Protein AF-A0A0D1CBX4-F1 (afdb_monomer_lite)

Secondary structure (DSSP, 8-state):
-EES------S--SEEEEE-SSEEEEEEETTS--S-TT-S-HHHHHHHHHHHTTSSSS--SSEEEEEEE--HHHHHHHHHHHTTS-TTS--HHHHHHHHHHT----S-S--SEEEEEEEE-SSEEEEEEEETTEEEEEEEEE-TTSS-TTSPPPPEEE-TT--EEEPPP-PPPGGGGGGS-TTSSHHHHHHHHHHHHHHHH---TTSS--TT---HHHHHHHHHTSHHHHHHHHHHHHHHHHHHT-PPPHHHHHHHHHHHHHTTHHHHS-GGGHHHHHHHTS--SS-HHHHHHHHHHHHTTSHHHHTTTHHHHTT-SS-GGG-HHHHHHGGG-GGGG--S-S-SS-TTS---HHHHHHTTS-TTT--HHHHHHHTS-TTSHHHHH--HHHHHHHHHHHHHHT-TT--HHHHHHHHHHHHHHHHHHHHHHHT--TTHHHHHHHHHHHHHTTS--HHHHHHHHHHHS--SSTTTTPPPEEESSSSS-----S-EEEEEEEEEPPPPEEEEE-TTSTT--EEEEEETTEEEEEEE--HHHHHHHHT-BTTBPP--TTHHHHHHHHHHHHHGGGSHHHHTT--EEEEEETEEEEE--------

pLDDT: mean 84.73, std 13.62, range [39.06, 97.94]

Sequence (599 aa):
MRLMSELEEGLAHRIYDYEGTLADLVVVNDATINLEASNRAPLISDIDRVVGVGMGAVPPSRSRHLMACVNRGVLVEEMSESRLRDSQDWTAGDVLVRWLYGSPLTGPIQSSWQVTGVTGQDFVRSARLSHMGEHVANVLAVFVDECSLFEERPAITIGADSHVSAEEYRIVPLAQRPEMEASRTPAADLLVNVLKAVEESVDNPREHALETVVDPLGANLQSLRSPLVRSGLLTMARSAELMSATRMTYRELWGFLTRALVGDAPSRMPREHLGEFVMANQPSGLGAEEDFERMRILSALRFNQSIFGAGERSAAPDGSMRDPVLKLLIPVDPVSDAVPGSNPDAPGEGWATRISDAFGVHASDGTPLQSLLDSAAEDGPLHAVVTDFDRRLDDAFCQLLQSPHLKDEKRLEATGWYGAYLTRLYAVSHGICAFRREVDLLIRTWVQSPHLPDDLKSPLRTLIRPKRNPTESGSSLLPLFDSRTEPITGRTATPKLAVRVREPELSTNRQGQGEQVLLVIGTDGTTMSRVSLDFPLIREALACVDDHIGVTDLIDVTAPRLERVRASRLLSSHLHGAEFCLADGDSEVQITQRYRKES

Structure (mmCIF, N/CA/C/O backbone):
data_AF-A0A0D1CBX4-F1
#
_entry.id   AF-A0A0D1CBX4-F1
#
loop_
_atom_site.group_PDB
_atom_site.id
_atom_site.type_symbol
_atom_site.label_atom_id
_atom_site.label_alt_id
_atom_site.label_comp_id
_atom_site.label_asym_id
_atom_site.label_entity_id
_atom_site.label_seq_id
_atom_site.pdbx_PDB_ins_code
_atom_site.Cartn_x
_atom_site.Cartn_y
_atom_site.Cartn_z
_atom_site.occupancy
_atom_site.B_iso_or_equiv
_atom_site.auth_seq_id
_atom_site.auth_comp_id
_atom_site.auth_asym_id
_atom_site.auth_atom_id
_atom_site.pdbx_PDB_model_num
ATOM 1 N N . MET A 1 1 ? -17.257 -39.525 0.305 1.00 54.78 1 MET A N 1
ATOM 2 C CA . MET A 1 1 ? -18.420 -38.634 0.467 1.00 54.78 1 MET A CA 1
ATOM 3 C C . MET A 1 1 ? -19.231 -38.706 -0.807 1.00 54.78 1 MET A C 1
ATOM 5 O O . MET A 1 1 ? -18.627 -38.677 -1.874 1.00 54.78 1 MET A O 1
ATOM 9 N N . ARG A 1 2 ? -20.549 -38.867 -0.701 1.00 48.69 2 ARG A N 1
ATOM 10 C CA . ARG A 1 2 ? -21.466 -38.859 -1.849 1.00 48.69 2 ARG A CA 1
ATOM 11 C C . ARG A 1 2 ? -22.394 -37.651 -1.704 1.00 48.69 2 ARG A C 1
ATOM 13 O O . ARG A 1 2 ? -22.880 -37.410 -0.601 1.00 48.69 2 ARG A O 1
ATOM 20 N N . LEU A 1 3 ? -22.573 -36.879 -2.775 1.00 60.75 3 LEU A N 1
ATOM 21 C CA . LEU A 1 3 ? -23.500 -35.743 -2.801 1.00 60.75 3 LEU A CA 1
ATOM 22 C C . LEU A 1 3 ? -24.937 -36.284 -2.819 1.00 60.75 3 LEU A C 1
ATOM 24 O O . LEU A 1 3 ? -25.230 -37.189 -3.600 1.00 60.75 3 LEU A O 1
ATOM 28 N N . MET A 1 4 ? -25.818 -35.770 -1.957 1.00 51.88 4 MET A N 1
ATOM 29 C CA . MET A 1 4 ? -27.176 -36.319 -1.812 1.00 51.88 4 MET A CA 1
ATOM 30 C C . MET A 1 4 ? -28.183 -35.844 -2.879 1.00 51.88 4 MET A C 1
ATOM 32 O O . MET A 1 4 ? -29.279 -36.398 -2.949 1.00 51.88 4 MET A O 1
ATOM 36 N N . SER A 1 5 ? -27.828 -34.886 -3.746 1.00 50.38 5 SER A N 1
ATOM 37 C CA . SER A 1 5 ? -28.673 -34.435 -4.864 1.00 50.38 5 SER A CA 1
ATOM 38 C C . SER A 1 5 ? -27.961 -34.584 -6.217 1.00 50.38 5 SER A C 1
ATOM 40 O O . SER A 1 5 ? -27.210 -33.709 -6.638 1.00 50.38 5 SER A O 1
ATOM 42 N N . GLU A 1 6 ? -28.212 -35.695 -6.913 1.00 41.50 6 GLU A N 1
ATOM 43 C CA . GLU A 1 6 ? -27.871 -35.898 -8.333 1.00 41.50 6 GLU A CA 1
ATOM 44 C C . GLU A 1 6 ? -29.044 -35.430 -9.225 1.00 41.50 6 GLU A C 1
ATOM 46 O O . GLU A 1 6 ? -29.680 -36.228 -9.911 1.00 41.50 6 GLU A O 1
ATOM 51 N N . LEU A 1 7 ? -29.372 -34.136 -9.197 1.00 43.31 7 LEU A N 1
ATOM 52 C CA . LEU A 1 7 ? -30.128 -33.493 -10.278 1.00 43.31 7 LEU A CA 1
ATOM 53 C C . LEU A 1 7 ? -29.160 -32.541 -10.981 1.00 43.31 7 LEU A C 1
ATOM 55 O O . LEU A 1 7 ? -28.501 -31.752 -10.312 1.00 43.31 7 LEU A O 1
ATOM 59 N N . GLU A 1 8 ? -29.023 -32.683 -12.302 1.00 41.19 8 GLU A N 1
ATOM 60 C CA . GLU A 1 8 ? -28.125 -31.928 -13.194 1.00 41.19 8 GLU A CA 1
ATOM 61 C C . GLU A 1 8 ? -28.490 -30.428 -13.283 1.00 41.19 8 GLU A C 1
ATOM 63 O O . GLU A 1 8 ? -28.760 -29.893 -14.356 1.00 41.19 8 GLU A O 1
ATOM 68 N N . GLU A 1 9 ? -28.499 -29.725 -12.156 1.00 42.91 9 GLU A N 1
ATOM 69 C CA . GLU A 1 9 ? -28.627 -28.273 -12.081 1.00 42.91 9 GLU A CA 1
ATOM 70 C C . GLU A 1 9 ? -27.327 -27.695 -11.496 1.00 42.91 9 GLU A C 1
ATOM 72 O O . GLU A 1 9 ? -26.642 -28.330 -10.701 1.00 42.91 9 GLU A O 1
ATOM 77 N N . GLY A 1 10 ? -26.890 -26.552 -12.030 1.00 50.97 10 GLY A N 1
ATOM 78 C CA . GLY A 1 10 ? -25.488 -26.121 -12.033 1.00 50.97 10 GLY A CA 1
ATOM 79 C C . GLY A 1 10 ? -24.792 -25.954 -10.672 1.00 50.97 10 GLY A C 1
ATOM 80 O O . GLY A 1 10 ? -25.398 -25.961 -9.609 1.00 50.97 10 GLY A O 1
ATOM 81 N N . LEU A 1 11 ? -23.478 -25.705 -10.731 1.00 52.31 11 LEU A N 1
ATOM 82 C CA . LEU A 1 11 ? -22.530 -25.483 -9.615 1.00 52.31 11 LEU A CA 1
ATOM 83 C C . LEU A 1 11 ? -22.845 -24.272 -8.693 1.00 52.31 11 LEU A C 1
ATOM 85 O O . LEU A 1 11 ? -21.950 -23.738 -8.042 1.00 52.31 11 LEU A O 1
ATOM 89 N N . ALA A 1 12 ? -24.087 -23.791 -8.661 1.00 59.41 12 ALA A N 1
ATOM 90 C CA . ALA A 1 12 ? -24.515 -22.555 -8.015 1.00 59.41 12 ALA A CA 1
ATOM 91 C C . ALA A 1 12 ? -25.538 -22.783 -6.886 1.00 59.41 12 ALA A C 1
ATOM 93 O O . ALA A 1 12 ? -26.351 -21.904 -6.605 1.00 59.41 12 ALA A O 1
ATOM 94 N N . HIS A 1 13 ? -25.519 -23.940 -6.221 1.00 67.88 13 HIS A N 1
ATOM 95 C CA . HIS A 1 13 ? -26.291 -24.117 -4.991 1.00 67.88 13 HIS A CA 1
ATOM 96 C C . HIS A 1 13 ? -25.594 -23.409 -3.820 1.00 67.88 13 HIS A C 1
ATOM 98 O O . HIS A 1 13 ? -24.366 -23.401 -3.716 1.00 67.88 13 HIS A O 1
ATOM 104 N N . ARG A 1 14 ? -26.377 -22.815 -2.914 1.00 77.69 14 ARG A N 1
ATOM 105 C CA . ARG A 1 14 ? -25.850 -22.200 -1.685 1.00 77.69 14 ARG A CA 1
ATOM 106 C C . ARG A 1 14 ? -25.462 -23.245 -0.636 1.00 77.69 14 ARG A C 1
ATOM 108 O O . ARG A 1 14 ? -24.563 -23.005 0.164 1.00 77.69 14 ARG A O 1
ATOM 115 N N . ILE A 1 15 ? -26.137 -24.396 -0.631 1.00 84.19 15 ILE A N 1
ATOM 116 C CA . ILE A 1 15 ? -25.987 -25.448 0.381 1.00 84.19 15 ILE A CA 1
ATOM 117 C C . ILE A 1 15 ? -25.702 -26.777 -0.307 1.00 84.19 15 ILE A C 1
ATOM 119 O O . ILE A 1 15 ? -26.388 -27.139 -1.260 1.00 84.19 15 ILE A O 1
ATOM 123 N N . TYR A 1 16 ? -24.719 -27.507 0.211 1.00 86.50 16 TYR A N 1
ATOM 124 C CA . TYR A 1 16 ? -24.325 -28.829 -0.260 1.00 86.50 16 TYR A CA 1
ATOM 125 C C . TYR A 1 16 ? -24.334 -29.815 0.909 1.00 86.50 16 TYR A C 1
ATOM 127 O O . TYR A 1 16 ? -23.632 -29.607 1.899 1.00 86.50 16 TYR A O 1
ATOM 135 N N . ASP A 1 17 ? -25.101 -30.895 0.781 1.00 86.56 17 ASP A N 1
ATOM 136 C CA . ASP A 1 17 ? -25.180 -31.971 1.770 1.00 86.56 17 ASP A CA 1
ATOM 137 C C . ASP A 1 17 ? -24.380 -33.197 1.303 1.00 86.56 17 ASP A C 1
ATOM 139 O O . ASP A 1 17 ? -24.646 -33.783 0.246 1.00 86.56 17 ASP A O 1
ATOM 143 N N . TYR A 1 18 ? -23.403 -33.597 2.117 1.00 87.31 18 TYR A N 1
ATOM 144 C CA . TYR A 1 18 ? -22.540 -34.747 1.876 1.00 87.31 18 TYR A CA 1
ATOM 145 C C . TYR A 1 18 ? -22.756 -35.821 2.935 1.00 87.31 18 TYR A C 1
ATOM 147 O O . TYR A 1 18 ? -22.602 -35.572 4.132 1.00 87.31 18 TYR A O 1
ATOM 155 N N . GLU A 1 19 ? -23.004 -37.048 2.482 1.00 86.56 19 GLU A N 1
ATOM 156 C CA . GLU A 1 19 ? -23.016 -38.211 3.364 1.00 86.56 19 GLU A CA 1
ATOM 157 C C . GLU A 1 19 ? -21.575 -38.688 3.600 1.00 86.56 19 GLU A C 1
ATOM 159 O O . GLU A 1 19 ? -20.817 -38.980 2.656 1.00 86.56 19 GLU A O 1
ATOM 164 N N . GLY A 1 20 ? -21.176 -38.732 4.870 1.00 81.44 20 GLY A N 1
ATOM 165 C CA . GLY A 1 20 ? -19.861 -39.206 5.289 1.00 81.44 20 GLY A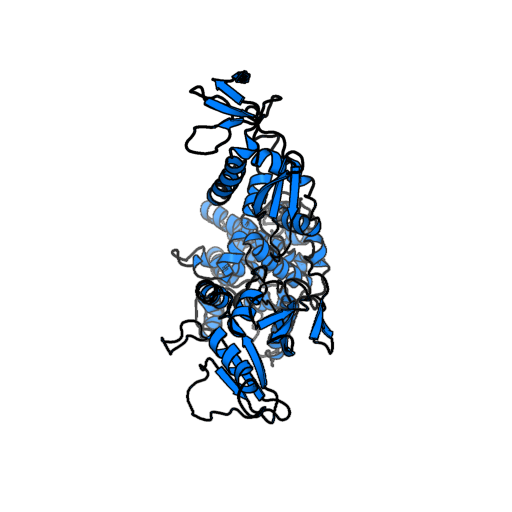 CA 1
ATOM 166 C C . GLY A 1 20 ? -19.917 -40.580 5.951 1.00 81.44 20 GLY A C 1
ATOM 167 O O . GLY A 1 20 ? -20.970 -41.096 6.315 1.00 81.44 20 GLY A O 1
ATOM 168 N N . THR A 1 21 ? -18.749 -41.200 6.111 1.00 78.50 21 THR A N 1
ATOM 169 C CA . THR A 1 21 ? -18.626 -42.522 6.748 1.00 78.50 21 THR A CA 1
ATOM 170 C C . THR A 1 21 ? -18.778 -42.466 8.269 1.00 78.50 21 THR A C 1
ATOM 172 O O . THR A 1 21 ? -19.250 -43.432 8.861 1.00 78.50 21 THR A O 1
ATOM 175 N N . LEU A 1 22 ? -18.381 -41.350 8.894 1.00 81.81 22 LEU A N 1
ATOM 176 C CA . LEU A 1 22 ? -18.435 -41.128 10.347 1.00 81.81 22 LEU A CA 1
ATOM 177 C C . LEU A 1 22 ? -19.417 -40.018 10.747 1.00 81.81 22 LEU A C 1
ATOM 179 O O . LEU A 1 22 ? -20.047 -40.103 11.797 1.00 81.81 22 LEU A O 1
ATOM 183 N N . ALA A 1 23 ? -19.534 -38.987 9.915 1.00 83.88 23 ALA A N 1
ATOM 184 C CA . ALA A 1 23 ? -20.388 -37.833 10.141 1.00 83.88 23 ALA A CA 1
ATOM 185 C C . ALA A 1 23 ? -20.812 -37.238 8.799 1.00 83.88 23 ALA A C 1
ATOM 187 O O . ALA A 1 23 ? -20.031 -37.257 7.844 1.00 83.88 23 ALA A O 1
ATOM 188 N N . ASP A 1 24 ? -22.020 -36.696 8.743 1.00 88.81 24 ASP A N 1
ATOM 189 C CA . ASP A 1 24 ? -22.513 -35.983 7.568 1.00 88.81 24 ASP A CA 1
ATOM 190 C C . ASP A 1 24 ? -21.972 -34.548 7.575 1.00 88.81 24 ASP A C 1
ATOM 192 O O . ASP A 1 24 ? -21.772 -33.959 8.639 1.00 88.81 24 ASP A O 1
ATOM 196 N N . LEU A 1 25 ? -21.714 -33.974 6.400 1.00 89.69 25 LEU A N 1
ATOM 197 C CA . LEU A 1 25 ? -21.163 -32.626 6.257 1.00 89.69 25 LEU A CA 1
ATOM 198 C C . LEU A 1 25 ? -22.118 -31.753 5.449 1.00 89.69 25 LEU A C 1
ATOM 200 O O . LEU A 1 25 ? -22.451 -32.075 4.312 1.00 89.69 25 LEU A O 1
ATOM 204 N N . VAL A 1 26 ? -22.494 -30.617 6.025 1.00 90.44 26 VAL A N 1
ATOM 205 C CA . VAL A 1 26 ? -23.216 -29.547 5.339 1.00 90.44 26 VAL A CA 1
ATOM 206 C C . VAL A 1 26 ? -22.225 -28.443 5.013 1.00 90.44 26 VAL A C 1
ATOM 208 O O . VAL A 1 26 ? -21.564 -27.923 5.913 1.00 90.44 26 VAL A O 1
ATOM 211 N N . VAL A 1 27 ? -22.111 -28.084 3.738 1.00 90.06 27 VAL A N 1
ATOM 212 C CA . VAL A 1 27 ? -21.299 -26.951 3.286 1.00 90.06 27 VAL A CA 1
ATOM 213 C C . VAL A 1 27 ? -22.222 -25.827 2.845 1.00 90.06 27 VAL A C 1
ATOM 215 O O . VAL A 1 27 ? -23.037 -26.016 1.947 1.00 90.06 27 VAL A O 1
ATOM 218 N N . VAL A 1 28 ? -22.083 -24.657 3.461 1.00 88.25 28 VAL A N 1
ATOM 219 C CA . VAL A 1 28 ? -22.801 -23.434 3.088 1.00 88.25 28 VAL A CA 1
ATOM 220 C C . VAL A 1 28 ? -21.813 -22.469 2.444 1.00 88.25 28 VAL A C 1
ATOM 222 O O . VAL A 1 28 ? -20.779 -22.147 3.030 1.00 88.25 28 VAL A O 1
ATOM 225 N N . ASN A 1 29 ? -22.117 -22.004 1.236 1.00 83.88 29 ASN A N 1
ATOM 226 C CA . ASN A 1 29 ? -21.346 -20.982 0.541 1.00 83.88 29 ASN A CA 1
ATOM 227 C C . ASN A 1 29 ? -22.188 -19.714 0.384 1.00 83.88 29 ASN A C 1
ATOM 229 O O . ASN A 1 29 ? -22.943 -19.576 -0.574 1.00 83.88 29 ASN A O 1
ATOM 233 N N . ASP A 1 30 ? -22.030 -18.763 1.299 1.00 74.12 30 ASP A N 1
ATOM 234 C CA . ASP A 1 30 ? -22.794 -17.509 1.299 1.00 74.12 30 ASP A CA 1
ATOM 235 C C . ASP A 1 30 ? -22.211 -16.436 0.357 1.00 74.12 30 ASP A C 1
ATOM 237 O O . ASP A 1 30 ? -22.516 -15.246 0.454 1.00 74.12 30 ASP A O 1
ATOM 241 N N . ALA A 1 31 ? -21.335 -16.847 -0.567 1.00 62.56 31 ALA A N 1
ATOM 242 C CA . ALA A 1 31 ? -20.856 -16.020 -1.674 1.00 62.56 31 ALA A CA 1
ATOM 243 C C . ALA A 1 31 ? -21.688 -16.173 -2.960 1.00 62.56 31 ALA A C 1
ATOM 245 O O . ALA A 1 31 ? -21.465 -15.431 -3.917 1.00 62.56 31 ALA A O 1
ATOM 246 N N . THR A 1 32 ? -22.639 -17.112 -3.006 1.00 55.81 32 THR A N 1
ATOM 247 C CA . THR A 1 32 ? -23.553 -17.294 -4.144 1.00 55.81 32 THR A CA 1
ATOM 248 C C . THR A 1 32 ? -24.857 -16.527 -3.930 1.00 55.81 32 THR A C 1
ATOM 250 O O . THR A 1 32 ? -25.434 -16.581 -2.848 1.00 55.81 32 THR A O 1
ATOM 253 N N . ILE A 1 33 ? -25.333 -15.828 -4.966 1.00 51.16 33 ILE A N 1
ATOM 254 C CA . ILE A 1 33 ? -26.586 -15.055 -4.950 1.00 51.16 33 ILE A CA 1
ATOM 255 C C . ILE A 1 33 ? -27.754 -15.983 -4.581 1.00 51.16 33 ILE A C 1
ATOM 257 O O . ILE A 1 33 ? -27.993 -16.972 -5.273 1.00 51.16 33 ILE A O 1
ATOM 261 N N . ASN A 1 34 ? -28.501 -15.655 -3.523 1.00 51.25 34 ASN A N 1
ATOM 262 C CA . ASN A 1 34 ? -29.751 -16.345 -3.207 1.00 51.25 34 ASN A CA 1
ATOM 263 C C . ASN A 1 34 ? -30.761 -16.108 -4.337 1.00 51.25 34 ASN A C 1
ATOM 265 O O . ASN A 1 34 ? -31.248 -14.995 -4.522 1.00 51.25 34 ASN A O 1
ATOM 269 N N . LEU A 1 35 ? -31.084 -17.163 -5.087 1.00 46.19 35 LEU A N 1
ATOM 270 C CA . LEU A 1 35 ? -32.171 -17.144 -6.072 1.00 46.19 35 LEU A CA 1
ATOM 271 C C . LEU A 1 35 ? -33.558 -17.167 -5.400 1.00 46.19 35 LEU A C 1
ATOM 273 O O . LEU A 1 35 ? -34.553 -16.826 -6.036 1.00 46.19 35 LEU A O 1
ATOM 277 N N . GLU A 1 36 ? -33.633 -17.513 -4.111 1.00 51.19 36 GLU A N 1
ATOM 278 C CA . GLU A 1 36 ? -34.877 -17.547 -3.339 1.00 51.19 36 GLU A CA 1
ATOM 279 C C . GLU A 1 36 ? -35.024 -16.296 -2.458 1.00 51.19 36 GLU A C 1
ATOM 281 O O . GLU A 1 36 ? -34.325 -16.106 -1.465 1.00 51.19 36 GLU A O 1
ATOM 286 N N . ALA A 1 37 ? -35.964 -15.425 -2.828 1.00 46.66 37 ALA A N 1
ATOM 287 C CA . ALA A 1 37 ? -36.156 -14.089 -2.259 1.00 46.66 37 ALA A CA 1
ATOM 288 C C . ALA A 1 37 ? -36.849 -14.040 -0.873 1.00 46.66 37 ALA A C 1
ATOM 290 O O . ALA A 1 37 ? -37.314 -12.973 -0.471 1.00 46.66 37 ALA A O 1
ATOM 291 N N . SER A 1 38 ? -36.988 -15.155 -0.145 1.00 53.00 38 SER A N 1
ATOM 292 C CA . SER A 1 38 ? -37.963 -15.244 0.960 1.00 53.00 38 SER A CA 1
ATOM 293 C C . SER A 1 38 ? -37.416 -15.459 2.373 1.00 53.00 38 SER A C 1
ATOM 295 O O . SER A 1 38 ? -38.221 -15.430 3.302 1.00 53.00 38 SER A O 1
ATOM 297 N N . ASN A 1 39 ? -36.108 -15.641 2.592 1.00 62.62 39 ASN A N 1
ATOM 298 C CA . ASN A 1 39 ? -35.582 -15.900 3.940 1.00 62.62 39 ASN A CA 1
ATOM 299 C C . ASN A 1 39 ? -34.802 -14.691 4.487 1.00 62.62 39 ASN A C 1
ATOM 301 O O . ASN A 1 39 ? -33.733 -14.368 3.983 1.00 62.62 39 ASN A O 1
ATOM 305 N N . ARG A 1 40 ? -35.340 -14.011 5.514 1.00 67.31 40 ARG A N 1
ATOM 306 C CA . ARG A 1 40 ? -34.767 -12.770 6.089 1.00 67.31 40 ARG A CA 1
ATOM 307 C C . ARG A 1 40 ? -33.482 -12.960 6.918 1.00 67.31 40 ARG A C 1
ATOM 309 O O . ARG A 1 40 ? -32.899 -11.970 7.327 1.00 67.31 40 ARG A O 1
ATOM 316 N N . ALA A 1 41 ? -33.028 -14.189 7.152 1.00 79.62 41 ALA A N 1
ATOM 317 C CA . ALA A 1 41 ? -31.741 -14.491 7.790 1.00 79.62 41 ALA A CA 1
ATOM 318 C C . ALA A 1 41 ? -31.322 -15.937 7.450 1.00 79.62 41 ALA A C 1
ATOM 320 O O . ALA A 1 41 ? -31.569 -16.862 8.236 1.00 79.62 41 ALA A O 1
ATOM 321 N N . PRO A 1 42 ? -30.831 -16.181 6.224 1.00 84.88 42 PRO A N 1
ATOM 322 C CA . PRO A 1 42 ? -30.599 -17.531 5.730 1.00 84.88 42 PRO A CA 1
ATOM 323 C C . PRO A 1 42 ? -29.503 -18.278 6.506 1.00 84.88 42 PRO A C 1
ATOM 325 O O . PRO A 1 42 ? -29.682 -19.466 6.766 1.00 84.88 42 PRO A O 1
ATOM 328 N N . LEU A 1 43 ? -28.423 -17.619 6.940 1.00 87.62 43 LEU A N 1
ATOM 329 C CA . LEU A 1 43 ? -27.353 -18.261 7.708 1.00 87.62 43 LEU A CA 1
ATOM 330 C C . LEU A 1 43 ? -27.824 -18.677 9.107 1.00 87.62 43 LEU A C 1
ATOM 332 O O . LEU A 1 43 ? -27.563 -19.813 9.506 1.00 87.62 43 LEU A O 1
ATOM 336 N N . ILE A 1 44 ? -28.555 -17.816 9.830 1.00 88.75 44 ILE A N 1
ATOM 337 C CA . ILE A 1 44 ? -29.192 -18.182 11.111 1.00 88.75 44 ILE A CA 1
ATOM 338 C C . ILE A 1 44 ? -30.052 -19.438 10.924 1.00 88.75 44 ILE A C 1
ATOM 340 O O . ILE A 1 44 ? -29.879 -20.419 11.649 1.00 88.75 44 ILE A O 1
ATOM 344 N N . SER A 1 45 ? -30.912 -19.449 9.900 1.00 87.25 45 SER A N 1
ATOM 345 C CA . SER A 1 45 ? -31.783 -20.592 9.607 1.00 87.25 45 SER A CA 1
ATOM 346 C C . SER A 1 45 ? -31.006 -21.870 9.274 1.00 87.25 45 SER A C 1
ATOM 348 O O . SER A 1 45 ? -31.458 -22.962 9.624 1.00 87.25 45 SER A O 1
ATOM 350 N N . ASP A 1 46 ? -29.871 -21.773 8.581 1.00 87.88 46 ASP A N 1
ATOM 351 C CA . ASP A 1 46 ? -29.054 -22.940 8.243 1.00 87.88 46 ASP A CA 1
ATOM 352 C C . ASP A 1 46 ? -28.383 -23.539 9.470 1.00 87.88 46 ASP A C 1
ATOM 354 O O . ASP A 1 46 ? -28.394 -24.761 9.644 1.00 87.88 46 ASP A O 1
ATOM 358 N N . ILE A 1 47 ? -27.822 -22.681 10.324 1.00 90.00 47 ILE A N 1
ATOM 359 C CA . ILE A 1 47 ? -27.215 -23.086 11.590 1.00 90.00 47 ILE A CA 1
ATOM 360 C C . ILE A 1 47 ? -28.271 -23.785 12.445 1.00 90.00 47 ILE A C 1
ATOM 362 O O . ILE A 1 47 ? -28.050 -24.911 12.894 1.00 90.00 47 ILE A O 1
ATOM 366 N N . ASP A 1 48 ? -29.442 -23.169 12.604 1.00 88.94 48 ASP A N 1
ATOM 367 C CA . ASP A 1 48 ? -30.542 -23.727 13.388 1.00 88.94 48 ASP A CA 1
ATOM 368 C C . ASP A 1 48 ? -31.037 -25.054 12.830 1.00 88.94 48 ASP A C 1
ATOM 370 O O . ASP A 1 48 ? -31.350 -25.965 13.592 1.00 88.94 48 ASP A O 1
ATOM 374 N N . ARG A 1 49 ? -31.073 -25.214 11.505 1.00 84.88 49 ARG A N 1
ATOM 375 C CA . ARG A 1 49 ? -31.459 -26.481 10.883 1.00 84.88 49 ARG A CA 1
ATOM 376 C C . ARG A 1 49 ? -30.435 -27.579 11.154 1.00 84.88 49 ARG A C 1
ATOM 378 O O . ARG A 1 49 ? -30.830 -28.713 11.406 1.00 84.88 49 ARG A O 1
ATOM 385 N N . VAL A 1 50 ? -29.136 -27.283 11.098 1.00 85.75 50 VAL A N 1
ATOM 386 C CA . VAL A 1 50 ? -28.097 -28.294 11.366 1.00 85.75 50 VAL A CA 1
ATOM 387 C C . VAL A 1 50 ? -28.062 -28.665 12.848 1.00 85.75 50 VAL A C 1
ATOM 389 O O . VAL A 1 50 ? -27.942 -29.843 13.179 1.00 85.75 50 VAL A O 1
ATOM 392 N N . VAL A 1 51 ? -28.223 -27.680 13.730 1.00 84.38 51 VAL A N 1
ATOM 393 C CA . VAL A 1 51 ? -28.185 -27.864 15.185 1.00 84.38 51 VAL A CA 1
ATOM 394 C C . VAL A 1 51 ? -29.496 -28.463 15.728 1.00 84.38 51 VAL A C 1
ATOM 396 O O . VAL A 1 51 ? -29.479 -29.343 16.589 1.00 84.38 51 VAL A O 1
ATOM 399 N N . GLY A 1 52 ? -30.645 -28.030 15.209 1.00 70.12 52 GLY A N 1
ATOM 400 C CA . GLY A 1 52 ? -31.988 -28.363 15.697 1.00 70.12 52 GLY A CA 1
ATOM 401 C C . GLY A 1 52 ? -32.454 -29.794 15.416 1.00 70.12 52 GLY A C 1
ATOM 402 O O . GLY A 1 52 ? -33.327 -30.296 16.124 1.00 70.12 52 GLY A O 1
ATOM 403 N N . VAL A 1 53 ? -31.834 -30.502 14.462 1.00 56.03 53 VAL A N 1
ATOM 404 C CA . VAL A 1 53 ? -32.129 -31.922 14.161 1.00 56.03 53 VAL A CA 1
ATOM 405 C C . VAL A 1 53 ? -31.853 -32.849 15.364 1.00 56.03 53 VAL A C 1
ATOM 407 O O . VAL A 1 53 ? -32.375 -33.960 15.404 1.00 56.03 53 VAL A O 1
ATOM 410 N N . GLY A 1 54 ? -31.108 -32.397 16.382 1.00 49.44 54 GLY A N 1
ATOM 411 C CA . GLY A 1 54 ? -30.791 -33.176 17.585 1.00 49.44 54 GLY A CA 1
ATOM 412 C C . GLY A 1 54 ? -31.670 -32.941 18.824 1.00 49.44 54 GLY A C 1
ATOM 413 O O . GLY A 1 54 ? -31.521 -33.686 19.787 1.00 49.44 54 GLY A O 1
ATOM 414 N N . MET A 1 55 ? -32.564 -31.939 18.849 1.00 54.53 55 MET A N 1
ATOM 415 C CA . MET A 1 55 ? -33.211 -31.493 20.106 1.00 54.53 55 MET A CA 1
ATOM 416 C C . MET A 1 55 ? -34.678 -31.916 20.301 1.00 54.53 55 MET A C 1
ATOM 418 O O . MET A 1 55 ? -35.250 -31.656 21.357 1.00 54.53 55 MET A O 1
ATOM 422 N N . GLY A 1 56 ? -35.294 -32.588 19.322 1.00 49.78 56 GLY A N 1
ATOM 423 C CA . GLY A 1 56 ? -36.698 -33.033 19.414 1.00 49.78 56 GLY A CA 1
ATOM 424 C C . GLY A 1 56 ? -37.035 -34.354 18.714 1.00 49.78 56 GLY A C 1
ATOM 425 O O . GLY A 1 56 ? -38.174 -34.810 18.790 1.00 49.78 56 GLY A O 1
ATOM 426 N N . ALA A 1 57 ? -36.068 -34.986 18.052 1.00 51.91 57 ALA A N 1
ATOM 427 C CA . ALA A 1 57 ? -36.223 -36.272 17.380 1.00 51.91 57 ALA A CA 1
ATOM 428 C C . ALA A 1 57 ? -35.159 -37.249 17.893 1.00 51.91 57 ALA A C 1
ATOM 430 O O . ALA A 1 57 ? -34.151 -36.821 18.454 1.00 51.91 57 ALA A O 1
ATOM 431 N N . VAL A 1 58 ? -35.396 -38.555 17.715 1.00 51.56 58 VAL A N 1
ATOM 432 C CA . VAL A 1 58 ? -34.403 -39.612 17.972 1.00 51.56 58 VAL A CA 1
ATOM 433 C C . VAL A 1 58 ? -33.047 -39.129 17.446 1.00 51.56 58 VAL A C 1
ATOM 435 O O . VAL A 1 58 ? -32.995 -38.763 16.268 1.00 51.56 58 VAL A O 1
ATOM 438 N N . PRO A 1 59 ? -31.992 -39.069 18.286 1.00 54.50 59 PRO A N 1
ATOM 439 C CA . PRO A 1 59 ? -30.712 -38.526 17.863 1.00 54.50 59 PRO A CA 1
ATOM 440 C C . PRO A 1 59 ? -30.293 -39.238 16.575 1.00 54.50 59 PRO A C 1
ATOM 442 O O . PRO A 1 59 ? -30.366 -40.474 16.523 1.00 54.50 59 PRO A O 1
ATOM 445 N N . PRO A 1 60 ? -29.936 -38.492 15.516 1.00 56.03 60 PRO A N 1
ATOM 446 C CA . PRO A 1 60 ? -29.545 -39.105 14.260 1.00 56.03 60 PRO A CA 1
ATOM 447 C C . PRO A 1 60 ? -28.420 -40.104 14.536 1.00 56.03 60 PRO A C 1
ATOM 449 O O . PRO A 1 60 ? -27.538 -39.859 15.357 1.00 56.03 60 PRO A O 1
ATOM 452 N N . SER A 1 61 ? -28.434 -41.245 13.847 1.00 59.50 61 SER A N 1
ATOM 453 C CA . SER A 1 61 ? -27.419 -42.293 14.019 1.00 59.50 61 SER A CA 1
ATOM 454 C C . SER A 1 61 ? -25.992 -41.829 13.684 1.00 59.50 61 SER A C 1
ATOM 456 O O . SER A 1 61 ? -25.047 -42.588 13.891 1.00 59.50 61 SER A O 1
ATOM 458 N N . ARG A 1 62 ? -25.832 -40.613 13.140 1.00 69.19 62 ARG A N 1
ATOM 459 C CA . ARG A 1 62 ? -24.564 -39.985 12.763 1.00 69.19 62 ARG A CA 1
ATOM 460 C C . ARG A 1 62 ? -24.534 -38.519 13.192 1.00 69.19 62 ARG A C 1
ATOM 462 O O . ARG A 1 62 ? -25.534 -37.811 13.087 1.00 69.19 62 ARG A O 1
ATOM 469 N N . SER A 1 63 ? -23.364 -38.070 13.635 1.00 77.06 63 SER A N 1
ATOM 470 C CA . SER A 1 63 ? -23.077 -36.660 13.907 1.00 77.06 63 SER A CA 1
ATOM 471 C C . SER A 1 63 ? -23.120 -35.848 12.609 1.00 77.06 63 SER A C 1
ATOM 473 O O . SER A 1 63 ? -22.766 -36.367 11.551 1.00 77.06 63 SER A O 1
ATOM 475 N N . ARG A 1 64 ? -23.506 -34.569 12.677 1.00 86.12 64 ARG A N 1
ATOM 476 C CA . ARG A 1 64 ? -23.523 -33.659 11.520 1.00 86.12 64 ARG A CA 1
ATOM 477 C C . ARG A 1 64 ? -22.575 -32.486 11.758 1.00 86.12 64 ARG A C 1
ATOM 479 O O . ARG A 1 64 ? -22.602 -31.875 12.823 1.00 86.12 64 ARG A O 1
ATOM 486 N N . HIS A 1 65 ? -21.734 -32.181 10.778 1.00 89.38 65 HIS A N 1
ATOM 487 C CA . HIS A 1 65 ? -20.813 -31.049 10.780 1.00 89.38 65 HIS A CA 1
ATOM 488 C C . HIS A 1 65 ? -21.296 -29.965 9.817 1.00 89.38 65 HIS A C 1
ATOM 490 O O . HIS A 1 65 ? -21.888 -30.265 8.781 1.00 89.38 65 HIS A O 1
ATOM 496 N N . LEU A 1 66 ? -21.013 -28.708 10.152 1.00 91.25 66 LEU A N 1
ATOM 497 C CA . LEU A 1 66 ? -21.276 -27.548 9.308 1.00 91.25 66 LEU A CA 1
ATOM 498 C C . LEU A 1 66 ? -19.951 -26.869 8.967 1.00 91.25 66 LEU A C 1
ATOM 500 O O . LEU A 1 66 ? -19.172 -26.542 9.860 1.00 91.25 66 LEU A O 1
ATOM 504 N N . MET A 1 67 ? -19.728 -26.622 7.682 1.00 92.69 67 MET A N 1
ATOM 505 C CA . MET A 1 67 ? -18.687 -25.735 7.183 1.00 92.69 67 MET A CA 1
ATOM 506 C C . MET A 1 67 ? -19.362 -24.599 6.421 1.00 92.69 67 MET A C 1
ATOM 508 O O . MET A 1 67 ? -20.045 -24.843 5.433 1.00 92.69 67 MET A O 1
ATOM 512 N N . ALA A 1 68 ? -19.184 -23.362 6.873 1.00 90.94 68 ALA A N 1
ATOM 513 C CA . ALA A 1 68 ? -19.794 -22.198 6.243 1.00 90.94 68 ALA A CA 1
ATOM 514 C C . ALA A 1 68 ? -18.715 -21.205 5.796 1.00 90.94 68 ALA A C 1
ATOM 516 O O . ALA A 1 68 ? -17.871 -20.801 6.594 1.00 90.94 68 ALA A O 1
ATOM 517 N N . CYS A 1 69 ? -18.753 -20.808 4.525 1.00 89.31 69 CYS A N 1
ATOM 518 C CA . CYS A 1 69 ? -18.006 -19.667 4.007 1.00 89.31 69 CYS A CA 1
ATOM 519 C C . CYS A 1 69 ? -18.944 -18.461 4.006 1.00 89.31 69 CYS A C 1
ATOM 521 O O . CYS A 1 69 ? -19.905 -18.429 3.236 1.00 89.31 69 CYS A O 1
ATOM 523 N N . VAL A 1 70 ? -18.697 -17.506 4.900 1.00 86.75 70 VAL A N 1
ATOM 524 C CA . VAL A 1 70 ? -19.621 -16.402 5.174 1.00 86.75 70 VAL A CA 1
ATOM 525 C C . VAL A 1 70 ? -18.958 -15.077 4.831 1.00 86.75 70 VAL A C 1
ATOM 527 O O . VAL A 1 70 ? -17.880 -14.761 5.332 1.00 86.75 70 VAL A O 1
ATOM 530 N N . ASN A 1 71 ? -19.626 -14.270 4.009 1.00 83.44 71 ASN A N 1
ATOM 531 C CA . ASN A 1 71 ? -19.208 -12.895 3.764 1.00 83.44 71 ASN A CA 1
ATOM 532 C C . ASN A 1 71 ? -19.545 -12.008 4.967 1.00 83.44 71 ASN A C 1
ATOM 534 O O . ASN A 1 71 ? -20.651 -12.063 5.504 1.00 83.44 71 ASN A O 1
ATOM 538 N N . ARG A 1 72 ? -18.634 -11.104 5.345 1.00 79.62 72 ARG A N 1
ATOM 539 C CA . ARG A 1 72 ? -18.821 -10.195 6.493 1.00 79.62 72 ARG A CA 1
ATOM 540 C C . ARG A 1 72 ? -20.084 -9.326 6.383 1.00 79.62 72 ARG A C 1
ATOM 542 O O . ARG A 1 72 ? -20.696 -9.025 7.402 1.00 79.62 72 ARG A O 1
ATOM 549 N N . GLY A 1 73 ? -20.501 -8.972 5.163 1.00 81.81 73 GLY A N 1
ATOM 550 C CA . GLY A 1 73 ? -21.756 -8.251 4.906 1.00 81.81 73 GLY A CA 1
ATOM 551 C C . GLY A 1 73 ? -23.003 -9.012 5.369 1.00 81.81 73 GLY A C 1
ATOM 552 O O . GLY A 1 73 ? -23.866 -8.417 6.003 1.00 81.81 73 GLY A O 1
ATOM 553 N N . VAL A 1 74 ? -23.040 -10.335 5.176 1.00 85.06 74 VAL A N 1
ATOM 554 C CA . VAL A 1 74 ? -24.149 -11.186 5.646 1.00 85.06 74 VAL A CA 1
ATOM 555 C C . VAL A 1 74 ? -24.235 -11.158 7.171 1.00 85.06 74 VAL A C 1
ATOM 557 O O . VAL A 1 74 ? -25.315 -10.984 7.727 1.00 85.06 74 VAL A O 1
ATOM 560 N N . LEU A 1 75 ? -23.093 -11.224 7.868 1.00 86.50 75 LEU A N 1
ATOM 561 C CA . LEU A 1 75 ? -23.070 -11.107 9.332 1.00 86.50 75 LEU A CA 1
ATOM 562 C C . LEU A 1 75 ? -23.623 -9.759 9.815 1.00 86.50 75 LEU A C 1
ATOM 564 O O . LEU A 1 75 ? -24.272 -9.714 10.855 1.00 86.50 75 LEU A O 1
ATOM 568 N N . VAL A 1 76 ? -23.374 -8.660 9.091 1.00 84.50 76 VAL A N 1
ATOM 569 C CA . VAL A 1 76 ? -23.917 -7.329 9.423 1.00 84.50 76 VAL A CA 1
ATOM 570 C C . VAL A 1 76 ? -25.439 -7.308 9.262 1.00 84.50 76 VAL A C 1
ATOM 572 O O . VAL A 1 76 ? -26.141 -6.830 10.156 1.00 84.50 76 VAL A O 1
ATOM 575 N N . GLU A 1 77 ? -25.937 -7.817 8.137 1.00 84.12 77 GLU A N 1
ATOM 576 C CA . GLU A 1 77 ? -27.363 -7.843 7.800 1.00 84.12 77 GLU A CA 1
ATOM 577 C C . GLU A 1 77 ? -28.143 -8.715 8.785 1.00 84.12 77 GLU A C 1
ATOM 579 O O . GLU A 1 77 ? -29.075 -8.241 9.438 1.00 84.12 77 GLU A O 1
ATOM 584 N N . GLU A 1 78 ? -27.702 -9.952 8.995 1.00 87.19 78 GLU A N 1
ATOM 585 C CA . GLU A 1 78 ? -28.368 -10.882 9.907 1.00 87.19 78 GLU A CA 1
ATOM 586 C C . GLU A 1 78 ? -28.241 -10.454 11.370 1.00 87.19 78 GLU A C 1
ATOM 588 O O . GLU A 1 78 ? -29.165 -10.657 12.160 1.00 87.19 78 GLU A O 1
ATOM 593 N N . MET A 1 79 ? -27.153 -9.773 11.744 1.00 85.44 79 MET A N 1
ATOM 594 C CA . MET A 1 79 ? -27.056 -9.178 13.073 1.00 85.44 79 MET A CA 1
ATOM 595 C C . MET A 1 79 ? -28.084 -8.053 13.272 1.00 85.44 79 MET A C 1
ATOM 597 O O . MET A 1 79 ? -28.612 -7.885 14.372 1.00 85.44 79 MET A O 1
ATOM 601 N N . SER A 1 80 ? -28.406 -7.280 12.232 1.00 83.38 80 SER A N 1
ATOM 602 C CA . SER A 1 80 ? -29.435 -6.240 12.331 1.00 83.38 80 SER A CA 1
ATOM 603 C C . SER A 1 80 ? -30.824 -6.833 12.593 1.00 83.38 80 SER A C 1
ATOM 605 O O . SER A 1 80 ? -31.547 -6.326 13.450 1.00 83.38 80 SER A O 1
ATOM 607 N N . GLU A 1 81 ? -31.135 -7.971 11.971 1.00 79.69 81 GLU A N 1
ATOM 608 C CA . GLU A 1 81 ? -32.364 -8.736 12.204 1.00 79.69 81 GLU A CA 1
ATOM 609 C C . GLU A 1 81 ? -32.366 -9.387 13.601 1.00 79.69 81 GLU A C 1
ATOM 611 O O . GLU A 1 81 ? -33.340 -9.269 14.347 1.00 79.69 81 GLU A O 1
ATOM 616 N N . SER A 1 82 ? -31.247 -9.984 14.031 1.00 78.81 82 SER A N 1
ATOM 617 C CA . SER A 1 82 ? -31.104 -10.577 15.374 1.00 78.81 82 SER A CA 1
ATOM 618 C C . SER A 1 82 ? -31.201 -9.542 16.511 1.00 78.81 82 SER A C 1
ATOM 620 O O . SER A 1 82 ? -31.530 -9.879 17.653 1.00 78.81 82 SER A O 1
ATOM 622 N N . ARG A 1 83 ? -30.935 -8.251 16.250 1.00 78.12 83 ARG A N 1
ATOM 623 C CA . ARG A 1 83 ? -31.144 -7.168 17.238 1.00 78.12 83 ARG A CA 1
ATOM 624 C C . ARG A 1 83 ? -32.613 -6.887 17.527 1.00 78.12 83 ARG A C 1
ATOM 626 O O . ARG A 1 83 ? -32.899 -6.354 18.594 1.00 78.12 83 ARG A O 1
ATOM 633 N N . LEU A 1 84 ? -33.511 -7.212 16.599 1.00 77.44 84 LEU A N 1
ATOM 634 C CA . LEU A 1 84 ? -34.947 -6.978 16.753 1.00 77.44 84 LEU A CA 1
ATOM 635 C C . LEU A 1 84 ? -35.626 -8.044 17.627 1.00 77.44 84 LEU A C 1
ATOM 637 O O . LEU A 1 84 ? -36.769 -7.848 18.028 1.00 77.44 84 LEU A O 1
ATOM 641 N N . ARG A 1 85 ? -34.940 -9.160 17.913 1.00 75.25 85 ARG A N 1
ATOM 642 C CA . ARG A 1 85 ? -35.455 -10.271 18.723 1.00 75.25 85 ARG A CA 1
ATOM 643 C C . ARG A 1 85 ? -35.111 -10.109 20.201 1.00 75.25 85 ARG A C 1
ATOM 645 O O . ARG A 1 85 ? -33.967 -9.795 20.552 1.00 75.25 85 ARG A O 1
ATOM 652 N N . ASP A 1 86 ? -36.080 -10.420 21.058 1.00 75.00 86 ASP A N 1
ATOM 653 C CA . ASP A 1 86 ? -35.878 -10.500 22.502 1.00 75.00 86 ASP A CA 1
ATOM 654 C C . ASP A 1 86 ? -34.919 -11.643 22.859 1.00 75.00 86 ASP A C 1
ATOM 656 O O . ASP A 1 86 ? -34.874 -12.683 22.201 1.00 75.00 86 ASP A O 1
ATOM 660 N N . SER A 1 87 ? -34.133 -11.468 23.926 1.00 69.50 87 SER A N 1
ATOM 661 C CA . SER A 1 87 ? -33.073 -12.420 24.293 1.00 69.50 87 SER A CA 1
ATOM 662 C C . SER A 1 87 ? -33.559 -13.807 24.702 1.00 69.50 87 SER A C 1
ATOM 664 O O . SER A 1 87 ? -32.755 -14.732 24.767 1.00 69.50 87 SER A O 1
ATOM 666 N N . GLN A 1 88 ? -34.849 -13.949 25.004 1.00 70.75 88 GLN A N 1
ATOM 667 C CA . GLN A 1 88 ? -35.474 -15.229 25.341 1.00 70.75 88 GLN A CA 1
ATOM 668 C C . GLN A 1 88 ? -35.783 -16.075 24.095 1.00 70.75 88 GLN A C 1
ATOM 670 O O . GLN A 1 88 ? -35.876 -17.292 24.213 1.00 70.75 88 GLN A O 1
ATOM 675 N N . ASP A 1 89 ? -35.853 -15.452 22.914 1.00 79.69 89 ASP A N 1
ATOM 676 C CA . ASP A 1 89 ? -36.180 -16.108 21.641 1.00 79.69 89 ASP A CA 1
ATOM 677 C C . ASP A 1 89 ? -34.938 -16.396 20.784 1.00 79.69 89 ASP A C 1
ATOM 679 O O . ASP A 1 89 ? -35.048 -16.755 19.610 1.00 79.69 89 ASP A O 1
ATOM 683 N N . TRP A 1 90 ? -33.736 -16.202 21.334 1.00 86.00 90 TRP A N 1
ATOM 684 C CA . TRP A 1 90 ? -32.506 -16.442 20.586 1.00 86.00 90 TRP A CA 1
ATOM 685 C C . TRP A 1 90 ? -32.308 -17.926 20.307 1.00 86.00 90 TRP A C 1
ATOM 687 O O . TRP A 1 90 ? -32.368 -18.773 21.196 1.00 86.00 90 TRP A O 1
ATOM 697 N N . THR A 1 91 ? -32.001 -18.208 19.051 1.00 88.38 91 THR A N 1
ATOM 698 C CA . THR A 1 91 ? -31.653 -19.529 18.532 1.00 88.38 91 THR A CA 1
ATOM 699 C C . THR A 1 91 ? -30.138 -19.778 18.571 1.00 88.38 91 THR A C 1
ATOM 701 O O . THR A 1 91 ? -29.355 -18.905 18.961 1.00 88.38 91 THR A O 1
ATOM 704 N N . ALA A 1 92 ? -29.691 -20.964 18.144 1.00 89.62 92 ALA A N 1
ATOM 705 C CA . ALA A 1 92 ? -28.265 -21.257 18.004 1.00 89.62 92 ALA A CA 1
ATOM 706 C C . ALA A 1 92 ? -27.603 -20.324 16.975 1.00 89.62 92 ALA A C 1
ATOM 708 O O . ALA A 1 92 ? -26.519 -19.790 17.229 1.00 89.62 92 ALA A O 1
ATOM 709 N N . GLY A 1 93 ? -28.275 -20.094 15.842 1.00 89.69 93 GLY A N 1
ATOM 710 C CA . GLY A 1 93 ? -27.845 -19.172 14.799 1.00 89.69 93 GLY A CA 1
ATOM 711 C C . GLY A 1 93 ? -27.713 -17.741 15.309 1.00 89.69 93 GLY A C 1
ATOM 712 O O . GLY A 1 93 ? -26.676 -17.117 15.088 1.00 89.69 93 GLY A O 1
ATOM 713 N N . ASP A 1 94 ? -28.701 -17.247 16.065 1.00 88.44 94 ASP A N 1
ATOM 714 C CA . ASP A 1 94 ? -28.676 -15.895 16.643 1.00 88.44 94 ASP A CA 1
ATOM 715 C C . ASP A 1 94 ? -27.427 -15.659 17.511 1.00 88.44 94 ASP A C 1
ATOM 717 O O . ASP A 1 94 ? -26.713 -14.663 17.350 1.00 88.44 94 ASP A O 1
ATOM 721 N N . VAL A 1 95 ? -27.135 -16.582 18.436 1.00 89.44 95 VAL A N 1
ATOM 722 C CA . VAL A 1 95 ? -26.003 -16.428 19.364 1.00 89.44 95 VAL A CA 1
ATOM 723 C C . VAL A 1 95 ? -24.663 -16.551 18.629 1.00 89.44 95 VAL A C 1
ATOM 725 O O . VAL A 1 95 ? -23.729 -15.803 18.937 1.00 89.44 95 VAL A O 1
ATOM 728 N N . LEU A 1 96 ? -24.559 -17.436 17.631 1.00 90.69 96 LEU A N 1
ATOM 729 C CA . LEU A 1 96 ? -23.337 -17.592 16.840 1.00 90.69 96 LEU A CA 1
ATOM 730 C C . LEU A 1 96 ? -23.067 -16.395 15.926 1.00 90.69 96 LEU A C 1
ATOM 732 O O . LEU A 1 96 ? -21.940 -15.906 15.922 1.00 90.69 96 LEU A O 1
ATOM 736 N N . VAL A 1 97 ? -24.068 -15.864 15.218 1.00 90.25 97 VAL A N 1
ATOM 737 C CA . VAL A 1 97 ? -23.899 -14.658 14.385 1.00 90.25 97 VAL A CA 1
ATOM 738 C C . VAL A 1 97 ? -23.472 -13.461 15.239 1.00 90.25 97 VAL A C 1
ATOM 740 O O . VAL A 1 97 ? -22.538 -12.746 14.873 1.00 90.25 97 VAL A O 1
ATOM 743 N N . ARG A 1 98 ? -24.066 -13.283 16.426 1.00 88.31 98 ARG A N 1
ATOM 744 C CA . ARG A 1 98 ? -23.665 -12.240 17.390 1.00 88.31 98 ARG A CA 1
ATOM 745 C C . ARG A 1 98 ? -22.214 -12.376 17.846 1.00 88.31 98 ARG A C 1
ATOM 747 O O . ARG A 1 98 ? -21.501 -11.371 17.914 1.00 88.31 98 ARG A O 1
ATOM 754 N N . TRP A 1 99 ? -21.788 -13.601 18.155 1.00 88.50 99 TRP A N 1
ATOM 755 C CA . TRP A 1 99 ? -20.410 -13.898 18.544 1.00 88.50 99 TRP A CA 1
ATOM 756 C C . TRP A 1 99 ? -19.424 -13.642 17.396 1.00 88.50 99 TRP A C 1
ATOM 758 O O . TRP A 1 99 ? -18.422 -12.955 17.601 1.00 88.50 99 TRP A O 1
ATOM 768 N N . LEU A 1 100 ? -19.731 -14.116 16.184 1.00 88.50 100 LEU A N 1
ATOM 769 C CA . LEU A 1 100 ? -18.905 -13.924 14.985 1.00 88.50 100 LEU A CA 1
ATOM 770 C C . LEU A 1 100 ? -18.788 -12.448 14.584 1.00 88.50 100 LEU A C 1
ATOM 772 O O . LEU A 1 100 ? -17.718 -12.010 14.172 1.00 88.50 100 LEU A O 1
ATOM 776 N N . TYR A 1 101 ? -19.854 -11.664 14.762 1.00 85.38 101 TYR A N 1
ATOM 777 C CA . TYR A 1 101 ? -19.837 -10.215 14.545 1.00 85.38 101 TYR A CA 1
ATOM 778 C C . TYR A 1 101 ? -18.955 -9.465 15.563 1.00 85.38 101 TYR A C 1
ATOM 780 O O . TYR A 1 101 ? -18.563 -8.323 15.328 1.00 85.38 101 TYR A O 1
ATOM 788 N N . GLY A 1 102 ? -18.639 -10.084 16.706 1.00 77.75 102 GLY A N 1
ATOM 789 C CA . GLY A 1 102 ? -17.879 -9.454 17.786 1.00 77.75 102 GLY A CA 1
ATOM 790 C C . GLY A 1 102 ? -18.715 -8.544 18.692 1.00 77.75 102 GLY A C 1
ATOM 791 O O . GLY A 1 102 ? -18.152 -7.715 19.406 1.00 77.75 102 GLY A O 1
ATOM 792 N N . SER A 1 103 ? -20.049 -8.677 18.695 1.00 65.00 103 SER A N 1
ATOM 793 C CA . SER A 1 103 ? -20.876 -7.981 19.688 1.00 65.00 103 SER A CA 1
ATOM 794 C C . SER A 1 103 ? -20.593 -8.602 21.056 1.00 65.00 103 SER A C 1
ATOM 796 O O . SER A 1 103 ? -20.671 -9.829 21.177 1.00 65.00 103 SER A O 1
ATOM 798 N N . PRO A 1 104 ? -20.285 -7.813 22.100 1.00 59.06 104 PRO A N 1
ATOM 799 C CA . PRO A 1 104 ? -20.107 -8.381 23.422 1.00 59.06 104 PRO A CA 1
ATOM 800 C C . PRO A 1 104 ? -21.402 -9.105 23.804 1.00 59.06 104 PRO A C 1
ATOM 802 O O . PRO A 1 104 ? -22.489 -8.527 23.759 1.00 59.06 104 PRO A O 1
ATOM 805 N N . LEU A 1 105 ? -21.286 -10.379 24.188 1.00 58.88 105 LEU A N 1
ATOM 806 C CA . LEU A 1 105 ? -22.395 -11.198 24.701 1.00 58.88 105 LEU A CA 1
ATOM 807 C C . LEU A 1 105 ? -22.874 -10.709 26.087 1.00 58.88 105 LEU A C 1
ATOM 809 O O . LEU A 1 105 ? -23.517 -11.442 26.832 1.00 58.88 105 LEU A O 1
ATOM 813 N N . THR A 1 106 ? -22.556 -9.465 26.457 1.00 44.69 106 THR A N 1
ATOM 814 C CA . THR A 1 106 ? -22.967 -8.810 27.694 1.00 44.69 106 THR A CA 1
ATOM 815 C C . THR A 1 106 ? -24.413 -8.338 27.562 1.00 44.69 106 THR A C 1
ATOM 817 O O . THR A 1 106 ? -24.693 -7.164 27.333 1.00 44.69 106 THR A O 1
ATOM 820 N N . GLY A 1 107 ? -25.331 -9.289 27.687 1.00 46.94 107 GLY A N 1
ATOM 821 C CA . GLY A 1 107 ? -26.740 -9.079 28.006 1.00 46.94 107 GLY A CA 1
ATOM 822 C C . GLY A 1 107 ? -27.125 -9.973 29.190 1.00 46.94 107 GLY A C 1
ATOM 823 O O . GLY A 1 107 ? -26.366 -10.887 29.524 1.00 46.94 107 GLY A O 1
ATOM 824 N N . PRO A 1 108 ? -28.257 -9.719 29.870 1.00 44.94 108 PRO A N 1
ATOM 825 C CA . PRO A 1 108 ? -28.689 -10.554 30.984 1.00 44.94 108 PRO A CA 1
ATOM 826 C C . PRO A 1 108 ? -28.801 -12.017 30.530 1.00 44.94 108 PRO A C 1
ATOM 828 O O . PRO A 1 108 ? -29.391 -12.323 29.497 1.00 44.94 108 PRO A O 1
ATOM 831 N N . ILE A 1 109 ? -28.184 -12.897 31.318 1.00 54.00 109 ILE A N 1
ATOM 832 C CA . ILE A 1 109 ? -28.064 -14.350 31.154 1.00 54.00 109 ILE A CA 1
ATOM 833 C C . ILE A 1 109 ? -29.466 -14.987 31.185 1.00 54.00 109 ILE A C 1
ATOM 835 O O . ILE A 1 109 ? -29.896 -15.496 32.217 1.00 54.00 109 ILE A O 1
ATOM 839 N N . GLN A 1 110 ? -30.229 -14.887 30.095 1.00 61.50 110 GLN A N 1
ATOM 840 C CA . GLN A 1 110 ? -31.584 -15.452 30.006 1.00 61.50 110 GLN A CA 1
ATOM 841 C C . GLN A 1 110 ? -31.849 -16.272 28.736 1.00 61.50 110 GLN A C 1
ATOM 843 O O . GLN A 1 110 ? -32.899 -16.900 28.661 1.00 61.50 110 GLN A O 1
ATOM 848 N N . SER A 1 111 ? -30.922 -16.319 27.771 1.00 73.75 111 SER A N 1
ATOM 849 C CA . SER A 1 111 ? -31.048 -17.249 26.640 1.00 73.75 111 SER A CA 1
ATOM 850 C C . SER A 1 111 ? -30.704 -18.676 27.075 1.00 73.75 111 SER A C 1
ATOM 852 O O . SER A 1 111 ? -29.748 -18.891 27.832 1.00 73.75 111 SER A O 1
ATOM 854 N N . SER A 1 112 ? -31.463 -19.652 26.567 1.00 83.69 112 SER A N 1
ATOM 855 C CA . SER A 1 112 ? -31.131 -21.074 26.684 1.00 83.69 112 SER A CA 1
ATOM 856 C C . SER A 1 112 ? -29.866 -21.429 25.899 1.00 83.69 112 SER A C 1
ATOM 858 O O . SER A 1 112 ? -29.179 -22.379 26.267 1.00 83.69 112 SER A O 1
ATOM 860 N N . TRP A 1 113 ? -29.527 -20.657 24.865 1.00 87.75 113 TRP A N 1
ATOM 861 C CA . TRP A 1 113 ? -28.331 -20.824 24.044 1.00 87.75 113 TRP A CA 1
ATOM 862 C C . TRP A 1 113 ? -27.189 -19.929 24.512 1.00 87.75 113 TRP A C 1
ATOM 864 O O . TRP A 1 113 ? -27.365 -18.728 24.729 1.00 87.75 113 TRP A O 1
ATOM 874 N N . GLN A 1 114 ? -25.993 -20.503 24.641 1.00 87.31 114 GLN A N 1
ATOM 875 C CA . GLN A 1 114 ? -24.813 -19.787 25.118 1.00 87.31 114 GLN A CA 1
ATOM 876 C C . GLN A 1 114 ? -23.558 -20.169 24.336 1.00 87.31 114 GLN A C 1
ATOM 878 O O . GLN A 1 114 ? -23.364 -21.318 23.943 1.00 87.31 114 GLN A O 1
ATOM 883 N N . VAL A 1 115 ? -22.679 -19.183 24.153 1.00 88.31 115 VAL A N 1
ATOM 884 C CA . VAL A 1 115 ? -21.327 -19.370 23.622 1.00 88.31 115 VAL A CA 1
ATOM 885 C C . VAL A 1 115 ? -20.345 -19.131 24.762 1.00 88.31 115 VAL A C 1
ATOM 887 O O . VAL A 1 115 ? -20.301 -18.050 25.347 1.00 88.31 115 VAL A O 1
ATOM 890 N N . THR A 1 116 ? -19.584 -20.164 25.109 1.00 86.88 116 THR A N 1
ATOM 891 C CA . THR A 1 116 ? -18.656 -20.174 26.250 1.00 86.88 116 THR A CA 1
ATOM 892 C C . THR A 1 116 ? -17.277 -20.671 25.828 1.00 86.88 116 THR A C 1
ATOM 894 O O . THR A 1 116 ? -17.105 -21.165 24.716 1.00 86.88 116 THR A O 1
ATOM 897 N N . GLY A 1 117 ? -16.273 -20.523 26.702 1.00 79.81 117 GLY A N 1
ATOM 898 C CA . GLY A 1 117 ? -14.920 -21.025 26.432 1.00 79.81 117 GLY A CA 1
ATOM 899 C C . GLY A 1 117 ? -14.287 -20.403 25.186 1.00 79.81 117 GLY A C 1
ATOM 900 O O . GLY A 1 117 ? -13.660 -21.111 24.405 1.00 79.81 117 GLY A O 1
ATOM 901 N N . VAL A 1 118 ? -14.509 -19.102 24.967 1.00 86.25 118 VAL A N 1
ATOM 902 C CA . VAL A 1 118 ? -13.969 -18.387 23.805 1.00 86.25 118 VAL A CA 1
ATOM 903 C C . VAL A 1 118 ? -12.455 -18.274 23.942 1.00 86.25 118 VAL A C 1
ATOM 905 O O . VAL A 1 118 ? -11.964 -17.713 24.921 1.00 86.25 118 VAL A O 1
ATOM 908 N N . THR A 1 119 ? -11.724 -18.798 22.962 1.00 86.56 119 THR A N 1
ATOM 909 C CA . THR A 1 119 ? -10.254 -18.780 22.924 1.00 86.56 119 THR A CA 1
ATOM 910 C C . THR A 1 119 ? -9.759 -18.502 21.507 1.00 86.56 119 THR A C 1
ATOM 912 O O . THR A 1 119 ? -10.520 -18.626 20.543 1.00 86.56 119 THR A O 1
ATOM 915 N N . GLY A 1 120 ? -8.493 -18.111 21.368 1.00 85.56 120 GLY A N 1
ATOM 916 C CA . GLY A 1 120 ? -7.872 -17.774 20.087 1.00 85.56 120 GLY A CA 1
ATOM 917 C C . GLY A 1 120 ? -7.456 -16.305 19.985 1.00 85.56 120 GLY A C 1
ATOM 918 O O . GLY A 1 120 ? -7.294 -15.623 20.994 1.00 85.56 120 GLY A O 1
ATOM 919 N N . GLN A 1 121 ? -7.260 -15.850 18.751 1.00 85.62 121 GLN A N 1
ATOM 920 C CA . GLN A 1 121 ? -6.807 -14.510 18.367 1.00 85.62 121 GLN A CA 1
ATOM 921 C C . GLN A 1 121 ? -7.848 -13.841 17.452 1.00 85.62 121 GLN A C 1
ATOM 923 O O . GLN A 1 121 ? -8.885 -14.422 17.137 1.00 85.62 121 GLN A O 1
ATOM 928 N N . ASP A 1 122 ? -7.596 -12.618 16.989 1.00 83.38 122 ASP A N 1
ATOM 929 C CA . ASP A 1 122 ? -8.545 -11.900 16.124 1.00 83.38 122 ASP A CA 1
ATOM 930 C C . ASP A 1 122 ? -8.799 -12.593 14.774 1.00 83.38 122 ASP A C 1
ATOM 932 O O . ASP A 1 122 ? -9.921 -12.565 14.282 1.00 83.38 122 ASP A O 1
ATOM 936 N N . PHE A 1 123 ? -7.806 -13.297 14.226 1.00 86.88 123 PHE A N 1
ATOM 937 C CA . PHE A 1 123 ? -7.903 -13.995 12.937 1.00 86.88 123 PHE A CA 1
ATOM 938 C C . PHE A 1 123 ? -8.379 -15.455 13.040 1.00 86.88 123 PHE A C 1
ATOM 940 O O . PHE A 1 123 ? -8.751 -16.067 12.037 1.00 86.88 123 PHE A O 1
ATOM 947 N N . VAL A 1 124 ? -8.383 -16.040 14.241 1.00 90.81 124 VAL A N 1
ATOM 948 C CA . VAL A 1 124 ? -8.878 -17.402 14.477 1.00 90.81 124 VAL A CA 1
ATOM 949 C C . VAL A 1 124 ? -9.451 -17.522 15.879 1.00 90.81 124 VAL A C 1
ATOM 951 O O . VAL A 1 124 ? -8.759 -17.289 16.867 1.00 90.81 124 VAL A O 1
ATOM 954 N N . ARG A 1 125 ? -10.716 -17.919 15.982 1.00 90.25 125 ARG A N 1
ATOM 955 C CA . ARG A 1 125 ? -11.416 -18.045 17.263 1.00 90.25 125 ARG A CA 1
ATOM 956 C C . ARG A 1 125 ? -12.072 -19.401 17.375 1.00 90.25 125 ARG A C 1
ATOM 958 O O . ARG A 1 125 ? -12.585 -19.938 16.399 1.00 90.25 125 ARG A O 1
ATOM 965 N N . SER A 1 126 ? -12.101 -19.926 18.586 1.00 92.31 126 SER A N 1
ATOM 966 C CA . SER A 1 126 ? -12.898 -21.096 18.922 1.00 92.31 126 SER A CA 1
ATOM 967 C C . SER A 1 126 ? -13.813 -20.797 20.086 1.00 92.31 126 SER A C 1
ATOM 969 O O . SER A 1 126 ? -13.501 -19.955 20.930 1.00 92.31 126 SER A O 1
ATOM 971 N N . ALA A 1 127 ? -14.952 -21.472 20.112 1.00 91.44 127 ALA A N 1
ATOM 972 C CA . ALA A 1 127 ? -15.874 -21.409 21.224 1.00 91.44 127 ALA A CA 1
ATOM 973 C C . ALA A 1 127 ? -16.725 -22.675 21.314 1.00 91.44 127 ALA A C 1
ATOM 975 O O . ALA A 1 127 ? -16.788 -23.493 20.391 1.00 91.44 127 ALA A O 1
ATOM 976 N N . ARG A 1 128 ? -17.414 -22.811 22.443 1.00 90.94 128 ARG A N 1
ATOM 977 C CA . ARG A 1 128 ? -18.331 -23.904 22.730 1.00 90.94 128 ARG A CA 1
ATOM 978 C C . ARG A 1 128 ? -19.765 -23.401 22.720 1.00 90.94 128 ARG A C 1
ATOM 980 O O . ARG A 1 128 ? -20.109 -22.523 23.509 1.00 90.94 128 ARG A O 1
ATOM 987 N N . LEU A 1 129 ? -20.590 -23.993 21.864 1.00 91.12 129 LEU A N 1
ATOM 988 C CA . LEU A 1 129 ? -22.031 -23.775 21.856 1.00 91.12 129 LEU A CA 1
ATOM 989 C C . LEU A 1 129 ? -22.691 -24.732 22.852 1.00 91.12 129 LEU A C 1
ATOM 991 O O . LEU A 1 129 ? -22.468 -25.948 22.794 1.00 91.12 129 LEU A O 1
ATOM 995 N N . SER A 1 130 ? -23.512 -24.189 23.743 1.00 90.00 130 SER A N 1
ATOM 996 C CA . SER A 1 130 ? -24.316 -24.953 24.691 1.00 90.00 130 SER A CA 1
ATOM 997 C C . SER A 1 130 ? -25.786 -24.549 24.658 1.00 90.00 130 SER A C 1
ATOM 999 O O . SER A 1 130 ? -26.120 -23.399 24.370 1.00 90.00 130 SER A O 1
ATOM 1001 N N . HIS A 1 131 ? -26.657 -25.505 24.976 1.00 89.31 131 HIS A N 1
ATOM 1002 C CA . HIS A 1 131 ? -28.088 -25.298 25.171 1.00 89.31 131 HIS A CA 1
ATOM 1003 C C . HIS A 1 131 ? -28.482 -25.796 26.562 1.00 89.31 131 HIS A C 1
ATOM 1005 O O . HIS A 1 131 ? -28.202 -26.938 26.913 1.00 89.31 131 HIS A O 1
ATOM 1011 N N . MET A 1 132 ? -29.091 -24.936 27.381 1.00 86.31 132 MET A N 1
ATOM 1012 C CA . MET A 1 132 ? -29.488 -25.237 28.766 1.00 86.31 132 MET A CA 1
ATOM 1013 C C . MET A 1 132 ? -28.339 -25.812 29.621 1.00 86.31 132 MET A C 1
ATOM 1015 O O . MET A 1 132 ? -28.556 -26.611 30.527 1.00 86.31 132 MET A O 1
ATOM 1019 N N . GLY A 1 133 ? -27.100 -25.395 29.333 1.00 82.81 133 GLY A N 1
ATOM 1020 C CA . GLY A 1 133 ? -25.883 -25.859 30.008 1.00 82.81 133 GLY A CA 1
ATOM 1021 C C . GLY A 1 133 ? -25.245 -27.121 29.415 1.00 82.81 133 GLY A C 1
ATOM 1022 O O . GLY A 1 133 ? -24.102 -27.424 29.754 1.00 82.81 133 GLY A O 1
ATOM 1023 N N . GLU A 1 134 ? -25.915 -27.820 28.498 1.00 86.88 134 GLU A N 1
ATOM 1024 C CA . GLU A 1 134 ? -25.367 -28.998 27.821 1.00 86.88 134 GLU A CA 1
ATOM 1025 C C . GLU A 1 134 ? -24.578 -28.609 26.570 1.00 86.88 134 GLU A C 1
ATOM 1027 O O . GLU A 1 134 ? -24.947 -27.693 25.836 1.00 86.88 134 GLU A O 1
ATOM 1032 N N . HIS A 1 135 ? -23.462 -29.295 26.324 1.00 88.00 135 HIS A N 1
ATOM 1033 C CA . HIS A 1 135 ? -22.628 -29.056 25.146 1.00 88.00 135 HIS A CA 1
ATOM 1034 C C . HIS A 1 135 ? -23.316 -29.560 23.877 1.00 88.00 135 HIS A C 1
ATOM 1036 O O . HIS A 1 135 ? -23.716 -30.717 23.812 1.00 88.00 135 HIS A O 1
ATOM 1042 N N . VAL A 1 136 ? -23.384 -28.699 22.861 1.00 88.75 136 VAL A N 1
ATOM 1043 C CA . VAL A 1 136 ? -24.007 -29.012 21.569 1.00 88.75 136 VAL A CA 1
ATOM 1044 C C . VAL A 1 136 ? -22.967 -29.098 20.456 1.00 88.75 136 VAL A C 1
ATOM 1046 O O . VAL A 1 136 ? -22.950 -30.066 19.701 1.00 88.75 136 VAL A O 1
ATOM 1049 N N . ALA A 1 137 ? -22.086 -28.100 20.347 1.00 89.44 137 ALA A N 1
ATOM 1050 C CA . ALA A 1 137 ? -21.094 -28.052 19.278 1.00 89.44 137 ALA A CA 1
ATOM 1051 C C . ALA A 1 137 ? -19.815 -27.322 19.695 1.00 89.44 137 ALA A C 1
ATOM 1053 O O . ALA A 1 137 ? -19.822 -26.442 20.559 1.00 89.44 137 ALA A O 1
ATOM 1054 N N . ASN A 1 138 ? -18.710 -27.690 19.051 1.00 90.69 138 ASN A N 1
ATOM 1055 C CA . ASN A 1 138 ? -17.493 -26.886 19.029 1.00 90.69 138 ASN A CA 1
ATOM 1056 C C . ASN A 1 138 ? -17.501 -26.055 17.750 1.00 90.69 138 ASN A C 1
ATOM 1058 O O . ASN A 1 138 ? -17.784 -26.584 16.675 1.00 90.69 138 ASN A O 1
ATOM 1062 N N . VAL A 1 139 ? -17.200 -24.768 17.872 1.00 91.56 139 VAL A N 1
ATOM 1063 C CA . VAL A 1 139 ? -17.234 -23.826 16.757 1.00 91.56 139 VAL A CA 1
ATOM 1064 C C . VAL A 1 139 ? -15.843 -23.257 16.554 1.00 91.56 139 VAL A C 1
ATOM 1066 O O . VAL A 1 139 ? -15.228 -22.777 17.503 1.00 91.56 139 VAL A O 1
ATOM 1069 N N . LEU A 1 140 ? -15.364 -23.311 15.313 1.00 92.50 140 LEU A N 1
ATOM 1070 C CA . LEU A 1 140 ? -14.108 -22.719 14.873 1.00 92.50 140 LEU A CA 1
ATOM 1071 C C . LEU A 1 140 ? -14.416 -21.676 13.799 1.00 92.50 140 LEU A C 1
ATOM 1073 O O . LEU A 1 140 ? -15.054 -21.987 12.796 1.00 92.50 140 LEU A O 1
ATOM 1077 N N . ALA A 1 141 ? -13.945 -20.454 14.009 1.00 91.19 141 ALA A N 1
ATOM 1078 C CA . ALA A 1 141 ? -14.078 -19.339 13.088 1.00 91.19 141 ALA A CA 1
ATOM 1079 C C . ALA A 1 141 ? -12.692 -18.902 12.609 1.00 91.19 141 ALA A C 1
ATOM 1081 O O . ALA A 1 141 ? -11.794 -18.686 13.424 1.00 91.19 141 ALA A O 1
ATOM 1082 N N . VAL A 1 142 ? -12.527 -18.760 11.294 1.00 90.00 142 VAL A N 1
ATOM 1083 C CA . VAL A 1 142 ? -11.304 -18.254 10.659 1.00 90.00 142 VAL A CA 1
ATOM 1084 C C . VAL A 1 142 ? -11.663 -16.985 9.898 1.00 90.00 142 VAL A C 1
ATOM 1086 O O . VAL A 1 142 ? -12.499 -17.023 8.996 1.00 90.00 142 VAL A O 1
ATOM 1089 N N . PHE A 1 143 ? -11.036 -15.870 10.261 1.00 86.75 143 PHE A N 1
ATOM 1090 C CA . PHE A 1 143 ? -11.266 -14.571 9.636 1.00 86.75 143 PHE A CA 1
ATOM 1091 C C . PHE A 1 143 ? -10.180 -14.328 8.590 1.00 86.75 143 PHE A C 1
ATOM 1093 O O . PHE A 1 143 ? -9.046 -13.964 8.900 1.00 86.75 143 PHE A O 1
ATOM 1100 N N . VAL A 1 144 ? -10.523 -14.607 7.332 1.00 81.19 144 VAL A N 1
ATOM 1101 C CA . VAL A 1 144 ? -9.581 -14.597 6.199 1.00 81.19 144 VAL A CA 1
ATOM 1102 C C . VAL A 1 144 ? -9.125 -13.176 5.840 1.00 81.19 144 VAL A C 1
ATOM 1104 O O . VAL A 1 144 ? -8.112 -13.001 5.174 1.00 81.19 144 VAL A O 1
ATOM 1107 N N . ASP A 1 145 ? -9.860 -12.162 6.292 1.00 78.19 145 ASP A N 1
ATOM 1108 C CA . ASP A 1 145 ? -9.602 -10.743 6.067 1.00 78.19 145 ASP A CA 1
ATOM 1109 C C . ASP A 1 145 ? -8.758 -10.089 7.169 1.00 78.19 145 ASP A C 1
ATOM 1111 O O . ASP A 1 145 ? -8.529 -8.889 7.080 1.00 78.19 145 ASP A O 1
ATOM 1115 N N . GLU A 1 146 ? -8.287 -10.817 8.190 1.00 84.50 146 GLU A N 1
ATOM 1116 C CA . GLU A 1 146 ? -7.545 -10.227 9.320 1.00 84.50 146 GLU A CA 1
ATOM 1117 C C . GLU A 1 146 ? -6.011 -10.308 9.186 1.00 84.50 146 GLU A C 1
ATOM 1119 O O . GLU A 1 146 ? -5.298 -9.466 9.742 1.00 84.50 146 GLU A O 1
ATOM 1124 N N . CYS A 1 147 ? -5.485 -11.249 8.398 1.00 88.19 147 CYS A N 1
ATOM 1125 C CA . CYS A 1 147 ? -4.049 -11.378 8.117 1.00 88.19 147 CYS A CA 1
ATOM 1126 C C . CYS A 1 147 ? -3.743 -11.019 6.659 1.00 88.19 147 CYS A C 1
ATOM 1128 O O . CYS A 1 147 ? -4.475 -11.413 5.754 1.00 88.19 147 CYS A O 1
ATOM 1130 N N . SER A 1 148 ? -2.645 -10.301 6.420 1.00 91.75 148 SER A N 1
ATOM 1131 C CA . SER A 1 148 ? -2.158 -10.034 5.064 1.00 91.75 148 SER A CA 1
ATOM 1132 C C . SER A 1 148 ? -1.551 -11.291 4.437 1.00 91.75 148 SER A C 1
ATOM 1134 O O . SER A 1 148 ? -0.874 -12.074 5.105 1.00 91.75 148 SER A O 1
ATOM 1136 N N . LEU A 1 149 ? -1.730 -11.450 3.122 1.00 92.38 149 LEU A N 1
ATOM 1137 C CA . LEU A 1 149 ? -1.069 -12.499 2.337 1.00 92.38 149 LEU A CA 1
ATOM 1138 C C . LEU A 1 149 ? 0.432 -12.228 2.132 1.00 92.38 149 LEU A C 1
ATOM 1140 O O . LEU A 1 149 ? 1.157 -13.119 1.689 1.00 92.38 149 LEU A O 1
ATOM 1144 N N . PHE A 1 150 ? 0.900 -11.016 2.446 1.00 93.81 150 PHE A N 1
ATOM 1145 C CA . PHE A 1 150 ? 2.298 -10.603 2.311 1.00 93.81 150 PHE A CA 1
ATOM 1146 C C . PHE A 1 150 ? 3.074 -10.635 3.635 1.00 93.81 150 PHE A C 1
ATOM 1148 O O . PHE A 1 150 ? 4.248 -10.261 3.646 1.00 93.81 150 PHE A O 1
ATOM 1155 N N . GLU A 1 151 ? 2.454 -11.068 4.733 1.00 92.75 151 GLU A N 1
ATOM 1156 C CA . GLU A 1 151 ? 3.134 -11.331 6.006 1.00 92.75 151 GLU A CA 1
ATOM 1157 C C . GLU A 1 151 ? 3.249 -12.838 6.262 1.00 92.75 151 GLU A C 1
ATOM 1159 O O . GLU A 1 151 ? 2.624 -13.663 5.588 1.00 92.75 151 GLU A O 1
ATOM 1164 N N . GLU A 1 152 ? 4.091 -13.210 7.224 1.00 90.69 152 GLU A N 1
ATOM 1165 C CA . GLU A 1 152 ? 4.218 -14.605 7.632 1.00 90.69 152 GLU A CA 1
ATOM 1166 C C . GLU A 1 152 ? 2.928 -15.088 8.302 1.00 90.69 152 GLU A C 1
ATOM 1168 O O . GLU A 1 152 ? 2.340 -14.411 9.151 1.00 90.69 152 GLU A O 1
ATOM 1173 N N . ARG A 1 153 ? 2.478 -16.284 7.912 1.00 87.94 153 ARG A N 1
ATOM 1174 C CA . ARG A 1 153 ? 1.286 -16.895 8.497 1.00 87.94 153 ARG A CA 1
ATOM 1175 C C . ARG A 1 153 ? 1.565 -17.258 9.964 1.00 87.94 153 ARG A C 1
ATOM 1177 O O . ARG A 1 153 ? 2.473 -18.054 10.200 1.00 87.94 153 ARG A O 1
ATOM 1184 N N . PRO A 1 154 ? 0.745 -16.801 10.931 1.00 89.12 154 PRO A N 1
ATOM 1185 C CA . PRO A 1 154 ? 0.891 -17.219 12.324 1.00 89.12 154 PRO A CA 1
ATOM 1186 C C . PRO A 1 154 ? 0.719 -18.734 12.470 1.00 89.12 154 PRO A C 1
ATOM 1188 O O . PRO A 1 154 ? -0.186 -19.318 11.856 1.00 89.12 154 PRO A O 1
ATOM 1191 N N . ALA A 1 155 ? 1.538 -19.381 13.304 1.00 90.06 155 ALA A N 1
ATOM 1192 C CA . ALA A 1 155 ? 1.330 -20.790 13.615 1.00 90.06 155 ALA A CA 1
ATOM 1193 C C . ALA A 1 155 ? 0.050 -20.972 14.449 1.00 90.06 155 ALA A C 1
ATOM 1195 O O . ALA A 1 155 ? -0.202 -20.234 15.404 1.00 90.06 155 ALA A O 1
ATOM 1196 N N . ILE A 1 156 ? -0.769 -21.965 14.087 1.00 90.62 156 ILE A N 1
ATOM 1197 C CA . ILE A 1 156 ? -2.048 -22.262 14.746 1.00 90.62 156 ILE A CA 1
ATOM 1198 C C . ILE A 1 156 ? -2.058 -23.732 15.157 1.00 90.62 156 ILE A C 1
ATOM 1200 O O . ILE A 1 156 ? -1.833 -24.615 14.332 1.00 90.62 156 ILE A O 1
ATOM 1204 N N . THR A 1 157 ? -2.374 -23.987 16.424 1.00 91.38 157 THR A N 1
ATOM 1205 C CA . THR A 1 157 ? -2.613 -25.324 16.971 1.00 91.38 157 THR A CA 1
ATOM 1206 C C . THR A 1 157 ? -4.051 -25.421 17.462 1.00 91.38 157 THR A C 1
ATOM 1208 O O . THR A 1 157 ? -4.525 -24.563 18.208 1.00 91.38 157 THR A O 1
ATOM 1211 N N . ILE A 1 158 ? -4.743 -26.483 17.053 1.00 89.06 158 ILE A N 1
ATOM 1212 C CA . ILE A 1 158 ? -6.116 -26.778 17.469 1.00 89.06 158 ILE A CA 1
ATOM 1213 C C . ILE A 1 158 ? -6.070 -28.023 18.354 1.00 89.06 158 ILE A C 1
ATOM 1215 O O . ILE A 1 158 ? -5.676 -29.098 17.899 1.00 89.06 158 ILE A O 1
ATOM 1219 N N . GLY A 1 159 ? -6.425 -27.863 19.628 1.00 84.38 159 GLY A N 1
ATOM 1220 C CA . GLY A 1 159 ? -6.484 -28.946 20.605 1.00 84.38 159 GLY A CA 1
ATOM 1221 C C . GLY A 1 159 ? -7.627 -29.927 20.334 1.00 84.38 159 GLY A C 1
ATOM 1222 O O . GLY A 1 159 ? -8.576 -29.629 19.610 1.00 84.38 159 GLY A O 1
ATOM 1223 N N . ALA A 1 160 ? -7.565 -31.110 20.951 1.00 76.88 160 ALA A N 1
ATOM 1224 C CA . ALA A 1 160 ? -8.618 -32.129 20.842 1.00 76.88 160 ALA A CA 1
ATOM 1225 C C . ALA A 1 160 ? -9.963 -31.675 21.448 1.00 76.88 160 ALA A C 1
ATOM 1227 O O . ALA A 1 160 ? -11.025 -32.143 21.048 1.00 76.88 160 ALA A O 1
ATOM 1228 N N . ASP A 1 161 ? -9.920 -30.730 22.385 1.00 75.75 161 ASP A N 1
ATOM 1229 C CA . ASP A 1 161 ? -11.068 -30.024 22.958 1.00 75.75 161 ASP A CA 1
ATOM 1230 C C . ASP A 1 161 ? -11.549 -28.849 22.087 1.00 75.75 161 ASP A C 1
ATOM 1232 O O . ASP A 1 161 ? -12.458 -28.120 22.479 1.00 75.75 161 ASP A O 1
ATOM 1236 N N . SER A 1 162 ? -10.966 -28.683 20.893 1.00 76.88 162 SER A N 1
ATOM 1237 C CA . SER A 1 162 ? -11.180 -27.556 19.980 1.00 76.88 162 SER A CA 1
ATOM 1238 C C . SER A 1 162 ? -10.708 -26.204 20.519 1.00 76.88 162 SER A C 1
ATOM 1240 O O . SER A 1 162 ? -11.040 -25.182 19.924 1.00 76.88 162 SER A O 1
ATOM 1242 N N . HIS A 1 163 ? -9.902 -26.183 21.588 1.00 86.44 163 HIS A N 1
ATOM 1243 C CA . HIS A 1 163 ? -9.225 -24.972 22.037 1.00 86.44 163 HIS A CA 1
ATOM 1244 C C . HIS A 1 163 ? -8.188 -24.545 20.998 1.00 86.44 163 HIS A C 1
ATOM 1246 O O . HIS A 1 163 ? -7.347 -25.342 20.572 1.00 86.44 163 HIS A O 1
ATOM 1252 N N . VAL A 1 164 ? -8.200 -23.269 20.621 1.00 88.88 164 VAL A N 1
ATOM 1253 C CA . VAL A 1 164 ? -7.241 -22.724 19.656 1.00 88.88 164 VAL A CA 1
ATOM 1254 C C . VAL A 1 164 ? -6.146 -21.957 20.377 1.00 88.88 164 VAL A C 1
ATOM 1256 O O . VAL A 1 164 ? -6.407 -21.028 21.138 1.00 88.88 164 VAL A O 1
ATOM 1259 N N . SER A 1 165 ? -4.903 -22.336 20.098 1.00 89.25 165 SER A N 1
ATOM 1260 C CA . SER A 1 165 ? -3.722 -21.540 20.413 1.00 89.25 165 SER A CA 1
ATOM 1261 C C . SER A 1 165 ? -3.109 -21.061 19.104 1.00 89.25 165 SER A C 1
ATOM 1263 O O . SER A 1 165 ? -2.877 -21.861 18.198 1.00 89.25 165 SER A O 1
ATOM 1265 N N . ALA A 1 166 ? -2.883 -19.757 18.986 1.00 88.75 166 ALA A N 1
ATOM 1266 C CA . ALA A 1 166 ? -2.266 -19.161 17.814 1.00 88.75 166 ALA A CA 1
ATOM 1267 C C . ALA A 1 166 ? -1.191 -18.165 18.244 1.00 88.75 166 ALA A C 1
ATOM 1269 O O . ALA A 1 166 ? -1.373 -17.434 19.224 1.00 88.75 166 ALA A O 1
ATOM 1270 N N . GLU A 1 167 ? -0.084 -18.153 17.505 1.00 90.31 167 GLU A N 1
ATOM 1271 C CA . GLU A 1 167 ? 0.942 -17.123 17.635 1.00 90.31 167 GLU A CA 1
ATOM 1272 C C . GLU A 1 167 ? 0.358 -15.739 17.345 1.00 90.31 167 GLU A C 1
ATOM 1274 O O . GLU A 1 167 ? -0.634 -15.594 16.630 1.00 90.31 167 GLU A O 1
ATOM 1279 N N . GLU A 1 168 ? 0.974 -14.700 17.900 1.00 86.81 168 GLU A N 1
ATOM 1280 C CA . GLU A 1 168 ? 0.588 -13.336 17.557 1.00 86.81 168 GLU A CA 1
ATOM 1281 C C . GLU A 1 168 ? 0.924 -13.047 16.093 1.00 86.81 168 GLU A C 1
ATOM 1283 O O . GLU A 1 168 ? 2.025 -13.334 15.622 1.00 86.81 168 GLU A O 1
ATOM 1288 N N . TYR A 1 169 ? -0.023 -12.430 15.391 1.00 88.94 169 TYR A N 1
ATOM 1289 C CA . TYR A 1 169 ? 0.223 -11.873 14.070 1.00 88.94 169 TYR A CA 1
ATOM 1290 C C . TYR A 1 169 ? 1.278 -10.766 14.148 1.00 88.94 169 TYR A C 1
ATOM 1292 O O . TYR A 1 169 ? 1.306 -10.020 15.126 1.00 88.94 169 TYR A O 1
ATOM 1300 N N . ARG A 1 170 ? 2.154 -10.654 13.144 1.00 89.00 170 ARG A N 1
ATOM 1301 C CA . ARG A 1 170 ? 3.248 -9.673 13.116 1.00 89.00 170 ARG A CA 1
ATOM 1302 C C . ARG A 1 170 ? 3.361 -9.037 11.740 1.00 89.00 170 ARG A C 1
ATOM 1304 O O . ARG A 1 170 ? 3.275 -9.726 10.732 1.00 89.00 170 ARG A O 1
ATOM 1311 N N . ILE A 1 171 ? 3.615 -7.732 11.730 1.00 91.44 171 ILE A N 1
ATOM 1312 C CA . ILE A 1 171 ? 3.949 -6.972 10.525 1.00 91.44 171 ILE A CA 1
ATOM 1313 C C . ILE A 1 171 ? 5.467 -6.797 10.494 1.00 91.44 171 ILE A C 1
ATOM 1315 O O . ILE A 1 171 ? 6.039 -6.264 11.450 1.00 91.44 171 ILE A O 1
ATOM 1319 N N . VAL A 1 172 ? 6.124 -7.252 9.425 1.00 92.00 172 VAL A N 1
ATOM 1320 C CA . VAL A 1 172 ? 7.583 -7.131 9.303 1.00 92.00 172 VAL A CA 1
ATOM 1321 C C . VAL A 1 172 ? 7.968 -5.692 8.919 1.00 92.00 172 VAL A C 1
ATOM 1323 O O . VAL A 1 172 ? 7.428 -5.169 7.938 1.00 92.00 172 VAL A O 1
ATOM 1326 N N . PRO A 1 173 ? 8.904 -5.036 9.641 1.00 91.88 173 PRO A N 1
ATOM 1327 C CA . PRO A 1 173 ? 9.409 -3.707 9.282 1.00 91.88 173 PRO A CA 1
ATOM 1328 C C . PRO A 1 173 ? 9.957 -3.653 7.854 1.00 91.88 173 PRO A C 1
ATOM 1330 O O . PRO A 1 173 ? 10.656 -4.577 7.442 1.00 91.88 173 PRO A O 1
ATOM 1333 N N . LEU A 1 174 ? 9.725 -2.552 7.123 1.00 90.81 174 LEU A N 1
ATOM 1334 C CA . LEU A 1 174 ? 10.137 -2.426 5.712 1.00 90.81 174 LEU A CA 1
ATOM 1335 C C . LEU A 1 174 ? 11.627 -2.716 5.495 1.00 90.81 174 LEU A C 1
ATOM 1337 O O . LEU A 1 174 ? 11.975 -3.418 4.552 1.00 90.81 174 LEU A O 1
ATOM 1341 N N . ALA A 1 175 ? 12.493 -2.224 6.384 1.00 88.00 175 ALA A N 1
ATOM 1342 C CA . ALA A 1 175 ? 13.941 -2.425 6.297 1.00 88.00 175 ALA A CA 1
ATOM 1343 C C . ALA A 1 175 ? 14.378 -3.899 6.435 1.00 88.00 175 ALA A C 1
ATOM 1345 O O . ALA A 1 175 ? 15.462 -4.253 5.993 1.00 88.00 175 ALA A O 1
ATOM 1346 N N . GLN A 1 176 ? 13.546 -4.759 7.031 1.00 90.81 176 GLN A N 1
ATOM 1347 C CA . GLN A 1 176 ? 13.845 -6.181 7.252 1.00 90.81 176 GLN A CA 1
ATOM 1348 C C . GLN A 1 176 ? 13.221 -7.086 6.179 1.00 90.81 176 GLN A C 1
ATOM 1350 O O . GLN A 1 176 ? 13.531 -8.272 6.106 1.00 90.81 176 GLN A O 1
ATOM 1355 N N . ARG A 1 177 ? 12.341 -6.547 5.324 1.00 89.75 177 ARG A N 1
ATOM 1356 C CA . ARG A 1 177 ? 11.661 -7.325 4.277 1.00 89.75 177 ARG A CA 1
ATOM 1357 C C . ARG A 1 177 ? 12.595 -7.926 3.219 1.00 89.75 177 ARG A C 1
ATOM 1359 O O . ARG A 1 177 ? 12.316 -9.048 2.798 1.00 89.75 177 ARG A O 1
ATOM 1366 N N . PRO A 1 178 ? 13.703 -7.276 2.806 1.00 85.06 178 PRO A N 1
ATOM 1367 C CA . PRO A 1 178 ? 14.662 -7.896 1.889 1.00 85.06 178 PRO A CA 1
ATOM 1368 C C . PRO A 1 178 ? 15.245 -9.219 2.408 1.00 85.06 178 PRO A C 1
ATOM 1370 O O . PRO A 1 178 ? 15.566 -10.095 1.610 1.00 85.06 178 PRO A O 1
ATOM 1373 N N . GLU A 1 179 ? 15.332 -9.384 3.731 1.00 83.25 179 GLU A N 1
ATOM 1374 C CA . GLU A 1 179 ? 15.856 -10.585 4.397 1.00 83.25 179 GLU A CA 1
ATOM 1375 C C . GLU A 1 179 ? 14.790 -11.676 4.598 1.00 83.25 179 GLU A C 1
ATOM 1377 O O . GLU A 1 179 ? 15.103 -12.784 5.037 1.00 83.25 179 GLU A O 1
ATOM 1382 N N . MET A 1 180 ? 13.519 -11.392 4.288 1.00 83.00 180 MET A N 1
ATOM 1383 C CA . MET A 1 180 ? 12.450 -12.376 4.422 1.00 83.00 180 MET A CA 1
ATOM 1384 C C . MET A 1 180 ? 12.614 -13.496 3.398 1.00 83.00 180 MET A C 1
ATOM 1386 O O . MET A 1 180 ? 12.643 -13.274 2.186 1.00 83.00 180 MET A O 1
ATOM 1390 N N . GLU A 1 181 ? 12.642 -14.733 3.887 1.00 74.12 181 GLU A N 1
ATOM 1391 C CA . GLU A 1 181 ? 12.642 -15.903 3.018 1.00 74.12 181 GLU A CA 1
ATOM 1392 C C . GLU A 1 181 ? 11.352 -15.970 2.187 1.00 74.12 181 GLU A C 1
ATOM 1394 O O . GLU A 1 181 ? 10.235 -15.904 2.706 1.00 74.12 181 GLU A O 1
ATOM 1399 N N . ALA A 1 182 ? 11.512 -16.163 0.876 1.00 63.75 182 ALA A N 1
ATOM 1400 C CA . ALA A 1 182 ? 10.420 -16.140 -0.097 1.00 63.75 182 ALA A CA 1
ATOM 1401 C C . ALA A 1 182 ? 9.357 -17.244 0.090 1.00 63.75 182 ALA A C 1
ATOM 1403 O O . ALA A 1 182 ? 8.320 -17.194 -0.555 1.00 63.75 182 ALA A O 1
ATOM 1404 N N . SER A 1 183 ? 9.581 -18.249 0.936 1.00 65.75 183 SER A N 1
ATOM 1405 C CA . SER A 1 183 ? 8.597 -19.301 1.240 1.00 65.75 183 SER A CA 1
ATOM 1406 C C . SER A 1 183 ? 7.747 -19.006 2.478 1.00 65.75 183 SER A C 1
ATOM 1408 O O . SER A 1 183 ? 6.826 -19.764 2.776 1.00 65.75 183 SER A O 1
ATOM 1410 N N . ARG A 1 184 ? 8.046 -17.937 3.230 1.00 81.25 184 ARG A N 1
ATOM 1411 C CA . ARG A 1 184 ? 7.395 -17.680 4.526 1.00 81.25 184 ARG A CA 1
ATOM 1412 C C . ARG A 1 184 ? 6.076 -16.921 4.412 1.00 81.25 184 ARG A C 1
ATOM 1414 O O . ARG A 1 184 ? 5.284 -16.961 5.350 1.00 81.25 184 ARG A O 1
ATOM 1421 N N . THR A 1 185 ? 5.802 -16.271 3.278 1.00 90.75 185 THR A N 1
ATOM 1422 C CA . THR A 1 185 ? 4.531 -15.565 3.048 1.00 90.75 185 THR A CA 1
ATOM 1423 C C . THR A 1 185 ? 3.684 -16.273 1.985 1.00 90.75 185 THR A C 1
ATOM 1425 O O . THR A 1 185 ? 4.233 -16.748 0.985 1.00 90.75 185 THR A O 1
ATOM 1428 N N . PRO A 1 186 ? 2.347 -16.337 2.149 1.00 91.19 186 PRO A N 1
ATOM 1429 C CA . PRO A 1 186 ? 1.461 -16.959 1.162 1.00 91.19 186 PRO A CA 1
ATOM 1430 C C . PRO A 1 186 ? 1.590 -16.377 -0.253 1.00 91.19 186 PRO A C 1
ATOM 1432 O O . PRO A 1 186 ? 1.557 -17.120 -1.233 1.00 91.19 186 PRO A O 1
ATOM 1435 N N . ALA A 1 187 ? 1.747 -15.056 -0.381 1.00 93.06 187 ALA A N 1
ATOM 1436 C CA . ALA A 1 187 ? 1.888 -14.400 -1.678 1.00 93.06 187 ALA A CA 1
ATOM 1437 C C . ALA A 1 187 ? 3.219 -14.735 -2.367 1.00 93.06 187 ALA A C 1
ATOM 1439 O O . ALA A 1 187 ? 3.251 -14.912 -3.586 1.00 93.06 187 ALA A O 1
ATOM 1440 N N . ALA A 1 188 ? 4.309 -14.841 -1.601 1.00 92.50 188 ALA A N 1
ATOM 1441 C CA . ALA A 1 188 ? 5.611 -15.196 -2.148 1.00 92.50 188 ALA A CA 1
ATOM 1442 C C . ALA A 1 188 ? 5.662 -16.665 -2.589 1.00 92.50 188 ALA A C 1
ATOM 1444 O O . ALA A 1 188 ? 6.140 -16.942 -3.691 1.00 92.50 188 ALA A O 1
ATOM 1445 N N . ASP A 1 189 ? 5.084 -17.579 -1.802 1.00 91.81 189 ASP A N 1
ATOM 1446 C CA . ASP A 1 189 ? 4.941 -18.988 -2.187 1.00 91.81 189 ASP A CA 1
ATOM 1447 C C . ASP A 1 189 ? 4.088 -19.138 -3.457 1.00 91.81 189 ASP A C 1
ATOM 1449 O O . ASP A 1 189 ? 4.496 -19.806 -4.410 1.00 91.81 189 ASP A O 1
ATOM 1453 N N . LEU A 1 190 ? 2.953 -18.430 -3.540 1.00 92.19 190 LEU A N 1
ATOM 1454 C CA . LEU A 1 190 ? 2.122 -18.420 -4.745 1.00 92.19 190 LEU A CA 1
ATOM 1455 C C . LEU A 1 190 ? 2.903 -17.936 -5.974 1.00 92.19 190 LEU A C 1
ATOM 1457 O O . LEU A 1 190 ? 2.886 -18.609 -7.002 1.00 92.19 190 LEU A O 1
ATOM 1461 N N . LEU A 1 191 ? 3.604 -16.802 -5.878 1.00 92.94 191 LEU A N 1
ATOM 1462 C CA . LEU A 1 191 ? 4.399 -16.267 -6.986 1.00 92.94 191 LEU A CA 1
ATOM 1463 C C . LEU A 1 191 ? 5.485 -17.259 -7.429 1.00 92.94 191 LEU A C 1
ATOM 1465 O O . LEU A 1 191 ? 5.642 -17.494 -8.624 1.00 92.94 191 LEU A O 1
ATOM 1469 N N . VAL A 1 192 ? 6.208 -17.875 -6.490 1.00 92.50 192 VAL A N 1
ATOM 1470 C CA . VAL A 1 192 ? 7.231 -18.883 -6.810 1.00 92.50 192 VAL A CA 1
ATOM 1471 C C . VAL A 1 192 ? 6.617 -20.090 -7.521 1.00 92.50 192 VAL A C 1
ATOM 1473 O O . VAL A 1 192 ? 7.175 -20.556 -8.513 1.00 92.50 192 VAL A O 1
ATOM 1476 N N . ASN A 1 193 ? 5.468 -20.582 -7.058 1.00 91.88 193 ASN A N 1
ATOM 1477 C CA . ASN A 1 193 ? 4.800 -21.731 -7.669 1.00 91.88 193 ASN A CA 1
ATOM 1478 C C . ASN A 1 193 ? 4.226 -21.401 -9.054 1.00 91.88 193 ASN A C 1
ATOM 1480 O O . ASN A 1 193 ? 4.317 -22.227 -9.959 1.00 91.88 193 ASN A O 1
ATOM 1484 N N . VAL A 1 194 ? 3.711 -20.185 -9.257 1.00 91.88 194 VAL A N 1
ATOM 1485 C CA . VAL A 1 194 ? 3.288 -19.704 -10.581 1.00 91.88 194 VAL A CA 1
ATOM 1486 C C . VAL A 1 194 ? 4.478 -19.627 -11.534 1.00 91.88 194 VAL A C 1
ATOM 1488 O O . VAL A 1 194 ? 4.382 -20.119 -12.654 1.00 91.88 194 VAL A O 1
ATOM 1491 N N . LEU A 1 195 ? 5.610 -19.064 -11.101 1.00 91.56 195 LEU A N 1
ATOM 1492 C CA . LEU A 1 195 ? 6.814 -18.981 -11.933 1.00 91.56 195 LEU A CA 1
ATOM 1493 C C . LEU A 1 195 ? 7.331 -20.370 -12.321 1.00 91.56 195 LEU A C 1
ATOM 1495 O O . LEU A 1 195 ? 7.621 -20.590 -13.492 1.00 91.56 195 LEU A O 1
ATOM 1499 N N . LYS A 1 196 ? 7.368 -21.321 -11.378 1.00 90.44 196 LYS A N 1
ATOM 1500 C CA . LYS A 1 196 ? 7.726 -22.720 -11.668 1.00 90.44 196 LYS A CA 1
ATOM 1501 C C . LYS A 1 196 ? 6.781 -23.352 -12.686 1.00 90.44 196 LYS A C 1
ATOM 1503 O O . LYS A 1 196 ? 7.247 -23.937 -13.653 1.00 90.44 196 LYS A O 1
ATOM 1508 N N . ALA A 1 197 ? 5.469 -23.190 -12.510 1.00 89.75 197 ALA A N 1
ATOM 1509 C CA . ALA A 1 197 ? 4.484 -23.730 -13.444 1.00 89.75 197 ALA A CA 1
ATOM 1510 C C . ALA A 1 197 ? 4.636 -23.129 -14.852 1.00 89.75 197 ALA A C 1
ATOM 1512 O O . ALA A 1 197 ? 4.499 -23.839 -15.846 1.00 89.75 197 ALA A O 1
ATOM 1513 N N . VAL A 1 1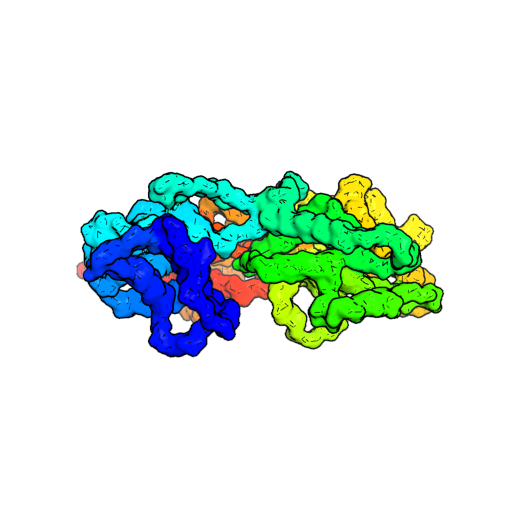98 ? 4.952 -21.831 -14.948 1.00 86.06 198 VAL A N 1
ATOM 1514 C CA . VAL A 1 198 ? 5.261 -21.187 -16.230 1.00 86.06 198 VAL A CA 1
ATOM 1515 C C . VAL A 1 198 ? 6.526 -21.794 -16.833 1.00 86.06 198 VAL A C 1
ATOM 1517 O O . VAL A 1 198 ? 6.490 -22.189 -17.992 1.00 86.06 198 VAL A O 1
ATOM 1520 N N . GLU A 1 199 ? 7.607 -21.937 -16.068 1.00 82.81 199 GLU A N 1
ATOM 1521 C CA . GLU A 1 199 ? 8.869 -22.521 -16.543 1.00 82.81 199 GLU A CA 1
ATOM 1522 C C . GLU A 1 199 ? 8.724 -23.975 -17.010 1.00 82.81 199 GLU A C 1
ATOM 1524 O O . GLU A 1 199 ? 9.260 -24.326 -18.058 1.00 82.81 199 GLU A O 1
ATOM 1529 N N . GLU A 1 200 ? 7.965 -24.794 -16.282 1.00 82.69 200 GLU A N 1
ATOM 1530 C CA . GLU A 1 200 ? 7.663 -26.185 -16.643 1.00 82.69 200 GLU A CA 1
ATOM 1531 C C . GLU A 1 200 ? 6.771 -26.279 -17.887 1.00 82.69 200 GLU A C 1
ATOM 1533 O O . GLU A 1 200 ? 6.921 -27.193 -18.688 1.00 82.69 200 GLU A O 1
ATOM 1538 N N . SER A 1 201 ? 5.865 -25.317 -18.093 1.00 72.69 201 SER A N 1
ATOM 1539 C CA . SER A 1 201 ? 5.004 -25.279 -19.283 1.00 72.69 201 SER A CA 1
ATOM 1540 C C . SER A 1 201 ? 5.732 -24.860 -20.565 1.00 72.69 201 SER A C 1
ATOM 1542 O O . SER A 1 201 ? 5.207 -25.058 -21.664 1.00 72.69 201 SER A O 1
ATOM 1544 N N . VAL A 1 202 ? 6.947 -24.308 -20.452 1.00 66.50 202 VAL A N 1
ATOM 1545 C CA . VAL A 1 202 ? 7.830 -24.015 -21.590 1.00 66.50 202 VAL A CA 1
ATOM 1546 C C . VAL A 1 202 ? 8.564 -25.308 -21.993 1.00 66.50 202 VAL A C 1
ATOM 1548 O O . VAL A 1 202 ? 9.790 -25.400 -22.002 1.00 66.50 202 VAL A O 1
ATOM 1551 N N . ASP A 1 203 ? 7.790 -26.334 -22.356 1.00 47.34 203 ASP A N 1
ATOM 1552 C CA . ASP A 1 203 ? 8.251 -27.612 -22.914 1.00 47.34 203 ASP A CA 1
ATOM 1553 C C . ASP A 1 203 ? 8.705 -27.431 -24.383 1.00 47.34 203 ASP A C 1
ATOM 1555 O O . ASP A 1 203 ? 8.058 -27.889 -25.322 1.00 47.34 203 ASP A O 1
ATOM 1559 N N . ASN A 1 204 ? 9.791 -26.674 -24.597 1.00 43.28 204 ASN A N 1
ATOM 1560 C CA . ASN A 1 204 ? 10.773 -26.791 -25.694 1.00 43.28 204 ASN A CA 1
ATOM 1561 C C . ASN A 1 204 ? 11.650 -25.525 -25.757 1.00 43.28 204 ASN A C 1
ATOM 1563 O O . ASN A 1 204 ? 11.260 -24.530 -26.371 1.00 43.28 204 ASN A O 1
ATOM 1567 N N . PRO A 1 205 ? 12.884 -25.544 -25.227 1.00 43.88 205 PRO A N 1
ATOM 1568 C CA . PRO A 1 205 ? 13.752 -24.364 -25.219 1.00 43.88 205 PRO A CA 1
ATOM 1569 C C . PRO A 1 205 ? 14.306 -23.907 -26.586 1.00 43.88 205 PRO A C 1
ATOM 1571 O O . PRO A 1 205 ? 15.264 -23.138 -26.590 1.00 43.88 205 PRO A O 1
ATOM 1574 N N . ARG A 1 206 ? 13.840 -24.406 -27.748 1.00 41.97 206 ARG A N 1
ATOM 1575 C CA . ARG A 1 206 ? 14.657 -24.321 -28.982 1.00 41.97 206 ARG A CA 1
ATOM 1576 C C . ARG A 1 206 ? 14.013 -24.095 -30.348 1.00 41.97 206 ARG A C 1
ATOM 1578 O O . ARG A 1 206 ? 14.780 -24.070 -31.303 1.00 41.97 206 ARG A O 1
ATOM 1585 N N . GLU A 1 207 ? 12.710 -23.865 -30.503 1.00 42.78 207 GLU A N 1
ATOM 1586 C CA . GLU A 1 207 ? 12.192 -23.667 -31.875 1.00 42.78 207 GLU A CA 1
ATOM 1587 C C . GLU A 1 207 ? 11.894 -22.224 -32.304 1.00 42.78 207 GLU A C 1
ATOM 1589 O O . GLU A 1 207 ? 11.926 -21.988 -33.505 1.00 42.78 207 GLU A O 1
ATOM 1594 N N . HIS A 1 208 ? 11.671 -21.238 -31.420 1.00 43.44 208 HIS A N 1
ATOM 1595 C CA . HIS A 1 208 ? 11.211 -19.910 -31.894 1.00 43.44 208 HIS A CA 1
ATOM 1596 C C . HIS A 1 208 ? 11.741 -18.669 -31.146 1.00 43.44 208 HIS A C 1
ATOM 1598 O O . HIS A 1 208 ? 11.229 -17.573 -31.368 1.00 43.44 208 HIS A O 1
ATOM 1604 N N . ALA A 1 209 ? 12.786 -18.772 -30.317 1.00 48.03 209 ALA A N 1
ATOM 1605 C CA . ALA A 1 209 ? 13.474 -17.567 -29.846 1.00 48.03 209 ALA A CA 1
ATOM 1606 C C . ALA A 1 209 ? 14.337 -17.008 -30.989 1.00 48.03 209 ALA A C 1
ATOM 1608 O O . ALA A 1 209 ? 15.516 -17.327 -31.115 1.00 48.03 209 ALA A O 1
ATOM 1609 N N . LEU A 1 210 ? 13.730 -16.211 -31.869 1.00 54.66 210 LEU A N 1
ATOM 1610 C CA . LEU A 1 210 ? 14.481 -15.310 -32.735 1.00 54.66 210 LEU A CA 1
ATOM 1611 C C . LEU A 1 210 ? 15.286 -14.398 -31.798 1.00 54.66 210 LEU A C 1
ATOM 1613 O O . LEU A 1 210 ? 14.695 -13.546 -31.142 1.00 54.66 210 LEU A O 1
ATOM 1617 N N . GLU A 1 211 ? 16.611 -14.573 -31.727 1.00 58.47 211 GLU A N 1
ATOM 1618 C CA . GLU A 1 211 ? 17.549 -13.782 -30.895 1.00 58.47 211 GLU A CA 1
ATOM 1619 C C . GLU A 1 211 ? 17.396 -12.250 -31.079 1.00 58.47 211 GLU A C 1
ATOM 1621 O O . GLU A 1 211 ? 17.913 -11.438 -30.310 1.00 58.47 211 GLU A O 1
ATOM 1626 N N . THR A 1 212 ? 16.651 -11.833 -32.102 1.00 71.56 212 THR A N 1
ATOM 1627 C CA . THR A 1 212 ? 16.361 -10.449 -32.458 1.00 71.56 212 THR A CA 1
ATOM 1628 C C . THR A 1 212 ? 15.115 -9.858 -31.796 1.00 71.56 212 THR A C 1
ATOM 1630 O O . THR A 1 212 ? 15.016 -8.634 -31.765 1.00 71.56 212 THR A O 1
ATOM 1633 N N . VAL A 1 213 ? 14.172 -10.660 -31.286 1.00 86.50 213 VAL A N 1
ATOM 1634 C CA . VAL A 1 213 ? 12.886 -10.155 -30.768 1.00 86.50 213 VAL A CA 1
ATOM 1635 C C . VAL A 1 213 ? 13.053 -9.544 -29.378 1.00 86.50 213 VAL A C 1
ATOM 1637 O O . VAL A 1 213 ? 13.570 -10.165 -28.455 1.00 86.50 213 VAL A O 1
ATOM 1640 N N . VAL A 1 214 ? 12.563 -8.318 -29.229 1.00 91.50 214 VAL A N 1
ATOM 1641 C CA . VAL A 1 214 ? 12.407 -7.624 -27.956 1.00 91.50 214 VAL A CA 1
ATOM 1642 C C . VAL A 1 214 ? 11.139 -8.134 -27.273 1.00 91.50 214 VAL A C 1
ATOM 1644 O O . VAL A 1 214 ? 10.030 -7.720 -27.618 1.00 91.50 214 VAL A O 1
ATOM 1647 N N . ASP A 1 215 ? 11.307 -9.043 -26.313 1.00 91.38 215 ASP A N 1
ATOM 1648 C CA . ASP A 1 215 ? 10.206 -9.673 -25.580 1.00 91.38 215 ASP A CA 1
ATOM 1649 C C . ASP A 1 215 ? 10.069 -9.116 -24.144 1.00 91.38 215 ASP A C 1
ATOM 1651 O O . ASP A 1 215 ? 10.831 -9.506 -23.251 1.00 91.38 215 ASP A O 1
ATOM 1655 N N . PRO A 1 216 ? 9.092 -8.225 -23.873 1.00 93.88 216 PRO A N 1
ATOM 1656 C CA . PRO A 1 216 ? 8.861 -7.705 -22.525 1.00 93.88 216 PRO A CA 1
ATOM 1657 C C . PRO A 1 216 ? 8.348 -8.771 -21.539 1.00 93.88 216 PRO A C 1
ATOM 1659 O O . PRO A 1 216 ? 8.564 -8.631 -20.334 1.00 93.88 216 PRO A O 1
ATOM 1662 N N . LEU A 1 217 ? 7.696 -9.838 -22.019 1.00 92.62 217 LEU A N 1
ATOM 1663 C CA . LEU A 1 217 ? 7.150 -10.915 -21.183 1.00 92.62 217 LEU A CA 1
ATOM 1664 C C . LEU A 1 217 ? 8.281 -11.823 -20.694 1.00 92.62 217 LEU A C 1
ATOM 1666 O O . LEU A 1 217 ? 8.408 -12.080 -19.495 1.00 92.62 217 LEU A O 1
ATOM 1670 N N . GLY A 1 218 ? 9.155 -12.238 -21.613 1.00 92.00 218 GLY A N 1
ATOM 1671 C CA . GLY A 1 218 ? 10.397 -12.936 -21.295 1.00 92.00 218 GLY A CA 1
ATOM 1672 C C . GLY A 1 218 ? 11.280 -12.128 -20.343 1.00 92.00 218 GLY A C 1
ATOM 1673 O O . GLY A 1 218 ? 11.796 -12.678 -19.369 1.00 92.00 218 GLY A O 1
ATOM 1674 N N . ALA A 1 219 ? 11.372 -10.809 -20.544 1.00 95.06 219 ALA A N 1
ATOM 1675 C CA . ALA A 1 219 ? 12.066 -9.915 -19.622 1.00 95.06 219 ALA A CA 1
ATOM 1676 C C . ALA A 1 219 ? 11.432 -9.899 -18.218 1.00 95.06 219 ALA A C 1
ATOM 1678 O O . ALA A 1 219 ? 12.153 -9.896 -17.221 1.00 95.06 219 ALA A O 1
ATOM 1679 N N . ASN A 1 220 ? 10.097 -9.913 -18.094 1.00 96.44 220 ASN A N 1
ATOM 1680 C CA . ASN A 1 220 ? 9.431 -10.004 -16.786 1.00 96.44 220 ASN A CA 1
ATOM 1681 C C . ASN A 1 220 ? 9.784 -11.317 -16.082 1.00 96.44 220 ASN A C 1
ATOM 1683 O O . ASN A 1 220 ? 10.194 -11.297 -14.922 1.00 96.44 220 ASN A O 1
ATOM 1687 N N . LEU A 1 221 ? 9.688 -12.447 -16.790 1.00 94.19 221 LEU A N 1
ATOM 1688 C CA . LEU A 1 221 ? 10.049 -13.759 -16.251 1.00 94.19 221 LEU A CA 1
ATOM 1689 C C . LEU A 1 221 ? 11.516 -13.800 -15.810 1.00 94.19 221 LEU A C 1
ATOM 1691 O O . LEU A 1 221 ? 11.808 -14.264 -14.710 1.00 94.19 221 LEU A O 1
ATOM 1695 N N . GLN A 1 222 ? 12.431 -13.262 -16.622 1.00 94.19 222 GLN A N 1
ATOM 1696 C CA . GLN A 1 222 ? 13.850 -13.183 -16.284 1.00 94.19 222 GLN A CA 1
ATOM 1697 C C . GLN A 1 222 ? 14.088 -12.364 -15.009 1.00 94.19 222 GLN A C 1
ATOM 1699 O O . GLN A 1 222 ? 14.762 -12.857 -14.105 1.00 94.19 222 GLN A O 1
ATOM 1704 N N . SER A 1 223 ? 13.517 -11.160 -14.899 1.00 96.00 223 SER A N 1
ATOM 1705 C CA . SER A 1 223 ? 13.649 -10.326 -13.697 1.00 96.00 223 SER A CA 1
ATOM 1706 C C . SER A 1 223 ? 13.073 -11.028 -12.456 1.00 96.00 223 SER A C 1
ATOM 1708 O O . SER A 1 223 ? 13.692 -11.045 -11.392 1.00 96.00 223 SER A O 1
ATOM 1710 N N . LEU A 1 224 ? 11.896 -11.654 -12.584 1.00 95.06 224 LEU A N 1
ATOM 1711 C CA . LEU A 1 224 ? 11.176 -12.289 -11.473 1.00 95.06 224 LEU A CA 1
ATOM 1712 C C . LEU A 1 224 ? 11.791 -13.616 -11.005 1.00 95.06 224 LEU A C 1
ATOM 1714 O O . LEU A 1 224 ? 11.418 -14.113 -9.940 1.00 95.06 224 LEU A O 1
ATOM 1718 N N . ARG A 1 225 ? 12.771 -14.177 -11.724 1.00 92.25 225 ARG A N 1
ATOM 1719 C CA . ARG A 1 225 ? 13.592 -15.299 -11.229 1.00 92.25 225 ARG A CA 1
ATOM 1720 C C . ARG A 1 225 ? 14.453 -14.911 -10.033 1.00 92.25 225 ARG A C 1
ATOM 1722 O O . ARG A 1 225 ? 14.726 -15.768 -9.188 1.00 92.25 225 ARG A O 1
ATOM 1729 N N . SER A 1 226 ? 14.823 -13.638 -9.910 1.00 92.75 226 SER A N 1
ATOM 1730 C CA . SER A 1 226 ? 15.588 -13.149 -8.767 1.00 92.75 226 SER A CA 1
ATOM 1731 C C . SER A 1 226 ? 14.724 -13.066 -7.499 1.00 92.75 226 SER A C 1
ATOM 1733 O O . SER A 1 226 ? 13.695 -12.383 -7.502 1.00 92.75 226 SER A O 1
ATOM 1735 N N . PRO A 1 227 ? 15.132 -13.699 -6.379 1.00 92.81 227 PRO A N 1
ATOM 1736 C CA . PRO A 1 227 ? 14.462 -13.529 -5.090 1.00 92.81 227 PRO A CA 1
ATOM 1737 C C . PRO A 1 227 ? 14.420 -12.072 -4.616 1.00 92.81 227 PRO A C 1
ATOM 1739 O O . PRO A 1 227 ? 13.415 -11.661 -4.041 1.00 92.81 227 PRO A O 1
ATOM 1742 N N . LEU A 1 228 ? 15.466 -11.287 -4.904 1.00 92.62 228 LEU A N 1
ATOM 1743 C CA . LEU A 1 228 ? 15.550 -9.876 -4.514 1.00 92.62 228 LEU A CA 1
ATOM 1744 C C . LEU A 1 228 ? 14.456 -9.049 -5.199 1.00 92.62 228 LEU A C 1
ATOM 1746 O O . LEU A 1 228 ? 13.724 -8.316 -4.540 1.00 92.62 228 LEU A O 1
ATOM 1750 N N . VAL A 1 229 ? 14.277 -9.246 -6.510 1.00 94.94 229 VAL A N 1
ATOM 1751 C CA . VAL A 1 229 ? 13.248 -8.546 -7.297 1.00 94.94 229 VAL A CA 1
ATOM 1752 C C . VAL A 1 229 ? 11.846 -8.939 -6.836 1.00 94.94 229 VAL A C 1
ATOM 1754 O O . VAL A 1 229 ? 10.982 -8.076 -6.694 1.00 94.94 229 VAL A O 1
ATOM 1757 N N . ARG A 1 230 ? 11.611 -10.228 -6.546 1.00 94.50 230 ARG A N 1
ATOM 1758 C CA . ARG A 1 230 ? 10.328 -10.682 -5.983 1.00 94.50 230 ARG A CA 1
ATOM 1759 C C . ARG A 1 230 ? 10.048 -10.051 -4.622 1.00 94.50 230 ARG A C 1
ATOM 1761 O O . ARG A 1 230 ? 8.920 -9.630 -4.383 1.00 94.50 230 ARG A O 1
ATOM 1768 N N . SER A 1 231 ? 11.053 -9.972 -3.750 1.00 93.94 231 SER A N 1
ATOM 1769 C CA . SER A 1 231 ? 10.913 -9.337 -2.435 1.00 93.94 231 SER A CA 1
ATOM 1770 C C . SER A 1 231 ? 10.552 -7.855 -2.565 1.00 93.94 231 SER A C 1
ATOM 1772 O O . SER A 1 231 ? 9.599 -7.395 -1.929 1.00 93.94 231 SER A O 1
ATOM 1774 N N . GLY A 1 232 ? 11.225 -7.128 -3.464 1.00 94.75 232 GLY A N 1
ATOM 1775 C CA . GLY A 1 232 ? 10.896 -5.738 -3.773 1.00 94.75 232 GLY A CA 1
ATOM 1776 C C . GLY A 1 232 ? 9.463 -5.576 -4.292 1.00 94.75 232 GLY A C 1
ATOM 1777 O O . GLY A 1 232 ? 8.676 -4.812 -3.731 1.00 94.75 232 GLY A O 1
ATOM 1778 N N . LEU A 1 233 ? 9.069 -6.377 -5.285 1.00 95.75 233 LEU A N 1
ATOM 1779 C CA . LEU A 1 233 ? 7.719 -6.365 -5.857 1.00 95.75 233 LEU A CA 1
ATOM 1780 C C . LEU A 1 233 ? 6.622 -6.648 -4.813 1.00 95.75 233 LEU A C 1
ATOM 1782 O O . LEU A 1 233 ? 5.609 -5.952 -4.769 1.00 95.75 233 LEU A O 1
ATOM 1786 N N . LEU A 1 234 ? 6.804 -7.655 -3.956 1.00 95.50 234 LEU A N 1
ATOM 1787 C CA . LEU A 1 234 ? 5.822 -8.001 -2.921 1.00 95.50 234 LEU A CA 1
ATOM 1788 C C . LEU A 1 234 ? 5.793 -6.976 -1.784 1.00 95.50 234 LEU A C 1
ATOM 1790 O O . LEU A 1 234 ? 4.741 -6.746 -1.190 1.00 95.50 234 LEU A O 1
ATOM 1794 N N . THR A 1 235 ? 6.920 -6.322 -1.507 1.00 95.31 235 THR A N 1
ATOM 1795 C CA . THR A 1 235 ? 6.972 -5.192 -0.574 1.00 95.31 235 THR A CA 1
ATOM 1796 C C . THR A 1 235 ? 6.156 -4.012 -1.097 1.00 95.31 235 THR A C 1
ATOM 1798 O O . THR A 1 235 ? 5.414 -3.415 -0.324 1.00 95.31 235 THR A O 1
ATOM 1801 N N . MET A 1 236 ? 6.176 -3.743 -2.407 1.00 95.00 236 MET A N 1
ATOM 1802 C CA . MET A 1 236 ? 5.307 -2.728 -3.019 1.00 95.00 236 MET A CA 1
ATOM 1803 C C . MET A 1 236 ? 3.820 -3.032 -2.823 1.00 95.00 236 MET A C 1
ATOM 1805 O O . MET A 1 236 ? 3.056 -2.156 -2.418 1.00 95.00 236 MET A O 1
ATOM 1809 N N . ALA A 1 237 ? 3.408 -4.278 -3.070 1.00 95.81 237 ALA A N 1
ATOM 1810 C CA . ALA A 1 237 ? 2.021 -4.695 -2.870 1.00 95.81 237 ALA A CA 1
ATOM 1811 C C . ALA A 1 237 ? 1.599 -4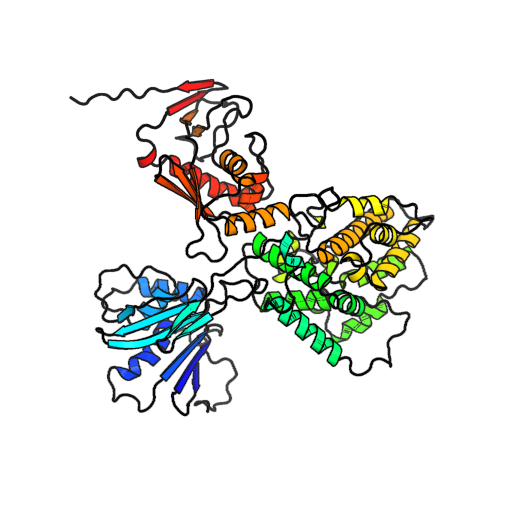.593 -1.397 1.00 95.81 237 ALA A C 1
ATOM 1813 O O . ALA A 1 237 ? 0.495 -4.140 -1.096 1.00 95.81 237 ALA A O 1
ATOM 1814 N N . ARG A 1 238 ? 2.500 -4.929 -0.469 1.00 95.12 238 ARG A N 1
ATOM 1815 C CA . ARG A 1 238 ? 2.245 -4.770 0.962 1.00 95.12 238 ARG A CA 1
ATOM 1816 C C . ARG A 1 238 ? 2.111 -3.302 1.375 1.00 95.12 238 ARG A C 1
ATOM 1818 O O . ARG A 1 238 ? 1.187 -2.954 2.107 1.00 95.12 238 ARG A O 1
ATOM 1825 N N . SER A 1 239 ? 2.978 -2.425 0.878 1.00 95.44 239 SER A N 1
ATOM 1826 C CA . SER A 1 239 ? 2.855 -0.983 1.115 1.00 95.44 239 SER A CA 1
ATOM 1827 C C . SER A 1 239 ? 1.528 -0.429 0.593 1.00 95.44 239 SER A C 1
ATOM 1829 O O . SER A 1 239 ? 0.917 0.405 1.256 1.00 95.44 239 SER A O 1
ATOM 1831 N N . ALA A 1 240 ? 1.025 -0.943 -0.535 1.00 95.38 240 ALA A N 1
ATOM 1832 C CA . ALA A 1 240 ? -0.299 -0.588 -1.043 1.00 95.38 240 ALA A CA 1
ATOM 1833 C C . ALA A 1 240 ? -1.440 -0.979 -0.093 1.00 95.38 240 ALA A C 1
ATOM 1835 O O . ALA A 1 240 ? -2.359 -0.180 0.104 1.00 95.38 240 ALA A O 1
ATOM 1836 N N . GLU A 1 241 ? -1.381 -2.150 0.551 1.00 93.44 2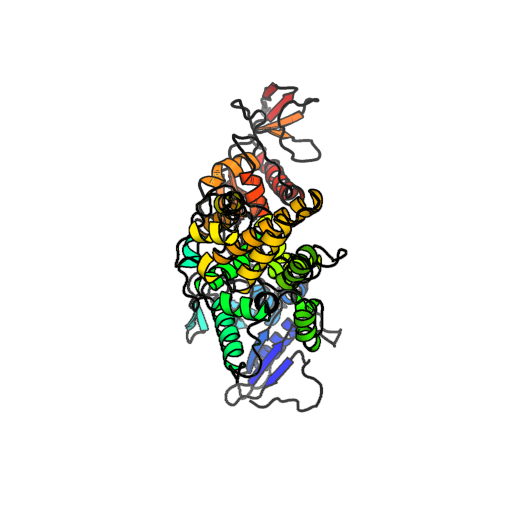41 GLU A N 1
ATOM 1837 C CA . GLU A 1 241 ? -2.383 -2.521 1.562 1.00 93.44 241 GLU A CA 1
ATOM 1838 C C . GLU A 1 241 ? -2.382 -1.556 2.751 1.00 93.44 241 GLU A C 1
ATOM 1840 O O . GLU A 1 241 ? -3.432 -1.100 3.206 1.00 93.44 241 GLU A O 1
ATOM 1845 N N . LEU A 1 242 ? -1.184 -1.211 3.225 1.00 93.00 242 LEU A N 1
ATOM 1846 C CA . LEU A 1 242 ? -0.986 -0.326 4.368 1.00 93.00 242 LEU A CA 1
ATOM 1847 C C . LEU A 1 242 ? -1.456 1.106 4.073 1.00 93.00 242 LEU A C 1
ATOM 1849 O O . LEU A 1 242 ? -2.166 1.703 4.882 1.00 93.00 242 LEU A O 1
ATOM 1853 N N . MET A 1 243 ? -1.111 1.647 2.902 1.00 92.38 243 MET A N 1
ATOM 1854 C CA . MET A 1 243 ? -1.507 3.000 2.490 1.00 92.38 243 MET A CA 1
ATOM 1855 C C . MET A 1 243 ? -3.012 3.123 2.250 1.00 92.38 243 MET A C 1
ATOM 1857 O O . MET A 1 243 ? -3.617 4.134 2.607 1.00 92.38 243 MET A O 1
ATOM 1861 N N . SER A 1 244 ? -3.630 2.094 1.666 1.00 89.50 244 SER A N 1
ATOM 1862 C CA . SER A 1 244 ? -5.069 2.074 1.379 1.00 89.50 244 SER A CA 1
ATOM 1863 C C . SER A 1 244 ? -5.933 1.642 2.569 1.00 89.50 244 SER A C 1
ATOM 1865 O O . SER A 1 244 ? -7.162 1.689 2.471 1.00 89.50 244 SER A O 1
ATOM 1867 N N . ALA A 1 245 ? -5.315 1.189 3.668 1.00 87.50 245 ALA A N 1
ATOM 1868 C CA . ALA A 1 245 ? -5.982 0.518 4.785 1.00 87.50 245 ALA A CA 1
ATOM 1869 C C . ALA A 1 245 ? -6.926 -0.617 4.326 1.00 87.50 245 ALA A C 1
ATOM 1871 O O . ALA A 1 245 ? -7.952 -0.885 4.953 1.00 87.50 245 ALA A O 1
ATOM 1872 N N . THR A 1 246 ? -6.595 -1.257 3.201 1.00 87.38 246 THR A N 1
ATOM 1873 C CA . THR A 1 246 ? -7.398 -2.292 2.546 1.00 87.38 246 THR A CA 1
ATOM 1874 C C . THR A 1 246 ? -6.488 -3.459 2.198 1.00 87.38 246 THR A C 1
ATOM 1876 O O . THR A 1 246 ? -5.480 -3.282 1.525 1.00 87.38 246 THR A O 1
ATOM 1879 N N . ARG A 1 247 ? -6.837 -4.668 2.639 1.00 88.56 247 ARG A N 1
ATOM 1880 C CA . ARG A 1 247 ? -6.065 -5.871 2.304 1.00 88.56 247 ARG A CA 1
ATOM 1881 C C . ARG A 1 247 ? -6.421 -6.362 0.904 1.00 88.56 247 ARG A C 1
ATOM 1883 O O . ARG A 1 247 ? -7.592 -6.337 0.526 1.00 88.56 247 ARG A O 1
ATOM 1890 N N . MET A 1 248 ? -5.427 -6.847 0.167 1.00 90.00 248 MET A N 1
ATOM 1891 C CA . MET A 1 248 ? -5.634 -7.504 -1.114 1.00 90.00 248 MET A CA 1
ATOM 1892 C C . MET A 1 248 ? -6.284 -8.865 -0.885 1.00 90.00 248 MET A C 1
ATOM 1894 O O . MET A 1 248 ? -5.740 -9.763 -0.243 1.00 90.00 248 MET A O 1
ATOM 1898 N N . THR A 1 249 ? -7.457 -9.038 -1.471 1.00 87.25 249 THR A N 1
ATOM 1899 C CA . THR A 1 249 ? -8.107 -10.333 -1.624 1.00 87.25 249 THR A CA 1
ATOM 1900 C C . THR A 1 249 ? -7.291 -11.239 -2.548 1.00 87.25 249 THR A C 1
ATOM 1902 O O . THR A 1 249 ? -6.497 -10.782 -3.371 1.00 87.25 249 THR A O 1
ATOM 1905 N N . TYR A 1 250 ? -7.560 -12.547 -2.514 1.00 84.69 250 TYR A N 1
ATOM 1906 C CA . TYR A 1 250 ? -6.972 -13.490 -3.475 1.00 84.69 250 TYR A CA 1
ATOM 1907 C C . TYR A 1 250 ? -7.203 -13.088 -4.939 1.00 84.69 250 TYR A C 1
ATOM 1909 O O . TYR A 1 250 ? -6.352 -13.343 -5.786 1.00 84.69 250 TYR A O 1
ATOM 1917 N N . ARG A 1 251 ? -8.339 -12.445 -5.248 1.00 86.38 251 ARG A N 1
ATOM 1918 C CA . ARG A 1 251 ? -8.637 -11.952 -6.600 1.00 86.38 251 ARG A CA 1
ATOM 1919 C C . ARG A 1 251 ? -7.690 -10.824 -7.001 1.00 86.38 251 ARG A C 1
ATOM 1921 O O . ARG A 1 251 ? -7.184 -10.831 -8.119 1.00 86.38 251 ARG A O 1
ATOM 1928 N N . GLU A 1 252 ? -7.453 -9.875 -6.101 1.00 91.62 252 GLU A N 1
ATOM 1929 C CA . GLU A 1 252 ? -6.524 -8.766 -6.340 1.00 91.62 252 GLU A CA 1
ATOM 1930 C C . GLU A 1 252 ? -5.082 -9.263 -6.420 1.00 91.62 252 GLU A C 1
ATOM 1932 O O . GLU A 1 252 ? -4.363 -8.845 -7.321 1.00 91.62 252 GLU A O 1
ATOM 1937 N N . LEU A 1 253 ? -4.688 -10.225 -5.576 1.00 92.56 253 LEU A N 1
ATOM 1938 C CA . LEU A 1 253 ? -3.376 -10.865 -5.671 1.00 92.56 253 LEU A CA 1
ATOM 1939 C C . LEU A 1 253 ? -3.184 -11.551 -7.032 1.00 92.56 253 LEU A C 1
ATOM 1941 O O . LEU A 1 253 ? -2.175 -11.321 -7.691 1.00 92.56 253 LEU A O 1
ATOM 1945 N N . TRP A 1 254 ? -4.158 -12.334 -7.508 1.00 91.00 254 TRP A N 1
ATOM 1946 C CA . TRP A 1 254 ? -4.086 -12.938 -8.844 1.00 91.00 254 TRP A CA 1
ATOM 1947 C C . TRP A 1 254 ? -3.995 -11.896 -9.961 1.00 91.00 254 TRP A C 1
ATOM 1949 O O . TRP A 1 254 ? -3.200 -12.063 -10.887 1.00 91.00 254 TRP A O 1
ATOM 1959 N N . GLY A 1 255 ? -4.769 -10.812 -9.874 1.00 91.00 255 GLY A N 1
ATOM 1960 C CA . GLY A 1 255 ? -4.693 -9.708 -10.832 1.00 91.00 255 GLY A CA 1
ATOM 1961 C C . GLY A 1 255 ? -3.333 -9.002 -10.811 1.00 91.00 255 GLY A C 1
ATOM 1962 O O . GLY A 1 255 ? -2.776 -8.708 -11.867 1.00 91.00 255 GLY A O 1
ATOM 1963 N N . PHE A 1 256 ? -2.760 -8.793 -9.625 1.00 94.44 256 PHE A N 1
ATOM 1964 C CA . PHE A 1 256 ? -1.424 -8.231 -9.439 1.00 94.44 256 PHE A CA 1
ATOM 1965 C C . PHE A 1 256 ? -0.331 -9.121 -10.037 1.00 94.44 256 PHE A C 1
ATOM 1967 O O . PHE A 1 256 ? 0.481 -8.638 -10.823 1.00 94.44 256 PHE A O 1
ATOM 1974 N N . LEU A 1 257 ? -0.336 -10.423 -9.730 1.00 94.12 257 LEU A N 1
ATOM 1975 C CA . LEU A 1 257 ? 0.636 -11.372 -10.283 1.00 94.12 257 LEU A CA 1
ATOM 1976 C C . LEU A 1 257 ? 0.494 -11.501 -11.804 1.00 94.12 257 LEU A C 1
ATOM 1978 O O . LEU A 1 257 ? 1.494 -11.550 -12.513 1.00 94.12 257 LEU A O 1
ATOM 1982 N N . THR A 1 258 ? -0.738 -11.487 -12.320 1.00 91.88 258 THR A N 1
ATOM 1983 C CA . THR A 1 258 ? -0.990 -11.486 -13.768 1.00 91.88 258 THR A CA 1
ATOM 1984 C C . THR A 1 258 ? -0.374 -10.252 -14.421 1.00 91.88 258 THR A C 1
ATOM 1986 O O . THR A 1 258 ? 0.367 -10.392 -15.391 1.00 91.88 258 THR A O 1
ATOM 1989 N N . ARG A 1 259 ? -0.589 -9.056 -13.856 1.00 91.56 259 ARG A N 1
ATOM 1990 C CA . ARG A 1 259 ? 0.060 -7.827 -14.337 1.00 91.56 259 ARG A CA 1
ATOM 1991 C C . ARG A 1 259 ? 1.578 -7.895 -14.267 1.00 91.56 259 ARG A C 1
ATOM 1993 O O . ARG A 1 259 ? 2.249 -7.467 -15.198 1.00 91.56 259 ARG A O 1
ATOM 2000 N N . ALA A 1 260 ? 2.126 -8.464 -13.198 1.00 94.56 260 ALA A N 1
ATOM 2001 C CA . ALA A 1 260 ? 3.567 -8.609 -13.064 1.00 94.56 260 ALA A CA 1
ATOM 2002 C C . ALA A 1 260 ? 4.179 -9.544 -14.125 1.00 94.56 260 ALA A C 1
ATOM 2004 O O . ALA A 1 260 ? 5.337 -9.383 -14.491 1.00 94.56 260 ALA A O 1
ATOM 2005 N N . LEU A 1 261 ? 3.418 -10.512 -14.638 1.00 92.88 261 LEU A N 1
ATOM 2006 C CA . LEU A 1 261 ? 3.900 -11.444 -15.658 1.00 92.88 261 LEU A CA 1
ATOM 2007 C C . LEU A 1 261 ? 3.665 -10.917 -17.074 1.00 92.88 261 LEU A C 1
ATOM 2009 O O . LEU A 1 261 ? 4.595 -10.891 -17.879 1.00 92.88 261 LEU A O 1
ATOM 2013 N N . VAL A 1 262 ? 2.435 -10.491 -17.374 1.00 90.12 262 VAL A N 1
ATOM 2014 C CA . VAL A 1 262 ? 1.992 -10.191 -18.745 1.00 90.12 262 VAL A CA 1
ATOM 2015 C C . VAL A 1 262 ? 1.551 -8.748 -18.982 1.00 90.12 262 VAL A C 1
ATOM 2017 O O . VAL A 1 262 ? 1.031 -8.424 -20.048 1.00 90.12 262 VAL A O 1
ATOM 2020 N N . GLY A 1 263 ? 1.760 -7.868 -18.007 1.00 88.56 263 GLY A N 1
ATOM 2021 C CA . GLY A 1 263 ? 1.389 -6.466 -18.108 1.00 88.56 263 GLY A CA 1
ATOM 2022 C C . GLY A 1 263 ? -0.120 -6.220 -18.093 1.00 88.56 263 GLY A C 1
ATOM 2023 O O . GLY A 1 263 ? -0.900 -6.986 -17.529 1.00 88.56 263 GLY A O 1
ATOM 2024 N N . ASP A 1 264 ? -0.543 -5.128 -18.727 1.00 82.19 264 ASP A N 1
ATOM 2025 C CA . ASP A 1 264 ? -1.954 -4.750 -18.887 1.00 82.19 264 ASP A CA 1
ATOM 2026 C C . ASP A 1 264 ? -2.653 -5.470 -20.060 1.00 82.19 264 ASP A C 1
ATOM 2028 O O . ASP A 1 264 ? -3.841 -5.242 -20.307 1.00 82.19 264 ASP A O 1
ATOM 2032 N N . ALA A 1 265 ? -1.954 -6.369 -20.767 1.00 84.69 265 ALA A N 1
ATOM 2033 C CA . ALA A 1 265 ? -2.470 -7.044 -21.957 1.00 84.69 265 ALA A CA 1
ATOM 2034 C C . ALA A 1 265 ? -3.841 -7.718 -21.756 1.00 84.69 265 ALA A C 1
ATOM 2036 O O . ALA A 1 265 ? -4.718 -7.467 -22.585 1.00 84.69 265 ALA A O 1
ATOM 2037 N N . PRO A 1 266 ? -4.104 -8.489 -20.677 1.00 80.12 266 PRO A N 1
ATOM 2038 C CA . PRO A 1 266 ? -5.400 -9.151 -20.490 1.00 80.12 266 PRO A CA 1
ATOM 2039 C C . PRO A 1 266 ? -6.589 -8.187 -20.398 1.00 80.12 266 PRO A C 1
ATOM 2041 O O . PRO A 1 266 ? -7.719 -8.574 -20.686 1.00 80.12 266 PRO A O 1
ATOM 2044 N N . SER A 1 267 ? -6.341 -6.935 -20.006 1.00 75.88 267 SER A N 1
ATOM 2045 C CA . SER A 1 267 ? -7.366 -5.892 -19.920 1.00 75.88 267 SER A CA 1
ATOM 2046 C C . SER A 1 267 ? -7.610 -5.189 -21.259 1.00 75.88 267 SER A C 1
ATOM 2048 O O . SER A 1 267 ? -8.626 -4.514 -21.417 1.00 75.88 267 SER A O 1
ATOM 2050 N N . ARG A 1 268 ? -6.688 -5.319 -22.224 1.00 76.19 268 ARG A N 1
ATOM 2051 C CA . ARG A 1 268 ? -6.688 -4.566 -23.493 1.00 76.19 268 ARG A CA 1
ATOM 2052 C C . ARG A 1 268 ? -6.936 -5.438 -24.713 1.00 76.19 268 ARG A C 1
ATOM 2054 O O . ARG A 1 268 ? -7.465 -4.943 -25.706 1.00 76.19 268 ARG A O 1
ATOM 2061 N N . MET A 1 269 ? -6.552 -6.710 -24.659 1.00 84.12 269 MET A N 1
ATOM 2062 C CA . MET A 1 269 ? -6.662 -7.619 -25.793 1.00 84.12 269 MET A CA 1
ATOM 2063 C C . MET A 1 269 ? -6.883 -9.077 -25.363 1.00 84.12 269 MET A C 1
ATOM 2065 O O . MET A 1 269 ? -6.424 -9.486 -24.295 1.00 84.12 269 MET A O 1
ATOM 2069 N N . PRO A 1 270 ? -7.553 -9.884 -26.206 1.00 85.69 270 PRO A N 1
ATOM 2070 C CA . PRO A 1 270 ? -7.580 -11.335 -26.055 1.00 85.69 270 PRO A CA 1
ATOM 2071 C C . PRO A 1 270 ? -6.170 -11.942 -26.091 1.00 85.69 270 PRO A C 1
ATOM 2073 O O . PRO A 1 270 ? -5.274 -11.419 -26.758 1.00 85.69 270 PRO A O 1
ATOM 2076 N N . ARG A 1 271 ? -5.982 -13.076 -25.404 1.00 84.44 271 ARG A N 1
ATOM 2077 C CA . ARG A 1 271 ? -4.683 -13.761 -25.266 1.00 84.44 271 ARG A CA 1
ATOM 2078 C C . ARG A 1 271 ? -4.042 -14.072 -26.621 1.00 84.44 271 ARG A C 1
ATOM 2080 O O . ARG A 1 271 ? -2.832 -13.936 -26.771 1.00 84.44 271 ARG A O 1
ATOM 2087 N N . GLU A 1 272 ? -4.843 -14.504 -27.584 1.00 87.19 272 GLU A N 1
ATOM 2088 C CA . GLU A 1 272 ? -4.423 -14.896 -28.929 1.00 87.19 272 GLU A CA 1
ATOM 2089 C C . GLU A 1 272 ? -3.753 -13.762 -29.721 1.00 87.19 272 GLU A C 1
ATOM 2091 O O . GLU A 1 272 ? -2.905 -14.040 -30.562 1.00 87.19 272 GLU A O 1
ATOM 2096 N N . HIS A 1 273 ? -4.053 -12.495 -29.414 1.00 88.06 273 HIS A N 1
ATOM 2097 C CA . HIS A 1 273 ? -3.480 -11.339 -30.115 1.00 88.06 273 HIS A CA 1
ATOM 2098 C C . HIS A 1 273 ? -2.184 -10.811 -29.483 1.00 88.06 273 HIS A C 1
ATOM 2100 O O . HIS A 1 273 ? -1.523 -9.954 -30.067 1.00 88.06 273 HIS A O 1
ATOM 2106 N N . LEU A 1 274 ? -1.787 -11.309 -28.306 1.00 88.25 274 LEU A N 1
ATOM 2107 C CA . LEU A 1 274 ? -0.613 -10.798 -27.592 1.00 88.25 274 LEU A CA 1
ATOM 2108 C C . LEU A 1 274 ? 0.687 -11.002 -28.386 1.00 88.25 274 LEU A C 1
ATOM 2110 O O . LEU A 1 274 ? 1.514 -10.096 -28.460 1.00 88.25 274 LEU A O 1
ATOM 2114 N N . GLY A 1 275 ? 0.853 -12.165 -29.020 1.00 88.25 275 GLY A N 1
ATOM 2115 C CA . GLY A 1 275 ? 2.025 -12.440 -29.856 1.00 88.25 275 GLY A CA 1
ATOM 2116 C C . GLY A 1 275 ? 2.105 -11.507 -31.067 1.00 88.25 275 GLY A C 1
ATOM 2117 O O . GLY A 1 275 ? 3.157 -10.931 -31.339 1.00 88.25 275 GLY A O 1
ATOM 2118 N N . GLU A 1 276 ? 0.980 -11.294 -31.755 1.00 90.12 276 GLU A N 1
ATOM 2119 C CA . GLU A 1 276 ? 0.895 -10.366 -32.890 1.00 90.12 276 GLU A CA 1
ATOM 2120 C C . GLU A 1 276 ? 1.200 -8.928 -32.466 1.00 90.12 276 GLU A C 1
ATOM 2122 O O . GLU A 1 276 ? 1.940 -8.228 -33.155 1.00 90.12 276 GLU A O 1
ATOM 2127 N N . PHE A 1 277 ? 0.697 -8.502 -31.304 1.00 91.38 277 PHE A N 1
ATOM 2128 C CA . PHE A 1 277 ? 0.976 -7.185 -30.743 1.00 91.38 277 PHE A CA 1
ATOM 2129 C C . PHE A 1 277 ? 2.470 -6.979 -30.466 1.00 91.38 277 PHE A C 1
ATOM 2131 O O . PHE A 1 277 ? 3.026 -5.950 -30.857 1.00 91.38 277 PHE A O 1
ATOM 2138 N N . VAL A 1 278 ? 3.137 -7.951 -29.832 1.00 92.25 278 VAL A N 1
ATOM 2139 C CA . VAL A 1 278 ? 4.582 -7.869 -29.567 1.00 92.25 278 VAL A CA 1
ATOM 2140 C C . VAL A 1 278 ? 5.362 -7.795 -30.879 1.00 92.25 278 VAL A C 1
ATOM 2142 O O . VAL A 1 278 ? 6.250 -6.955 -31.009 1.00 92.25 278 VAL A O 1
ATOM 2145 N N . MET A 1 279 ? 5.005 -8.607 -31.877 1.00 92.62 279 MET A N 1
ATOM 2146 C CA . MET A 1 279 ? 5.681 -8.615 -33.179 1.00 92.62 279 MET A CA 1
ATOM 2147 C C . MET A 1 279 ? 5.450 -7.330 -33.987 1.00 92.62 279 MET A C 1
ATOM 2149 O O . MET A 1 279 ? 6.377 -6.831 -34.623 1.00 92.62 279 MET A O 1
ATOM 2153 N N . ALA A 1 280 ? 4.245 -6.760 -33.942 1.00 91.62 280 ALA A N 1
ATOM 2154 C CA . ALA A 1 280 ? 3.913 -5.522 -34.647 1.00 91.62 280 ALA A CA 1
ATOM 2155 C C . ALA A 1 280 ? 4.669 -4.298 -34.100 1.00 91.62 280 ALA A C 1
ATOM 2157 O O . ALA A 1 280 ? 4.940 -3.361 -34.850 1.00 91.62 280 ALA A O 1
ATOM 2158 N N . ASN A 1 281 ? 5.037 -4.320 -32.815 1.00 93.19 281 ASN A N 1
ATOM 2159 C CA . ASN A 1 281 ? 5.725 -3.224 -32.129 1.00 93.19 281 ASN A CA 1
ATOM 2160 C C . ASN A 1 281 ? 7.236 -3.462 -31.962 1.00 93.19 281 ASN A C 1
ATOM 2162 O O . ASN A 1 281 ? 7.869 -2.811 -31.139 1.00 93.19 281 ASN A O 1
ATOM 2166 N N . GLN A 1 282 ? 7.845 -4.371 -32.727 1.00 95.00 282 GLN A N 1
ATOM 2167 C CA . GLN A 1 282 ? 9.303 -4.540 -32.711 1.00 95.00 282 GLN A CA 1
ATOM 2168 C C . GLN A 1 282 ? 10.007 -3.317 -33.317 1.00 95.00 282 GLN A C 1
ATOM 2170 O O . GLN A 1 282 ? 9.540 -2.830 -34.353 1.00 95.00 282 GLN A O 1
ATOM 2175 N N . PRO A 1 283 ? 11.121 -2.827 -32.738 1.00 92.12 283 PRO A N 1
ATOM 2176 C CA . PRO A 1 283 ? 11.905 -1.753 -33.343 1.00 92.12 283 PRO A CA 1
ATOM 2177 C C . PRO A 1 283 ? 12.362 -2.163 -34.750 1.00 92.12 283 PRO A C 1
ATOM 2179 O O . PRO A 1 283 ? 12.772 -3.298 -34.993 1.00 92.12 283 PRO A O 1
ATOM 2182 N N . SER A 1 284 ? 12.222 -1.239 -35.692 1.00 88.19 284 SER A N 1
ATOM 2183 C CA . SER A 1 284 ? 12.373 -1.468 -37.131 1.00 88.19 284 SER A CA 1
ATOM 2184 C C . SER A 1 284 ? 13.753 -1.087 -37.669 1.00 88.19 284 SER A C 1
ATOM 2186 O O . SER A 1 284 ? 14.126 -1.534 -38.755 1.00 88.19 284 SER A O 1
ATOM 2188 N N . GLY A 1 285 ? 14.498 -0.245 -36.945 1.00 86.44 285 GLY A N 1
ATOM 2189 C CA . GLY A 1 285 ? 15.762 0.334 -37.401 1.00 86.44 285 GLY A CA 1
ATOM 2190 C C . GLY A 1 285 ? 15.592 1.442 -38.447 1.00 86.44 285 GLY A C 1
ATOM 2191 O O . GLY A 1 285 ? 16.587 1.934 -38.977 1.00 86.44 285 GLY A O 1
ATOM 2192 N N . LEU A 1 286 ? 14.353 1.820 -38.791 1.00 86.88 286 LEU A N 1
ATOM 2193 C CA . LEU A 1 286 ? 14.059 2.806 -39.838 1.00 86.88 286 LEU A CA 1
ATOM 2194 C C . LEU A 1 286 ? 14.183 4.255 -39.344 1.00 86.88 286 LEU A C 1
ATOM 2196 O O . LEU A 1 286 ? 14.374 5.161 -40.159 1.00 86.88 286 LEU A O 1
ATOM 2200 N N . GLY A 1 287 ? 14.112 4.487 -38.030 1.00 91.31 287 GLY A N 1
ATOM 2201 C CA . GLY A 1 287 ? 14.281 5.809 -37.436 1.00 91.31 287 GLY A CA 1
ATOM 2202 C C . GLY A 1 287 ? 14.213 5.798 -35.909 1.00 91.31 287 GLY A C 1
ATOM 2203 O O . GLY A 1 287 ? 13.351 5.149 -35.326 1.00 91.31 287 GLY A O 1
ATOM 2204 N N . ALA A 1 288 ? 15.082 6.583 -35.265 1.00 93.75 288 ALA A N 1
ATOM 2205 C CA . ALA A 1 288 ? 15.229 6.596 -33.807 1.00 93.75 288 ALA A CA 1
ATOM 2206 C C . ALA A 1 288 ? 13.951 7.009 -33.051 1.00 93.75 288 ALA A C 1
ATOM 2208 O O . ALA A 1 288 ? 13.673 6.484 -31.979 1.00 93.75 288 ALA A O 1
ATOM 2209 N N . GLU A 1 289 ? 13.154 7.929 -33.608 1.00 93.69 289 GLU A N 1
ATOM 2210 C CA . GLU A 1 289 ? 11.880 8.337 -32.996 1.00 93.69 289 GLU A CA 1
ATOM 2211 C C . GLU A 1 289 ? 10.840 7.210 -33.030 1.00 93.69 289 GLU A C 1
ATOM 2213 O O . GLU A 1 289 ? 10.183 6.946 -32.026 1.00 93.69 289 GLU A O 1
ATOM 2218 N N . GLU A 1 290 ? 10.719 6.518 -34.164 1.00 93.38 290 GLU A N 1
ATOM 2219 C CA . GLU A 1 290 ? 9.784 5.402 -34.312 1.00 93.38 290 GLU A CA 1
ATOM 2220 C C . GLU A 1 290 ? 10.208 4.203 -33.458 1.00 93.38 290 GLU A C 1
ATOM 2222 O O . GLU A 1 290 ? 9.373 3.593 -32.794 1.00 93.38 290 GLU A O 1
ATOM 2227 N N . ASP A 1 291 ? 11.502 3.886 -33.432 1.00 94.50 291 ASP A N 1
ATOM 2228 C CA . ASP A 1 291 ? 12.022 2.773 -32.643 1.00 94.50 291 ASP A CA 1
ATOM 2229 C C . ASP A 1 291 ? 11.862 3.025 -31.139 1.00 94.50 291 ASP A C 1
ATOM 2231 O O . ASP A 1 291 ? 11.433 2.124 -30.416 1.00 94.50 291 ASP A O 1
ATOM 2235 N N . PHE A 1 292 ? 12.111 4.252 -30.664 1.00 95.69 292 PHE A N 1
ATOM 2236 C CA . PHE A 1 292 ? 11.838 4.612 -29.273 1.00 95.69 292 PHE A CA 1
ATOM 2237 C C . PHE A 1 292 ? 10.344 4.527 -28.940 1.00 95.69 292 PHE A C 1
ATOM 2239 O O . PHE A 1 292 ? 9.992 3.985 -27.896 1.00 95.69 292 PHE A O 1
ATOM 2246 N N . GLU A 1 293 ? 9.453 4.989 -29.823 1.00 94.44 293 GLU A N 1
ATOM 2247 C CA . GLU A 1 293 ? 8.007 4.892 -29.595 1.00 94.44 293 GLU A CA 1
ATOM 2248 C C . GLU A 1 293 ? 7.529 3.435 -29.525 1.00 94.44 293 GLU A C 1
ATOM 2250 O O . GLU A 1 293 ? 6.761 3.061 -28.639 1.00 94.44 293 GLU A O 1
ATOM 2255 N N . ARG A 1 294 ? 8.028 2.578 -30.416 1.00 94.50 294 ARG A N 1
ATOM 2256 C CA . ARG A 1 294 ? 7.749 1.137 -30.403 1.00 94.50 294 ARG A CA 1
ATOM 2257 C C . ARG A 1 294 ? 8.231 0.476 -29.109 1.00 94.50 294 ARG A C 1
ATOM 2259 O O . ARG A 1 294 ? 7.481 -0.268 -28.475 1.00 94.50 294 ARG A O 1
ATOM 2266 N N . MET A 1 295 ? 9.438 0.819 -28.657 1.00 96.00 295 MET A N 1
ATOM 2267 C CA . MET A 1 295 ? 9.963 0.371 -27.364 1.00 96.00 295 MET A CA 1
ATOM 2268 C C . MET A 1 295 ? 9.135 0.902 -26.186 1.00 96.00 295 MET A C 1
ATOM 2270 O O . MET A 1 295 ? 8.864 0.155 -25.244 1.00 96.00 295 MET A O 1
ATOM 2274 N N . ARG A 1 296 ? 8.660 2.152 -26.255 1.00 94.62 296 ARG A N 1
ATOM 2275 C CA . ARG A 1 296 ? 7.750 2.756 -25.272 1.00 94.62 296 ARG A CA 1
ATOM 2276 C C . ARG A 1 296 ? 6.450 1.960 -25.167 1.00 94.62 296 ARG A C 1
ATOM 2278 O O . ARG A 1 296 ? 6.032 1.629 -24.059 1.00 94.62 296 ARG A O 1
ATOM 2285 N N . ILE A 1 297 ? 5.855 1.579 -26.297 1.00 92.50 297 ILE A N 1
ATOM 2286 C CA . ILE A 1 297 ? 4.644 0.748 -26.344 1.00 92.50 297 ILE A CA 1
ATOM 2287 C C . ILE A 1 297 ? 4.898 -0.629 -25.720 1.00 92.50 297 ILE A C 1
ATOM 2289 O O . ILE A 1 297 ? 4.140 -1.050 -24.847 1.00 92.50 297 ILE A O 1
ATOM 2293 N N . LEU A 1 298 ? 5.979 -1.317 -26.105 1.00 94.31 298 LEU A N 1
ATOM 2294 C CA . LEU A 1 298 ? 6.323 -2.624 -25.530 1.00 94.31 298 LEU A CA 1
ATOM 2295 C C . LEU A 1 298 ? 6.613 -2.543 -24.025 1.00 94.31 298 LEU A C 1
ATOM 2297 O O . LEU A 1 298 ? 6.261 -3.454 -23.274 1.00 94.31 298 LEU A O 1
ATOM 2301 N N . SER A 1 299 ? 7.208 -1.443 -23.559 1.00 95.25 299 SER A N 1
ATOM 2302 C CA . SER A 1 299 ? 7.544 -1.249 -22.145 1.00 95.25 299 SER A CA 1
ATOM 2303 C C . SER A 1 299 ? 6.316 -1.145 -21.238 1.00 95.25 299 SER A C 1
ATOM 2305 O O . SER A 1 299 ? 6.423 -1.417 -20.044 1.00 95.25 299 SER A O 1
ATOM 2307 N N . ALA A 1 300 ? 5.134 -0.836 -21.786 1.00 91.12 300 ALA A N 1
ATOM 2308 C CA . ALA A 1 300 ? 3.882 -0.880 -21.034 1.00 91.12 300 ALA A CA 1
ATOM 2309 C C . ALA A 1 300 ? 3.577 -2.288 -20.491 1.00 91.12 300 ALA A C 1
ATOM 2311 O O . ALA A 1 300 ? 2.924 -2.408 -19.457 1.00 91.12 300 ALA A O 1
ATOM 2312 N N . LEU A 1 301 ? 4.095 -3.339 -21.143 1.00 93.81 301 LEU A N 1
ATOM 2313 C CA . LEU A 1 301 ? 3.976 -4.726 -20.692 1.00 93.81 301 LEU A CA 1
ATOM 2314 C C . LEU A 1 301 ? 5.017 -5.109 -19.630 1.00 93.81 301 LEU A C 1
ATOM 2316 O O . LEU A 1 301 ? 4.885 -6.160 -18.999 1.00 93.81 301 LEU A O 1
ATOM 2320 N N . ARG A 1 302 ? 6.042 -4.279 -19.390 1.00 96.12 302 ARG A N 1
ATOM 2321 C CA . ARG A 1 302 ? 7.009 -4.526 -18.315 1.00 96.12 302 ARG A CA 1
ATOM 2322 C C . ARG A 1 302 ? 6.340 -4.357 -16.957 1.00 96.12 302 ARG A C 1
ATOM 2324 O O . ARG A 1 302 ? 5.536 -3.445 -16.742 1.00 96.12 302 ARG A O 1
ATOM 2331 N N . PHE A 1 303 ? 6.670 -5.234 -16.015 1.00 95.19 303 PHE A N 1
ATOM 2332 C CA . PHE A 1 303 ? 6.007 -5.266 -14.711 1.00 95.19 303 PHE A CA 1
ATOM 2333 C C . PHE A 1 303 ? 6.186 -3.963 -13.921 1.00 95.19 303 PHE A C 1
ATOM 2335 O O . PHE A 1 303 ? 5.238 -3.489 -13.306 1.00 95.19 303 PHE A O 1
ATOM 2342 N N . ASN A 1 304 ? 7.364 -3.331 -13.987 1.00 95.94 304 ASN A N 1
ATOM 2343 C CA . ASN A 1 304 ? 7.645 -2.070 -13.296 1.00 95.94 304 ASN A CA 1
ATOM 2344 C C . ASN A 1 304 ? 6.805 -0.896 -13.829 1.00 95.94 304 ASN A C 1
ATOM 2346 O O . ASN A 1 304 ? 6.723 0.124 -13.159 1.00 95.94 304 ASN A O 1
ATOM 2350 N N . GLN A 1 305 ? 6.186 -1.019 -15.007 1.00 95.00 305 GLN A N 1
ATOM 2351 C CA . GLN A 1 305 ? 5.275 -0.018 -15.572 1.00 95.00 305 GLN A CA 1
ATOM 2352 C C . GLN A 1 305 ? 3.805 -0.411 -15.387 1.00 95.00 305 GLN A C 1
ATOM 2354 O O . GLN A 1 305 ? 2.990 0.388 -14.915 1.00 95.00 305 GLN A O 1
ATOM 2359 N N . SER A 1 306 ? 3.463 -1.646 -15.751 1.00 92.56 306 SER A N 1
ATOM 2360 C CA . SER A 1 306 ? 2.081 -2.136 -15.804 1.00 92.56 306 SER A CA 1
ATOM 2361 C C . SER A 1 306 ? 1.390 -2.188 -14.444 1.00 92.56 306 SER A C 1
ATOM 2363 O O . SER A 1 306 ? 0.206 -1.861 -14.363 1.00 92.56 306 SER A O 1
ATOM 2365 N N . ILE A 1 307 ? 2.104 -2.526 -13.363 1.00 93.62 307 ILE A N 1
ATOM 2366 C CA . ILE A 1 307 ? 1.508 -2.590 -12.018 1.00 93.62 307 ILE A CA 1
ATOM 2367 C C . ILE A 1 307 ? 1.012 -1.220 -11.530 1.00 93.62 307 ILE A C 1
ATOM 2369 O O . ILE A 1 307 ? 0.113 -1.162 -10.699 1.00 93.62 307 ILE A O 1
ATOM 2373 N N . PHE A 1 308 ? 1.540 -0.122 -12.082 1.00 92.69 308 PHE A N 1
ATOM 2374 C CA . PHE A 1 308 ? 1.111 1.251 -11.783 1.00 92.69 308 PHE A CA 1
ATOM 2375 C C . PHE A 1 308 ? 0.192 1.850 -12.858 1.00 92.69 308 PHE A C 1
ATOM 2377 O O . PHE A 1 308 ? -0.197 3.020 -12.759 1.00 92.69 308 PHE A O 1
ATOM 2384 N N . GLY A 1 309 ? -0.130 1.079 -13.902 1.00 87.62 309 GLY A N 1
ATOM 2385 C CA . GLY A 1 309 ? -0.932 1.532 -15.036 1.00 87.62 309 GLY A CA 1
ATOM 2386 C C . GLY A 1 309 ? -0.243 2.610 -15.878 1.00 87.62 309 GLY A C 1
ATOM 2387 O O . GLY A 1 309 ? -0.928 3.428 -16.488 1.00 87.62 309 GLY A O 1
ATOM 2388 N N . ALA A 1 310 ? 1.095 2.660 -15.914 1.00 84.44 310 ALA A N 1
ATOM 2389 C CA . ALA A 1 310 ? 1.824 3.728 -16.608 1.00 84.44 310 ALA A CA 1
ATOM 2390 C C . ALA A 1 310 ? 1.490 3.804 -18.113 1.00 84.44 310 ALA A C 1
ATOM 2392 O O . ALA A 1 310 ? 1.362 4.901 -18.651 1.00 84.44 310 ALA A O 1
ATOM 2393 N N . GLY A 1 311 ? 1.271 2.658 -18.770 1.00 69.19 311 GLY A N 1
ATOM 2394 C CA . GLY A 1 311 ? 0.825 2.594 -20.169 1.00 69.19 311 GLY A CA 1
ATOM 2395 C C . GLY A 1 311 ? -0.657 2.938 -20.389 1.00 69.19 311 GLY A C 1
ATOM 2396 O O . GLY A 1 311 ? -1.028 3.366 -21.481 1.00 69.19 311 GLY A O 1
ATOM 2397 N N . GLU A 1 312 ? -1.506 2.789 -19.366 1.00 59.25 312 GLU A N 1
ATOM 2398 C CA . GLU A 1 312 ? -2.937 3.128 -19.420 1.00 59.25 312 GLU A CA 1
ATOM 2399 C C . GLU A 1 312 ? -3.173 4.635 -19.205 1.00 59.25 312 GLU A C 1
ATOM 2401 O O . GLU A 1 312 ? -4.044 5.223 -19.849 1.00 59.25 312 GLU A O 1
ATOM 2406 N N . ARG A 1 313 ? -2.366 5.293 -18.354 1.00 55.44 313 ARG A N 1
ATOM 2407 C CA . ARG A 1 313 ? -2.486 6.735 -18.043 1.00 55.44 313 ARG A CA 1
ATOM 2408 C C . ARG A 1 313 ? -2.284 7.649 -19.258 1.00 55.44 313 ARG A C 1
ATOM 2410 O O . ARG A 1 313 ? -2.830 8.746 -19.272 1.00 55.44 313 ARG A O 1
ATOM 2417 N N . SER A 1 314 ? -1.550 7.204 -20.278 1.00 46.16 314 SER A N 1
ATOM 2418 C CA . SER A 1 314 ? -1.336 7.969 -21.515 1.00 46.16 314 SER A CA 1
ATOM 2419 C C . SER A 1 314 ? -2.469 7.829 -22.545 1.00 46.16 314 SER A C 1
ATOM 2421 O O . SER A 1 314 ? -2.470 8.575 -23.520 1.00 46.16 314 SER A O 1
ATOM 2423 N N . ALA A 1 315 ? -3.424 6.903 -22.363 1.00 42.81 315 ALA A N 1
ATOM 2424 C CA . ALA A 1 315 ? -4.423 6.577 -23.393 1.00 42.81 315 ALA A CA 1
ATOM 2425 C C . ALA A 1 315 ? -5.874 6.378 -22.898 1.00 42.81 315 ALA A C 1
ATOM 2427 O O . ALA A 1 315 ? -6.775 6.268 -23.731 1.00 42.81 315 ALA A O 1
ATOM 2428 N N . ALA A 1 316 ? -6.142 6.309 -21.589 1.00 40.72 316 ALA A N 1
ATOM 2429 C CA . ALA A 1 316 ? -7.469 5.958 -21.076 1.00 40.72 316 ALA A CA 1
ATOM 2430 C C . ALA A 1 316 ? -8.337 7.185 -20.700 1.00 40.72 316 ALA A C 1
ATOM 2432 O O . ALA A 1 316 ? -7.919 7.992 -19.869 1.00 40.72 316 ALA A O 1
ATOM 2433 N N . PRO A 1 317 ? -9.577 7.307 -21.221 1.00 41.00 317 PRO A N 1
ATOM 2434 C CA . PRO A 1 317 ? -10.579 8.240 -20.702 1.00 41.00 317 PRO A CA 1
ATOM 2435 C C . PRO A 1 317 ? -11.190 7.685 -19.406 1.00 41.00 317 PRO A C 1
ATOM 2437 O O . PRO A 1 317 ? -11.794 6.622 -19.475 1.00 41.00 317 PRO A O 1
ATOM 2440 N N . ASP A 1 318 ? -11.022 8.368 -18.260 1.00 44.97 318 ASP A N 1
ATOM 2441 C CA . ASP A 1 318 ? -11.683 8.237 -16.927 1.00 44.97 318 ASP A CA 1
ATOM 2442 C C . ASP A 1 318 ? -12.029 6.831 -16.351 1.00 44.97 318 ASP A C 1
ATOM 2444 O O . ASP A 1 318 ? -12.597 6.709 -15.264 1.00 44.97 318 ASP A O 1
ATOM 2448 N N . GLY A 1 319 ? -11.673 5.738 -17.027 1.00 44.34 319 GLY A N 1
ATOM 2449 C CA . GLY A 1 319 ? -12.102 4.369 -16.742 1.00 44.34 319 GLY A CA 1
ATOM 2450 C C . GLY A 1 319 ? -11.042 3.491 -16.080 1.00 44.34 319 GLY A C 1
ATOM 2451 O O . GLY A 1 319 ? -11.395 2.428 -15.570 1.00 44.34 319 GLY A O 1
ATOM 2452 N N . SER A 1 320 ? -9.776 3.927 -16.023 1.00 48.16 320 SER A N 1
ATOM 2453 C CA . SER A 1 320 ? -8.672 3.186 -15.376 1.00 48.16 320 SER A CA 1
ATOM 2454 C C . SER A 1 320 ? -8.858 3.033 -13.857 1.00 48.16 320 SER A C 1
ATOM 2456 O O . SER A 1 320 ? -8.328 2.109 -13.249 1.00 48.16 320 SER A O 1
ATOM 2458 N N . MET A 1 321 ? -9.715 3.860 -13.247 1.00 52.16 321 MET A N 1
ATOM 2459 C CA . MET A 1 321 ? -10.147 3.757 -11.843 1.00 52.16 321 MET A CA 1
ATOM 2460 C C . MET A 1 321 ? -11.063 2.551 -11.546 1.00 52.16 321 MET A C 1
ATOM 2462 O O . MET A 1 321 ? -11.409 2.325 -10.385 1.00 52.16 321 MET A O 1
ATOM 2466 N N . ARG A 1 322 ? -11.502 1.787 -12.561 1.00 60.34 322 ARG A N 1
ATOM 2467 C CA . ARG A 1 322 ? -12.337 0.585 -12.360 1.00 60.34 322 ARG A CA 1
ATOM 2468 C C . ARG A 1 322 ? -11.538 -0.674 -12.055 1.00 60.34 322 ARG A C 1
ATOM 2470 O O . ARG A 1 322 ? -12.132 -1.644 -11.588 1.00 60.34 322 ARG A O 1
ATOM 2477 N N . ASP A 1 323 ? -10.235 -0.677 -12.317 1.00 78.94 323 ASP A N 1
ATOM 2478 C CA . ASP A 1 323 ? -9.419 -1.838 -12.006 1.00 78.94 323 ASP A CA 1
ATOM 2479 C C . ASP A 1 323 ? -9.093 -1.888 -10.500 1.00 78.94 323 ASP A C 1
ATOM 2481 O O . ASP A 1 323 ? -8.443 -0.970 -9.984 1.00 78.94 323 ASP A O 1
ATOM 2485 N N . PRO A 1 324 ? -9.520 -2.942 -9.778 1.00 83.25 324 PRO A N 1
ATOM 2486 C CA . PRO A 1 324 ? -9.332 -3.024 -8.332 1.00 83.25 324 PRO A CA 1
ATOM 2487 C C . PRO A 1 324 ? -7.853 -3.080 -7.927 1.00 83.25 324 PRO A C 1
ATOM 2489 O O . PRO A 1 324 ? -7.493 -2.556 -6.878 1.00 83.25 324 PRO A O 1
ATOM 2492 N N . VAL A 1 325 ? -6.978 -3.642 -8.767 1.00 88.75 325 VAL A N 1
ATOM 2493 C CA . VAL A 1 325 ? -5.540 -3.735 -8.492 1.00 88.75 325 VAL A CA 1
ATOM 2494 C C . VAL A 1 325 ? -4.870 -2.375 -8.679 1.00 88.75 325 VAL A C 1
ATOM 2496 O O . VAL A 1 325 ? -4.111 -1.938 -7.814 1.00 88.75 325 VAL A O 1
ATOM 2499 N N . LEU A 1 326 ? -5.179 -1.661 -9.768 1.00 89.50 326 LEU A N 1
ATOM 2500 C CA . LEU A 1 326 ? -4.600 -0.331 -10.003 1.00 89.50 326 LEU A CA 1
ATOM 2501 C C . LEU A 1 326 ? -5.071 0.696 -8.976 1.00 89.50 326 LEU A C 1
ATOM 2503 O O . LEU A 1 326 ? -4.284 1.550 -8.574 1.00 89.50 326 LEU A O 1
ATOM 2507 N N . LYS A 1 327 ? -6.312 0.585 -8.489 1.00 89.44 327 LYS A N 1
ATOM 2508 C CA . LYS A 1 327 ? -6.812 1.428 -7.396 1.00 89.44 327 LYS A CA 1
ATOM 2509 C C . LYS A 1 327 ? -5.921 1.355 -6.146 1.00 89.44 327 LYS A C 1
ATOM 2511 O O . LYS A 1 327 ? -5.782 2.357 -5.450 1.00 89.44 327 LYS A O 1
ATOM 2516 N N . LEU A 1 328 ? -5.321 0.194 -5.877 1.00 91.50 328 LEU A N 1
ATOM 2517 C CA . LEU A 1 328 ? -4.410 -0.011 -4.749 1.00 91.50 328 LEU A CA 1
ATOM 2518 C C . LEU A 1 328 ? -2.973 0.418 -5.075 1.00 91.50 328 LEU A C 1
ATOM 2520 O O . LEU A 1 328 ? -2.301 0.982 -4.217 1.00 91.50 328 LEU A O 1
ATOM 2524 N N . LEU A 1 329 ? -2.497 0.173 -6.300 1.00 93.00 329 LEU A N 1
ATOM 2525 C CA . LEU A 1 329 ? -1.083 0.355 -6.652 1.00 93.00 329 LEU A CA 1
ATOM 2526 C C . LEU A 1 329 ? -0.730 1.749 -7.187 1.00 93.00 329 LEU A C 1
ATOM 2528 O O . LEU A 1 329 ? 0.397 2.197 -7.005 1.00 93.00 329 LEU A O 1
ATOM 2532 N N . ILE A 1 330 ? -1.664 2.469 -7.816 1.00 92.38 330 ILE A N 1
ATOM 2533 C CA . ILE A 1 330 ? -1.425 3.836 -8.312 1.00 92.38 330 ILE A CA 1
ATOM 2534 C C . ILE A 1 330 ? -0.944 4.782 -7.197 1.00 92.38 330 ILE A C 1
ATOM 2536 O O . ILE A 1 330 ? 0.047 5.476 -7.431 1.00 92.38 330 ILE A O 1
ATOM 2540 N N . PRO A 1 331 ? -1.569 4.812 -6.000 1.00 91.75 331 PRO A N 1
ATOM 2541 C CA . PRO A 1 331 ? -1.130 5.688 -4.913 1.00 91.75 331 PRO A CA 1
ATOM 2542 C C . PRO A 1 331 ? 0.286 5.405 -4.407 1.00 91.75 331 PRO A C 1
ATOM 2544 O O . PRO A 1 331 ? 0.870 6.272 -3.764 1.00 91.75 331 PRO A O 1
ATOM 2547 N N . VAL A 1 332 ? 0.826 4.209 -4.672 1.00 94.69 332 VAL A N 1
ATOM 2548 C CA . VAL A 1 332 ? 2.166 3.808 -4.219 1.00 94.69 332 VAL A CA 1
ATOM 2549 C C . VAL A 1 332 ? 3.229 3.907 -5.317 1.00 94.69 332 VAL A C 1
ATOM 2551 O O . VAL A 1 332 ? 4.367 3.499 -5.089 1.00 94.69 332 VAL A O 1
ATOM 2554 N N . ASP A 1 333 ? 2.880 4.450 -6.493 1.00 96.12 333 ASP A N 1
ATOM 2555 C CA . ASP A 1 333 ? 3.802 4.669 -7.616 1.00 96.12 333 ASP A CA 1
ATOM 2556 C C . ASP A 1 333 ? 4.963 5.585 -7.189 1.00 96.12 333 ASP A C 1
ATOM 2558 O O . ASP A 1 333 ? 4.738 6.768 -6.925 1.00 96.12 333 ASP A O 1
ATOM 2562 N N . PRO A 1 334 ? 6.211 5.087 -7.144 1.00 96.31 334 PRO A N 1
ATOM 2563 C CA . PRO A 1 334 ? 7.347 5.815 -6.578 1.00 96.31 334 PRO A CA 1
ATOM 2564 C C . PRO A 1 334 ? 7.688 7.107 -7.332 1.00 96.31 334 PRO A C 1
ATOM 2566 O O . PRO A 1 334 ? 8.351 7.978 -6.779 1.00 96.31 334 PRO A O 1
ATOM 2569 N N . VAL A 1 335 ? 7.213 7.270 -8.572 1.00 95.38 335 VAL A N 1
ATOM 2570 C CA . VAL A 1 335 ? 7.370 8.520 -9.337 1.00 95.38 335 VAL A CA 1
ATOM 2571 C C . VAL A 1 335 ? 6.635 9.690 -8.673 1.00 95.38 335 VAL A C 1
ATOM 2573 O O . VAL A 1 335 ? 7.050 10.836 -8.825 1.00 95.38 335 VAL A O 1
ATOM 2576 N N . SER A 1 336 ? 5.564 9.420 -7.922 1.00 91.81 336 SER A N 1
ATOM 2577 C CA . SER A 1 336 ? 4.798 10.448 -7.212 1.00 91.81 336 SER A CA 1
ATOM 2578 C C . SER A 1 336 ? 5.531 11.038 -6.002 1.00 91.81 336 SER A C 1
ATOM 2580 O O . SER A 1 336 ? 5.165 12.127 -5.570 1.00 91.81 336 SER A O 1
ATOM 2582 N N . ASP A 1 337 ? 6.547 10.347 -5.472 1.00 92.50 337 ASP A N 1
ATOM 2583 C CA . ASP A 1 337 ? 7.302 10.757 -4.279 1.00 92.50 337 ASP A CA 1
ATOM 2584 C C . ASP A 1 337 ? 8.779 10.318 -4.369 1.00 92.50 337 ASP A C 1
ATOM 2586 O O . ASP A 1 337 ? 9.308 9.552 -3.560 1.00 92.50 337 ASP A O 1
ATOM 2590 N N . ALA A 1 338 ? 9.461 10.780 -5.417 1.00 93.56 338 ALA A N 1
ATOM 2591 C CA . ALA A 1 338 ? 10.888 10.538 -5.604 1.00 93.56 338 ALA A CA 1
ATOM 2592 C C . ALA A 1 338 ? 11.716 11.495 -4.723 1.00 93.56 338 ALA A C 1
ATOM 2594 O O . ALA A 1 338 ? 12.015 12.627 -5.110 1.00 93.56 338 ALA A O 1
ATOM 2595 N N . VAL A 1 339 ? 12.088 11.043 -3.522 1.00 93.25 339 VAL A N 1
ATOM 2596 C CA . VAL A 1 339 ? 12.813 11.861 -2.534 1.00 93.25 339 VAL A CA 1
ATOM 2597 C C . VAL A 1 339 ? 14.328 11.877 -2.815 1.00 93.25 339 VAL A C 1
ATOM 2599 O O . VAL A 1 339 ? 14.944 10.804 -2.876 1.00 93.25 339 VAL A O 1
ATOM 2602 N N . PRO A 1 340 ? 14.969 13.062 -2.932 1.00 93.19 340 PRO A N 1
ATOM 2603 C CA . PRO A 1 340 ? 16.419 13.177 -3.104 1.00 93.19 340 PRO A CA 1
ATOM 2604 C C . PRO A 1 340 ? 17.209 12.564 -1.942 1.00 93.19 340 PRO A C 1
ATOM 2606 O O . PRO A 1 340 ? 16.965 12.868 -0.777 1.00 93.19 340 PRO A O 1
ATOM 2609 N N . GLY A 1 341 ? 18.188 11.729 -2.274 1.00 92.75 341 GLY A N 1
ATOM 2610 C CA . GLY A 1 341 ? 19.104 11.033 -1.372 1.00 92.75 341 GLY A CA 1
ATOM 2611 C C . GLY A 1 341 ? 19.666 9.771 -2.038 1.00 92.75 341 GLY A C 1
ATOM 2612 O O . GLY A 1 341 ? 19.343 9.480 -3.189 1.00 92.75 341 GLY A O 1
ATOM 2613 N N . SER A 1 342 ? 20.512 9.022 -1.329 1.00 89.69 342 SER A N 1
ATOM 2614 C CA . SER A 1 342 ? 21.284 7.912 -1.919 1.00 89.69 342 SER A CA 1
ATOM 2615 C C . SER A 1 342 ? 21.197 6.596 -1.144 1.00 89.69 342 SER A C 1
ATOM 2617 O O . SER A 1 342 ? 21.966 5.678 -1.452 1.00 89.69 342 SER A O 1
ATOM 2619 N N . ASN A 1 343 ? 20.302 6.503 -0.154 1.00 90.06 343 ASN A N 1
ATOM 2620 C CA . ASN A 1 343 ? 20.188 5.354 0.739 1.00 90.06 343 ASN A CA 1
ATOM 2621 C C . ASN A 1 343 ? 18.878 4.581 0.488 1.00 90.06 343 ASN A C 1
ATOM 2623 O O . ASN A 1 343 ? 17.834 4.937 1.034 1.00 90.06 343 ASN A O 1
ATOM 2627 N N . PRO A 1 344 ? 18.903 3.521 -0.340 1.00 88.31 344 PRO A N 1
ATOM 2628 C CA . PRO A 1 344 ? 17.714 2.717 -0.607 1.00 88.31 344 PRO A CA 1
ATOM 2629 C C . PRO A 1 344 ? 17.293 1.845 0.585 1.00 88.31 344 PRO A C 1
ATOM 2631 O O . PRO A 1 344 ? 16.143 1.410 0.632 1.00 88.31 344 PRO A O 1
ATOM 2634 N N . ASP A 1 345 ? 18.152 1.622 1.578 1.00 88.25 345 ASP A N 1
ATOM 2635 C CA . ASP A 1 345 ? 17.885 0.673 2.666 1.00 88.25 345 ASP A CA 1
ATOM 2636 C C . ASP A 1 345 ? 17.247 1.336 3.896 1.00 88.25 345 ASP A C 1
ATOM 2638 O O . ASP A 1 345 ? 16.638 0.653 4.719 1.00 88.25 345 ASP A O 1
ATOM 2642 N N . ALA A 1 346 ? 17.306 2.668 4.001 1.00 90.69 346 ALA A N 1
ATOM 2643 C CA . ALA A 1 346 ? 16.717 3.434 5.099 1.00 90.69 346 ALA A CA 1
ATOM 2644 C C . ALA A 1 346 ? 15.372 4.080 4.694 1.00 90.69 346 ALA A C 1
ATOM 2646 O O . ALA A 1 346 ? 15.366 5.059 3.949 1.00 90.69 346 ALA A O 1
ATOM 2647 N N . PRO A 1 347 ? 14.215 3.614 5.215 1.00 88.69 347 PRO A N 1
ATOM 2648 C CA . PRO A 1 347 ? 12.896 4.151 4.852 1.00 88.69 347 PRO A CA 1
ATOM 2649 C C . PRO A 1 347 ? 12.679 5.645 5.125 1.00 88.69 347 PRO A C 1
ATOM 2651 O O . PRO A 1 347 ? 11.813 6.253 4.503 1.00 88.69 347 PRO A O 1
ATOM 2654 N N . GLY A 1 348 ? 13.432 6.226 6.064 1.00 85.88 348 GLY A N 1
ATOM 2655 C CA . GLY A 1 348 ? 13.357 7.647 6.415 1.00 85.88 348 GLY A CA 1
ATOM 2656 C C . GLY A 1 348 ? 14.276 8.561 5.599 1.00 85.88 348 GLY A C 1
ATOM 2657 O O . GLY A 1 348 ? 14.228 9.773 5.797 1.00 85.88 348 GLY A O 1
ATOM 2658 N N . GLU A 1 349 ? 15.111 8.007 4.719 1.00 91.69 349 GLU A N 1
ATOM 2659 C CA . GLU A 1 349 ? 16.067 8.758 3.903 1.00 91.69 349 GLU A CA 1
ATOM 2660 C C . GLU A 1 349 ? 15.650 8.772 2.428 1.00 91.69 349 GLU A C 1
ATOM 2662 O O . GLU A 1 349 ? 14.889 7.925 1.955 1.00 91.69 349 GLU A O 1
ATOM 2667 N N . GLY A 1 350 ? 16.147 9.759 1.683 1.00 93.50 350 GLY A N 1
ATOM 2668 C CA . GLY A 1 350 ? 15.947 9.804 0.241 1.00 93.50 350 GLY A CA 1
ATOM 2669 C C . GLY A 1 350 ? 16.820 8.796 -0.507 1.00 93.50 350 GLY A C 1
ATOM 2670 O O . GLY A 1 350 ? 17.868 8.355 -0.025 1.00 93.50 350 GLY A O 1
ATOM 2671 N N . TRP A 1 351 ? 16.406 8.472 -1.728 1.00 94.31 351 TRP A N 1
ATOM 2672 C CA . TRP A 1 351 ? 16.963 7.368 -2.518 1.00 94.31 351 TRP A CA 1
ATOM 2673 C C . TRP A 1 351 ? 17.120 7.689 -4.011 1.00 94.31 351 TRP A C 1
ATOM 2675 O O . TRP A 1 351 ? 17.820 6.964 -4.718 1.00 94.31 351 TRP A O 1
ATOM 2685 N N . ALA A 1 352 ? 16.479 8.754 -4.505 1.00 95.06 352 ALA A N 1
ATOM 2686 C CA . ALA A 1 352 ? 16.327 8.997 -5.936 1.00 95.06 352 ALA A CA 1
ATOM 2687 C C . ALA A 1 352 ? 17.513 9.723 -6.601 1.00 95.06 352 ALA A C 1
ATOM 2689 O O . ALA A 1 352 ? 17.563 9.798 -7.827 1.00 95.06 352 ALA A O 1
ATOM 2690 N N . THR A 1 353 ? 18.485 10.245 -5.840 1.00 94.31 353 THR A N 1
ATOM 2691 C CA . THR A 1 353 ? 19.574 11.079 -6.394 1.00 94.31 353 THR A CA 1
ATOM 2692 C C . THR A 1 353 ? 20.400 10.331 -7.433 1.00 94.31 353 THR A C 1
ATOM 2694 O O . THR A 1 353 ? 20.714 10.902 -8.469 1.00 94.31 353 THR A O 1
ATOM 2697 N N . ARG A 1 354 ? 20.665 9.034 -7.226 1.00 92.44 354 ARG A N 1
ATOM 2698 C CA . ARG A 1 354 ? 21.427 8.217 -8.188 1.00 92.44 354 ARG A CA 1
ATOM 2699 C C . ARG A 1 354 ? 20.759 8.136 -9.562 1.00 92.44 354 ARG A C 1
ATOM 2701 O O . ARG A 1 354 ? 21.450 8.058 -10.569 1.00 92.44 354 ARG A O 1
ATOM 2708 N N . ILE A 1 355 ? 19.425 8.169 -9.607 1.00 94.00 355 ILE A N 1
ATOM 2709 C CA . ILE A 1 355 ? 18.677 8.165 -10.868 1.00 94.00 355 ILE A CA 1
ATOM 2710 C C . ILE A 1 355 ? 18.878 9.499 -11.574 1.00 94.00 355 ILE A C 1
ATOM 2712 O O . ILE A 1 355 ? 19.224 9.509 -12.747 1.00 94.00 355 ILE A O 1
ATOM 2716 N N . SER A 1 356 ? 18.720 10.617 -10.863 1.00 92.06 356 SER A N 1
ATOM 2717 C CA . SER A 1 356 ? 18.959 11.951 -11.424 1.00 92.06 356 SER A CA 1
ATOM 2718 C C . SER A 1 356 ? 20.401 12.122 -11.915 1.00 92.06 356 SER A C 1
ATOM 2720 O O . SER A 1 356 ? 20.611 12.643 -13.009 1.00 92.06 356 SER A O 1
ATOM 2722 N N . ASP A 1 357 ? 21.382 11.639 -11.149 1.00 91.56 357 ASP A N 1
ATOM 2723 C CA . ASP A 1 357 ? 22.806 11.703 -11.499 1.00 91.56 357 ASP A CA 1
ATOM 2724 C C . ASP A 1 357 ? 23.130 10.877 -12.752 1.00 91.56 357 ASP A C 1
ATOM 2726 O O . ASP A 1 357 ? 23.954 11.295 -13.566 1.00 91.56 357 ASP A O 1
ATOM 2730 N N . ALA A 1 358 ? 22.435 9.754 -12.966 1.00 92.31 358 ALA A N 1
ATOM 2731 C CA . ALA A 1 358 ? 22.616 8.909 -14.145 1.00 92.31 358 ALA A CA 1
ATOM 2732 C C . ALA A 1 358 ? 22.257 9.622 -15.465 1.00 92.31 358 ALA A C 1
ATOM 2734 O O . ALA A 1 358 ? 22.827 9.319 -16.512 1.00 92.31 358 ALA A O 1
ATOM 2735 N N . PHE A 1 359 ? 21.369 10.623 -15.427 1.00 91.00 359 PHE A N 1
ATOM 2736 C CA . PHE A 1 359 ? 21.069 11.480 -16.584 1.00 91.00 359 PHE A CA 1
ATOM 2737 C C . PHE A 1 359 ? 22.109 12.591 -16.810 1.00 91.00 359 PHE A C 1
ATOM 2739 O O . PHE A 1 359 ? 22.033 13.302 -17.812 1.00 91.00 359 PHE A O 1
ATOM 2746 N N . GLY A 1 360 ? 23.079 12.755 -15.905 1.00 83.69 360 GLY A N 1
ATOM 2747 C CA . GLY A 1 360 ? 24.177 13.713 -16.039 1.00 83.69 360 GLY A CA 1
ATOM 2748 C C . GLY A 1 360 ? 25.286 13.269 -16.999 1.00 83.69 360 GLY A C 1
ATOM 2749 O O . GLY A 1 360 ? 26.140 14.084 -17.351 1.00 83.69 360 GLY A O 1
ATOM 2750 N N . VAL A 1 361 ? 25.286 12.004 -17.432 1.00 76.81 361 VAL A N 1
ATOM 2751 C CA . VAL A 1 361 ? 26.294 11.454 -18.349 1.00 76.81 361 VAL A CA 1
ATOM 2752 C C . VAL A 1 361 ? 26.071 11.972 -19.769 1.00 76.81 361 VAL A C 1
ATOM 2754 O O . VAL A 1 361 ? 24.954 11.979 -20.289 1.00 76.81 361 VAL A O 1
ATOM 2757 N N . HIS A 1 362 ? 27.147 12.410 -20.426 1.00 66.50 362 HIS A N 1
ATOM 2758 C CA . HIS A 1 362 ? 27.089 12.757 -21.841 1.00 66.50 362 HIS A CA 1
ATOM 2759 C C . HIS A 1 362 ? 26.805 11.501 -22.670 1.00 66.50 362 HIS A C 1
ATOM 2761 O O . HIS A 1 362 ? 27.465 10.484 -22.494 1.00 66.50 362 HIS A O 1
ATOM 2767 N N . ALA A 1 363 ? 25.883 11.588 -23.633 1.00 60.19 363 ALA A N 1
ATOM 2768 C CA . ALA A 1 363 ? 25.472 10.451 -24.466 1.00 60.19 363 ALA A CA 1
ATOM 2769 C C . ALA A 1 363 ? 26.611 9.806 -25.295 1.00 60.19 363 ALA A C 1
ATOM 2771 O O . ALA A 1 363 ? 26.384 8.790 -25.944 1.00 60.19 363 ALA A O 1
ATOM 2772 N N . SER A 1 364 ? 27.806 10.408 -25.334 1.00 61.00 364 SER A N 1
ATOM 2773 C CA . SER A 1 364 ? 29.024 9.843 -25.932 1.00 61.00 364 SER A CA 1
ATOM 2774 C C . SER A 1 364 ? 29.820 8.934 -24.991 1.00 61.00 364 SER A C 1
ATOM 2776 O O . SER A 1 364 ? 30.611 8.126 -25.471 1.00 61.00 364 SER A O 1
ATOM 2778 N N . ASP A 1 365 ? 29.634 9.081 -23.678 1.00 68.81 365 ASP A N 1
ATOM 2779 C CA . ASP A 1 365 ? 30.496 8.504 -22.638 1.00 68.81 365 ASP A CA 1
ATOM 2780 C C . ASP A 1 365 ? 29.833 7.306 -21.939 1.00 68.81 365 ASP A C 1
ATOM 2782 O O . ASP A 1 365 ? 30.483 6.569 -21.200 1.00 68.81 365 ASP A O 1
ATOM 2786 N N . GLY A 1 366 ? 28.540 7.101 -22.189 1.00 82.19 366 GLY A N 1
ATOM 2787 C CA . GLY A 1 366 ? 27.739 6.018 -21.645 1.00 82.19 366 GLY A CA 1
ATOM 2788 C C . GLY A 1 366 ? 26.252 6.312 -21.792 1.00 82.19 366 GLY A C 1
ATOM 2789 O O . GLY A 1 366 ? 25.847 7.319 -22.379 1.00 82.19 366 GLY A O 1
ATOM 2790 N N . THR A 1 367 ? 25.440 5.423 -21.240 1.00 92.69 367 THR A N 1
ATOM 2791 C CA . THR A 1 367 ? 23.988 5.556 -21.221 1.00 92.69 367 THR A CA 1
ATOM 2792 C C . THR A 1 367 ? 23.481 5.747 -19.785 1.00 92.69 367 THR A C 1
ATOM 2794 O O . THR A 1 367 ? 24.177 5.357 -18.837 1.00 92.69 367 THR A O 1
ATOM 2797 N N . PRO A 1 368 ? 22.284 6.330 -19.574 1.00 95.12 368 PRO A N 1
ATOM 2798 C CA . PRO A 1 368 ? 21.743 6.497 -18.227 1.00 95.12 368 PRO A CA 1
ATOM 2799 C C . PRO A 1 368 ? 21.591 5.173 -17.471 1.00 95.12 368 PRO A C 1
ATOM 2801 O O . PRO A 1 368 ? 21.938 5.107 -16.292 1.00 95.12 368 PRO A O 1
ATOM 2804 N N . LEU A 1 369 ? 21.133 4.095 -18.122 1.00 96.69 369 LEU A N 1
ATOM 2805 C CA . LEU A 1 369 ? 21.039 2.797 -17.447 1.00 96.69 369 LEU A CA 1
ATOM 2806 C C . LEU A 1 369 ? 22.418 2.283 -17.025 1.00 96.69 369 LEU A C 1
ATOM 2808 O O . LEU A 1 369 ? 22.560 1.812 -15.898 1.00 96.69 369 LEU A O 1
ATOM 2812 N N . GLN A 1 370 ? 23.430 2.394 -17.892 1.00 94.94 370 GLN A N 1
ATOM 2813 C CA . GLN A 1 370 ? 24.782 1.945 -17.565 1.00 94.94 370 GLN A CA 1
ATOM 2814 C C . GLN A 1 370 ? 25.364 2.747 -16.397 1.00 94.94 370 GLN A C 1
ATOM 2816 O O . GLN A 1 370 ? 25.870 2.157 -15.450 1.00 94.94 370 GLN A O 1
ATOM 2821 N N . SER A 1 371 ? 25.200 4.072 -16.397 1.00 94.44 371 SER A N 1
ATOM 2822 C CA . SER A 1 371 ? 25.635 4.923 -15.283 1.00 94.44 371 SER A CA 1
ATOM 2823 C C . SER A 1 371 ? 24.957 4.552 -13.962 1.00 94.44 371 SER A C 1
ATOM 2825 O O . SER A 1 371 ? 25.606 4.494 -12.914 1.00 94.44 371 SER A O 1
ATOM 2827 N N . LEU A 1 372 ? 23.657 4.246 -14.008 1.00 94.81 372 LEU A N 1
ATOM 2828 C CA . LEU A 1 372 ? 22.916 3.805 -12.833 1.00 94.81 372 LEU A CA 1
ATOM 2829 C C . LEU A 1 372 ? 23.425 2.446 -12.326 1.00 94.81 372 LEU A C 1
ATOM 2831 O O . LEU A 1 372 ? 23.600 2.284 -11.117 1.00 94.81 372 LEU A O 1
ATOM 2835 N N . LEU A 1 373 ? 23.702 1.500 -13.229 1.00 95.38 373 LEU A N 1
ATOM 2836 C CA . LEU A 1 373 ? 24.267 0.184 -12.909 1.00 95.38 373 LEU A CA 1
ATOM 2837 C C . LEU A 1 373 ? 25.671 0.282 -12.306 1.00 95.38 373 LEU A C 1
ATOM 2839 O O . LEU A 1 373 ? 25.935 -0.383 -11.306 1.00 95.38 373 LEU A O 1
ATOM 2843 N N . ASP A 1 374 ? 26.530 1.139 -12.859 1.00 92.19 374 ASP A N 1
ATOM 2844 C CA . ASP A 1 374 ? 27.895 1.378 -12.370 1.00 92.19 374 ASP A CA 1
ATOM 2845 C C . ASP A 1 374 ? 27.896 2.001 -10.963 1.00 92.19 374 ASP A C 1
ATOM 2847 O O . ASP A 1 374 ? 28.823 1.804 -10.177 1.00 92.19 374 ASP A O 1
ATOM 2851 N N . SER A 1 375 ? 26.839 2.744 -10.618 1.00 89.62 375 SER A N 1
ATOM 2852 C CA . SER A 1 375 ? 26.651 3.327 -9.285 1.00 89.62 375 SER A CA 1
ATOM 2853 C C . SER A 1 375 ? 26.075 2.350 -8.248 1.00 89.62 375 SER A C 1
ATOM 2855 O O . SER A 1 375 ? 26.004 2.681 -7.058 1.00 89.62 375 SER A O 1
ATOM 2857 N N . ALA A 1 376 ? 25.610 1.174 -8.677 1.00 89.88 376 ALA A N 1
ATOM 2858 C CA . ALA A 1 376 ? 24.959 0.174 -7.837 1.00 89.88 376 ALA A CA 1
ATOM 2859 C C . ALA A 1 376 ? 25.895 -1.007 -7.534 1.00 89.88 376 ALA A C 1
ATOM 2861 O O . ALA A 1 376 ? 26.856 -1.267 -8.249 1.00 89.88 376 ALA A O 1
ATOM 2862 N N . ALA A 1 377 ? 25.609 -1.746 -6.459 1.00 88.75 377 ALA A N 1
ATOM 2863 C CA . ALA A 1 377 ? 26.346 -2.970 -6.151 1.00 88.75 377 ALA A CA 1
ATOM 2864 C C . ALA A 1 377 ? 26.091 -4.037 -7.231 1.00 88.75 377 ALA A C 1
ATOM 2866 O O . ALA A 1 377 ? 24.932 -4.264 -7.576 1.00 88.75 377 ALA A O 1
ATOM 2867 N N . GLU A 1 378 ? 27.145 -4.703 -7.718 1.00 88.19 378 GLU A N 1
ATOM 2868 C CA . GLU A 1 378 ? 27.071 -5.693 -8.813 1.00 88.19 378 GLU A CA 1
ATOM 2869 C C . GLU A 1 378 ? 26.099 -6.847 -8.513 1.00 88.19 378 GLU A C 1
ATOM 2871 O O . GLU A 1 378 ? 25.301 -7.223 -9.366 1.00 88.19 378 GLU A O 1
ATOM 2876 N N . ASP A 1 379 ? 26.080 -7.342 -7.273 1.00 87.69 379 ASP A N 1
ATOM 2877 C CA . ASP A 1 379 ? 25.148 -8.390 -6.819 1.00 87.69 379 ASP A CA 1
ATOM 2878 C C . ASP A 1 379 ? 23.807 -7.826 -6.300 1.00 87.69 379 ASP A C 1
ATOM 2880 O O . ASP A 1 379 ? 23.029 -8.508 -5.627 1.00 87.69 379 ASP A O 1
ATOM 2884 N N . GLY A 1 380 ? 23.539 -6.546 -6.562 1.00 90.69 380 GLY A N 1
ATOM 2885 C CA . GLY A 1 380 ? 22.381 -5.825 -6.054 1.00 90.69 380 GLY A CA 1
ATOM 2886 C C . GLY A 1 380 ? 21.078 -6.107 -6.815 1.00 90.69 380 GLY A C 1
ATOM 2887 O O . GLY A 1 380 ? 21.073 -6.613 -7.942 1.00 90.69 380 GLY A O 1
ATOM 2888 N N . PRO A 1 381 ? 19.929 -5.703 -6.242 1.00 93.56 381 PRO A N 1
ATOM 2889 C CA . PRO A 1 381 ? 18.619 -5.903 -6.860 1.00 93.56 381 PRO A CA 1
ATOM 2890 C C . PRO A 1 381 ? 18.469 -5.196 -8.217 1.00 93.56 381 PRO A C 1
ATOM 2892 O O . PRO A 1 381 ? 17.727 -5.684 -9.067 1.00 93.56 381 PRO A O 1
ATOM 2895 N N . LEU A 1 382 ? 19.179 -4.082 -8.445 1.00 95.88 382 LEU A N 1
ATOM 2896 C CA . LEU A 1 382 ? 19.144 -3.369 -9.725 1.00 95.88 382 LEU A CA 1
ATOM 2897 C C . LEU A 1 382 ? 19.746 -4.208 -10.866 1.00 95.88 382 LEU A C 1
ATOM 2899 O O . LEU A 1 382 ? 19.127 -4.354 -11.917 1.00 95.88 382 LEU A O 1
ATOM 2903 N N . HIS A 1 383 ? 20.927 -4.796 -10.665 1.00 96.31 383 HIS A N 1
ATOM 2904 C CA . HIS A 1 383 ? 21.534 -5.675 -11.672 1.00 96.31 383 HIS A CA 1
ATOM 2905 C C . HIS A 1 383 ? 20.655 -6.900 -11.932 1.00 96.31 383 HIS A C 1
ATOM 2907 O O . HIS A 1 383 ? 20.499 -7.320 -13.076 1.00 96.31 383 HIS A O 1
ATOM 2913 N N . ALA A 1 384 ? 20.004 -7.423 -10.889 1.00 95.56 384 ALA A N 1
ATOM 2914 C CA . ALA A 1 384 ? 19.105 -8.565 -11.006 1.00 95.56 384 ALA A CA 1
ATOM 2915 C C . ALA A 1 384 ? 17.787 -8.262 -11.746 1.00 95.56 384 ALA A C 1
ATOM 2917 O O . ALA A 1 384 ? 17.188 -9.177 -12.315 1.00 95.56 384 ALA A O 1
ATOM 2918 N N . VAL A 1 385 ? 17.304 -7.013 -11.721 1.00 97.12 385 VAL A N 1
ATOM 2919 C CA . VAL A 1 385 ? 16.061 -6.634 -12.410 1.00 97.12 385 VAL A CA 1
ATOM 2920 C C . VAL A 1 385 ? 16.279 -6.322 -13.889 1.00 97.12 385 VAL A C 1
ATOM 2922 O O . VAL A 1 385 ? 15.370 -6.544 -14.690 1.00 97.12 385 VAL A O 1
ATOM 2925 N N . VAL A 1 386 ? 17.464 -5.827 -14.251 1.00 97.69 386 VAL A N 1
ATOM 2926 C CA . VAL A 1 386 ? 17.790 -5.373 -15.606 1.00 97.69 386 VAL A CA 1
ATOM 2927 C C . VAL A 1 386 ? 18.009 -6.547 -16.561 1.00 97.69 386 VAL A C 1
ATOM 2929 O O . VAL A 1 386 ? 18.767 -7.480 -16.301 1.00 97.69 386 VAL A O 1
ATOM 2932 N N . THR A 1 387 ? 17.369 -6.469 -17.722 1.00 96.50 387 THR A N 1
ATOM 2933 C CA . THR A 1 387 ? 17.400 -7.481 -18.784 1.00 96.50 387 THR A CA 1
ATOM 2934 C C . THR A 1 387 ? 17.875 -6.886 -20.111 1.00 96.50 387 THR A C 1
ATOM 2936 O O . THR A 1 387 ? 18.150 -5.691 -20.210 1.00 96.50 387 THR A O 1
ATOM 2939 N N . ASP A 1 388 ? 17.979 -7.713 -21.157 1.00 95.44 388 ASP A N 1
ATOM 2940 C CA . ASP A 1 388 ? 18.293 -7.233 -22.514 1.00 95.44 388 ASP A CA 1
ATOM 2941 C C . ASP A 1 388 ? 17.242 -6.240 -23.041 1.00 95.44 388 ASP A C 1
ATOM 2943 O O . ASP A 1 388 ? 17.586 -5.278 -23.722 1.00 95.44 388 ASP A O 1
ATOM 2947 N N . PHE A 1 389 ? 15.971 -6.410 -22.650 1.00 96.88 389 PHE A N 1
ATOM 2948 C CA . PHE A 1 389 ? 14.902 -5.463 -22.976 1.00 96.88 389 PHE A CA 1
ATOM 2949 C C . PHE A 1 389 ? 15.246 -4.044 -22.509 1.00 96.88 389 PHE A C 1
ATOM 2951 O O . PHE A 1 389 ? 15.125 -3.086 -23.271 1.00 96.88 389 PHE A O 1
ATOM 2958 N N . ASP A 1 390 ? 15.687 -3.919 -21.254 1.00 97.88 390 ASP A N 1
ATOM 2959 C CA . ASP A 1 390 ? 15.967 -2.630 -20.623 1.00 97.88 390 ASP A CA 1
ATOM 2960 C C . ASP A 1 390 ? 17.170 -1.944 -21.286 1.00 97.88 390 ASP A C 1
ATOM 2962 O O . ASP A 1 390 ? 17.129 -0.740 -21.525 1.00 97.88 390 ASP A O 1
ATOM 2966 N N . ARG A 1 391 ? 18.196 -2.719 -21.670 1.00 96.75 391 ARG A N 1
ATOM 2967 C CA . ARG A 1 391 ? 19.363 -2.214 -22.416 1.00 96.75 391 ARG A CA 1
ATOM 2968 C C . ARG A 1 391 ? 18.983 -1.709 -23.806 1.00 96.75 391 ARG A C 1
ATOM 2970 O O . ARG A 1 391 ? 19.376 -0.616 -24.188 1.00 96.75 391 ARG A O 1
ATOM 2977 N N . ARG A 1 392 ? 18.146 -2.447 -24.540 1.00 95.88 392 ARG A N 1
ATOM 2978 C CA . ARG A 1 392 ? 17.670 -2.004 -25.862 1.00 95.88 392 ARG A CA 1
ATOM 2979 C C . ARG A 1 392 ? 16.786 -0.760 -25.785 1.00 95.88 392 ARG A C 1
ATOM 2981 O O . ARG A 1 392 ? 16.816 0.063 -26.698 1.00 95.88 392 ARG A O 1
ATOM 2988 N N . LEU A 1 393 ? 15.990 -0.615 -24.722 1.00 97.25 393 LEU A N 1
ATOM 2989 C CA . LEU A 1 393 ? 15.190 0.593 -24.491 1.00 97.25 393 LEU A CA 1
ATOM 2990 C C . LEU A 1 393 ? 16.095 1.803 -24.236 1.00 97.25 393 LEU A C 1
ATOM 2992 O O . LEU A 1 393 ? 15.857 2.877 -24.787 1.00 97.25 393 LEU A O 1
ATOM 2996 N N . ASP A 1 394 ? 17.133 1.611 -23.429 1.00 96.50 394 ASP A N 1
ATOM 2997 C CA . ASP A 1 394 ? 18.144 2.618 -23.123 1.00 96.50 394 ASP A CA 1
ATOM 2998 C C . ASP A 1 394 ? 18.935 3.051 -24.373 1.00 96.50 394 ASP A C 1
ATOM 3000 O O . ASP A 1 394 ? 19.102 4.248 -24.619 1.00 96.50 394 ASP A O 1
ATOM 3004 N N . ASP A 1 395 ? 19.317 2.100 -25.230 1.00 94.50 395 ASP A N 1
ATOM 3005 C CA . ASP A 1 395 ? 19.952 2.374 -26.524 1.00 94.50 395 ASP A CA 1
ATOM 3006 C C . ASP A 1 395 ? 19.030 3.179 -27.451 1.00 94.50 395 ASP A C 1
ATOM 3008 O O . ASP A 1 395 ? 19.452 4.181 -28.036 1.00 94.50 395 ASP A O 1
ATOM 3012 N N . ALA A 1 396 ? 17.757 2.781 -27.569 1.00 95.31 396 ALA A N 1
ATOM 3013 C CA . ALA A 1 396 ? 16.768 3.495 -28.378 1.00 95.31 396 ALA A CA 1
ATOM 3014 C C . ALA A 1 396 ? 16.553 4.933 -27.872 1.00 95.31 396 ALA A C 1
ATOM 3016 O O . ALA A 1 396 ? 16.473 5.872 -28.669 1.00 95.31 396 ALA A O 1
ATOM 3017 N N . PHE A 1 397 ? 16.525 5.127 -26.550 1.00 95.81 397 PHE A N 1
ATOM 3018 C CA . PHE A 1 397 ? 16.469 6.451 -25.931 1.00 95.81 397 PHE A CA 1
ATOM 3019 C C . PHE A 1 397 ? 17.698 7.302 -26.287 1.00 95.81 397 PHE A C 1
ATOM 3021 O O . PHE A 1 397 ? 17.560 8.453 -26.707 1.00 95.81 397 PHE A O 1
ATOM 3028 N N . CYS A 1 398 ? 18.904 6.741 -26.185 1.00 93.94 398 CYS A N 1
ATOM 3029 C CA . CYS A 1 398 ? 20.138 7.461 -26.505 1.00 93.94 398 CYS A CA 1
ATOM 3030 C C . CYS A 1 398 ? 20.215 7.841 -27.992 1.00 93.94 398 CYS A C 1
ATOM 3032 O O . CYS A 1 398 ? 20.554 8.981 -28.322 1.00 93.94 398 CYS A O 1
ATOM 3034 N N . GLN A 1 399 ? 19.829 6.933 -28.893 1.00 93.38 399 GLN A N 1
ATOM 3035 C CA . GLN A 1 399 ? 19.749 7.204 -30.333 1.00 93.38 399 GLN A CA 1
ATOM 3036 C C . GLN A 1 399 ? 18.743 8.319 -30.652 1.00 93.38 399 GLN A C 1
ATOM 3038 O O . GLN A 1 399 ? 19.008 9.187 -31.493 1.00 93.38 399 GLN A O 1
ATOM 3043 N N . LEU A 1 400 ? 17.604 8.347 -29.950 1.00 94.31 400 LEU A N 1
ATOM 3044 C CA . LEU A 1 400 ? 16.639 9.435 -30.067 1.00 94.31 400 LEU A CA 1
ATOM 3045 C C . LEU A 1 400 ? 17.272 10.771 -29.657 1.00 94.31 400 LEU A C 1
ATOM 3047 O O . LEU A 1 400 ? 17.213 11.732 -30.423 1.00 94.31 400 LEU A O 1
ATOM 3051 N N . LEU A 1 401 ? 17.933 10.838 -28.497 1.00 92.31 401 LEU A N 1
ATOM 3052 C CA . LEU A 1 401 ? 18.555 12.074 -28.005 1.00 92.31 401 LEU A CA 1
ATOM 3053 C C . LEU A 1 401 ? 19.669 12.611 -28.915 1.00 92.31 401 LEU A C 1
ATOM 3055 O O . LEU A 1 401 ? 19.838 13.830 -29.017 1.00 92.31 401 LEU A O 1
ATOM 3059 N N . GLN A 1 402 ? 20.397 11.720 -29.588 1.00 90.19 402 GLN A N 1
ATOM 3060 C CA . GLN A 1 402 ? 21.449 12.063 -30.550 1.00 90.19 402 GLN A CA 1
ATOM 3061 C C . GLN A 1 402 ? 20.902 12.502 -31.921 1.00 90.19 402 GLN A C 1
ATOM 3063 O O . GLN A 1 402 ? 21.666 12.966 -32.771 1.00 90.19 402 GLN A O 1
ATOM 3068 N N . SER A 1 403 ? 19.590 12.396 -32.158 1.00 90.44 403 SER A N 1
ATOM 3069 C CA . SER A 1 403 ? 18.991 12.750 -33.445 1.00 90.44 403 SER A CA 1
ATOM 3070 C C . SER A 1 403 ? 19.083 14.266 -33.715 1.00 90.44 403 SER A C 1
ATOM 3072 O O . SER A 1 403 ? 18.535 15.067 -32.951 1.00 90.44 403 SER A O 1
ATOM 3074 N N . PRO A 1 404 ? 19.702 14.701 -34.834 1.00 83.69 404 PRO A N 1
ATOM 3075 C CA . PRO A 1 404 ? 20.075 16.103 -35.084 1.00 83.69 404 PRO A CA 1
ATOM 3076 C C . PRO A 1 404 ? 18.890 17.062 -35.293 1.00 83.69 404 PRO A C 1
ATOM 3078 O O . PRO A 1 404 ? 19.073 18.278 -35.339 1.00 83.69 404 PRO A O 1
ATOM 3081 N N . HIS A 1 405 ? 17.672 16.532 -35.423 1.00 87.12 405 HIS A N 1
ATOM 3082 C CA . HIS A 1 405 ? 16.443 17.295 -35.659 1.00 87.12 405 HIS A CA 1
ATOM 3083 C C . HIS A 1 405 ? 15.364 17.053 -34.594 1.00 87.12 405 HIS A C 1
ATOM 3085 O O . HIS A 1 405 ? 14.203 17.414 -34.804 1.00 87.12 405 HIS A O 1
ATOM 3091 N N . LEU A 1 406 ? 15.721 16.448 -33.454 1.00 91.44 406 LEU A N 1
ATOM 3092 C CA . LEU A 1 406 ? 14.776 16.248 -32.360 1.00 91.44 406 LEU A CA 1
ATOM 3093 C C . LEU A 1 406 ? 14.386 17.598 -31.742 1.00 91.44 406 LEU A C 1
ATOM 3095 O O . LEU A 1 406 ? 15.243 18.370 -31.314 1.00 91.44 406 LEU A O 1
ATOM 3099 N N . LYS A 1 407 ? 13.081 17.874 -31.683 1.00 92.38 407 LYS A N 1
ATOM 3100 C CA . LYS A 1 407 ? 12.539 19.074 -31.030 1.00 92.38 407 LYS A CA 1
ATOM 3101 C C . LYS A 1 407 ? 12.755 19.006 -29.517 1.00 92.38 407 LYS A C 1
ATOM 3103 O O . LYS A 1 407 ? 12.564 17.945 -28.928 1.00 92.38 407 LYS A O 1
ATOM 3108 N N . ASP A 1 408 ? 13.035 20.146 -28.885 1.00 90.62 408 ASP A N 1
ATOM 3109 C CA . ASP A 1 408 ? 13.257 20.220 -27.431 1.00 90.62 408 ASP A CA 1
ATOM 3110 C C . ASP A 1 408 ? 12.063 19.710 -26.612 1.00 90.62 408 ASP A C 1
ATOM 3112 O O . ASP A 1 408 ? 12.255 19.046 -25.601 1.00 90.62 408 ASP A O 1
ATOM 3116 N N . GLU A 1 409 ? 10.832 19.943 -27.072 1.00 92.31 409 GLU A N 1
ATOM 3117 C CA . GLU A 1 409 ? 9.619 19.413 -26.435 1.00 92.31 409 GLU A CA 1
ATOM 3118 C C . GLU A 1 409 ? 9.613 17.877 -26.398 1.00 92.31 409 GLU A C 1
ATOM 3120 O O . GLU A 1 409 ? 9.457 17.288 -25.332 1.00 92.31 409 GLU A O 1
ATOM 3125 N N . LYS A 1 410 ? 9.887 17.225 -27.538 1.00 91.81 410 LYS A N 1
ATOM 3126 C CA . LYS A 1 410 ? 9.991 15.758 -27.616 1.00 91.81 410 LYS A CA 1
ATOM 3127 C C . LYS A 1 410 ? 11.166 15.226 -26.805 1.00 91.81 410 LYS A C 1
ATOM 3129 O O . LYS A 1 410 ? 11.077 14.147 -26.233 1.00 91.81 410 LYS A O 1
ATOM 3134 N N . ARG A 1 411 ? 12.266 15.983 -26.744 1.00 92.12 411 ARG A N 1
ATOM 3135 C CA . ARG A 1 411 ? 13.418 15.653 -25.900 1.00 92.12 411 ARG A CA 1
ATOM 3136 C C . ARG A 1 411 ? 13.023 15.645 -24.424 1.00 92.12 411 ARG A C 1
ATOM 3138 O O . ARG A 1 411 ? 13.318 14.680 -23.732 1.00 92.12 411 ARG A O 1
ATOM 3145 N N . LEU A 1 412 ? 12.345 16.691 -23.951 1.00 92.69 412 LEU A N 1
ATOM 3146 C CA . LEU A 1 412 ? 11.872 16.785 -22.569 1.00 92.69 412 LEU A CA 1
ATOM 3147 C C . LEU A 1 412 ? 10.837 15.701 -22.245 1.00 92.69 412 LEU A C 1
ATOM 3149 O O . LEU A 1 412 ? 10.924 15.095 -21.179 1.00 92.69 412 LEU A O 1
ATOM 3153 N N . GLU A 1 413 ? 9.907 15.418 -23.162 1.00 93.88 413 GLU A N 1
ATOM 3154 C CA . GLU A 1 413 ? 8.931 14.331 -23.013 1.00 93.88 413 GLU A CA 1
ATOM 3155 C C . GLU A 1 413 ? 9.627 12.970 -22.886 1.00 93.88 413 GLU A C 1
ATOM 3157 O O . GLU A 1 413 ? 9.368 12.234 -21.933 1.00 93.88 413 GLU A O 1
ATOM 3162 N N . ALA A 1 414 ? 10.551 12.655 -23.800 1.00 94.19 414 ALA A N 1
ATOM 3163 C CA . ALA A 1 414 ? 11.295 11.401 -23.782 1.00 94.19 414 ALA A CA 1
ATOM 3164 C C . ALA A 1 414 ? 12.136 11.260 -22.505 1.00 94.19 414 ALA A C 1
ATOM 3166 O O . ALA A 1 414 ? 12.099 10.209 -21.867 1.00 94.19 414 ALA A O 1
ATOM 3167 N N . THR A 1 415 ? 12.848 12.316 -22.093 1.00 94.56 415 THR A N 1
ATOM 3168 C CA . THR A 1 415 ? 13.647 12.315 -20.858 1.00 94.56 415 THR A CA 1
ATOM 3169 C C . THR A 1 415 ? 12.771 12.141 -19.622 1.00 94.56 415 THR A C 1
ATOM 3171 O O . THR A 1 415 ? 13.102 11.339 -18.753 1.00 94.56 415 THR A O 1
ATOM 3174 N N . GLY A 1 416 ? 11.637 12.843 -19.537 1.00 94.25 416 GLY A N 1
ATOM 3175 C CA . GLY A 1 416 ? 10.705 12.705 -18.418 1.00 94.25 416 GLY A CA 1
ATOM 3176 C C . GLY A 1 416 ? 10.101 11.303 -18.335 1.00 94.25 416 GLY A C 1
ATOM 3177 O O . GLY A 1 416 ? 10.053 10.707 -17.257 1.00 94.25 416 GLY A O 1
ATOM 3178 N N . TRP A 1 417 ? 9.696 10.741 -19.478 1.00 95.94 417 TRP A N 1
ATOM 3179 C CA . TRP A 1 417 ? 9.154 9.387 -19.547 1.00 95.94 417 TRP A CA 1
ATOM 3180 C C . TRP A 1 417 ? 10.202 8.333 -19.168 1.00 95.94 417 TRP A C 1
ATOM 3182 O O . TRP A 1 417 ? 9.931 7.466 -18.337 1.00 95.94 417 TRP A O 1
ATOM 3192 N N . TYR A 1 418 ? 11.413 8.429 -19.720 1.00 97.19 418 TYR A N 1
ATOM 3193 C CA . TYR A 1 418 ? 12.472 7.463 -19.444 1.00 97.19 418 TYR A CA 1
ATOM 3194 C C . TYR A 1 418 ? 13.013 7.590 -18.011 1.00 97.19 418 TYR A C 1
ATOM 3196 O O . TYR A 1 418 ? 13.273 6.586 -17.350 1.00 97.19 418 TYR A O 1
ATOM 3204 N N . GLY A 1 419 ? 13.072 8.809 -17.467 1.00 96.81 419 GLY A N 1
ATOM 3205 C CA . GLY A 1 419 ? 13.356 9.043 -16.051 1.00 96.81 419 GLY A CA 1
ATOM 3206 C C . GLY A 1 419 ? 12.337 8.359 -15.140 1.00 96.81 419 GLY A C 1
ATOM 3207 O O . GLY A 1 419 ? 12.718 7.664 -14.196 1.00 96.81 419 GLY A O 1
ATOM 3208 N N . ALA A 1 420 ? 11.042 8.460 -15.457 1.00 97.00 420 ALA A N 1
ATOM 3209 C CA . ALA A 1 420 ? 9.995 7.726 -14.747 1.00 97.00 420 ALA A CA 1
ATOM 3210 C C . ALA A 1 420 ? 10.136 6.199 -14.912 1.00 97.00 420 ALA A C 1
ATOM 3212 O O . ALA A 1 420 ? 9.907 5.455 -13.954 1.00 97.00 420 ALA A O 1
ATOM 3213 N N . TYR A 1 421 ? 10.561 5.721 -16.090 1.00 97.88 421 TYR A N 1
ATOM 3214 C CA . TYR A 1 421 ? 10.843 4.304 -16.330 1.00 97.88 421 TYR A CA 1
ATOM 3215 C C . TYR A 1 421 ? 11.932 3.768 -15.393 1.00 97.88 421 TYR A C 1
ATOM 3217 O O . TYR A 1 421 ? 11.686 2.809 -14.653 1.00 97.88 421 TYR A O 1
ATOM 3225 N N . LEU A 1 422 ? 13.100 4.422 -15.376 1.00 97.88 422 LEU A N 1
ATOM 3226 C CA . LEU A 1 422 ? 14.233 4.047 -14.526 1.00 97.88 422 LEU A CA 1
ATOM 3227 C C . LEU A 1 422 ? 13.910 4.195 -13.038 1.00 97.88 422 LEU A C 1
ATOM 3229 O O . LEU A 1 422 ? 14.279 3.330 -12.246 1.00 97.88 422 LEU A O 1
ATOM 3233 N N . THR A 1 423 ? 13.150 5.229 -12.669 1.00 97.94 423 THR A N 1
ATOM 3234 C CA . THR A 1 423 ? 12.678 5.431 -11.292 1.00 97.94 423 THR A CA 1
ATOM 3235 C C . THR A 1 423 ? 11.875 4.232 -10.809 1.00 97.94 423 THR A C 1
ATOM 3237 O O . THR A 1 423 ? 12.185 3.670 -9.761 1.00 97.94 423 THR A O 1
ATOM 3240 N N . ARG A 1 424 ? 10.887 3.776 -11.589 1.00 97.94 424 ARG A N 1
ATOM 3241 C CA . ARG A 1 424 ? 10.095 2.589 -11.236 1.00 97.94 424 ARG A CA 1
ATOM 3242 C C . ARG A 1 424 ? 10.922 1.310 -11.271 1.00 97.94 424 ARG A C 1
ATOM 3244 O O . ARG A 1 424 ? 10.745 0.467 -10.400 1.00 97.94 424 ARG A O 1
ATOM 3251 N N . LEU A 1 425 ? 11.810 1.150 -12.256 1.00 97.81 425 LEU A N 1
ATOM 3252 C CA . LEU A 1 425 ? 12.671 -0.032 -12.360 1.00 97.81 425 LEU A CA 1
ATOM 3253 C C . LEU A 1 425 ? 13.537 -0.196 -11.102 1.00 97.81 425 LEU A C 1
ATOM 3255 O O . LEU A 1 425 ? 13.516 -1.253 -10.474 1.00 97.81 425 LEU A O 1
ATOM 3259 N N . TYR A 1 426 ? 14.221 0.879 -10.704 1.00 97.38 426 TYR A N 1
ATOM 3260 C CA . TYR A 1 426 ? 15.052 0.927 -9.505 1.00 97.38 426 TYR A CA 1
ATOM 3261 C C . TYR A 1 426 ? 14.227 0.751 -8.226 1.00 97.38 426 TYR A C 1
ATOM 3263 O O . TYR A 1 426 ? 14.586 -0.024 -7.341 1.00 97.38 426 TYR A O 1
ATOM 3271 N N . ALA A 1 427 ? 13.112 1.467 -8.110 1.00 97.12 427 ALA A N 1
ATOM 3272 C CA . ALA A 1 427 ? 12.303 1.454 -6.903 1.00 97.12 427 ALA A CA 1
ATOM 3273 C C . ALA A 1 427 ? 11.649 0.088 -6.665 1.00 97.12 427 ALA A C 1
ATOM 3275 O O . ALA A 1 427 ? 11.735 -0.443 -5.559 1.00 97.12 427 ALA A O 1
ATOM 3276 N N . VAL A 1 428 ? 11.066 -0.534 -7.697 1.00 96.25 428 VAL A N 1
ATOM 3277 C CA . VAL A 1 428 ? 10.423 -1.848 -7.551 1.00 96.25 428 VAL A CA 1
ATOM 3278 C C . VAL A 1 428 ? 11.446 -2.933 -7.222 1.00 96.25 428 VAL A C 1
ATOM 3280 O O . VAL A 1 428 ? 11.143 -3.795 -6.400 1.00 96.25 428 VAL A O 1
ATOM 3283 N N . SER A 1 429 ? 12.665 -2.880 -7.774 1.00 95.06 429 SER A N 1
ATOM 3284 C CA . SER A 1 429 ? 13.702 -3.858 -7.420 1.00 95.06 429 SER A CA 1
ATOM 3285 C C . SER A 1 429 ? 14.106 -3.785 -5.943 1.00 95.06 429 SER A C 1
ATOM 3287 O O . SER A 1 429 ? 14.469 -4.804 -5.367 1.00 95.06 429 SER A O 1
ATOM 3289 N N . HIS A 1 430 ? 14.011 -2.603 -5.323 1.00 94.62 430 HIS A N 1
ATOM 3290 C CA . HIS A 1 430 ? 14.318 -2.378 -3.905 1.00 94.62 430 HIS A CA 1
ATOM 3291 C C . HIS A 1 430 ? 13.077 -2.378 -2.988 1.00 94.62 430 HIS A C 1
ATOM 3293 O O . HIS A 1 430 ? 13.213 -2.235 -1.776 1.00 94.62 430 HIS A O 1
ATOM 3299 N N . GLY A 1 431 ? 11.860 -2.503 -3.531 1.00 95.38 431 GLY A N 1
ATOM 3300 C CA . GLY A 1 431 ? 10.620 -2.388 -2.750 1.00 95.38 431 GLY A CA 1
ATOM 3301 C C . GLY A 1 431 ? 10.344 -0.983 -2.204 1.00 95.38 431 GLY A C 1
ATOM 3302 O O . GLY A 1 431 ? 9.752 -0.830 -1.135 1.00 95.38 431 GLY A O 1
ATOM 3303 N N . ILE A 1 432 ? 10.795 0.051 -2.914 1.00 96.31 432 ILE A N 1
ATOM 3304 C CA . ILE A 1 432 ? 10.616 1.453 -2.538 1.00 96.31 432 ILE A CA 1
ATOM 3305 C C . ILE A 1 432 ? 9.294 1.971 -3.111 1.00 96.31 432 ILE A C 1
ATOM 3307 O O . ILE A 1 432 ? 9.129 2.081 -4.324 1.00 96.31 432 ILE A O 1
ATOM 3311 N N . CYS A 1 433 ? 8.361 2.311 -2.226 1.00 96.19 433 CYS A N 1
ATOM 3312 C CA . CYS A 1 433 ? 7.064 2.894 -2.569 1.00 96.19 433 CYS A CA 1
ATOM 3313 C C . CYS A 1 433 ? 7.055 4.414 -2.399 1.00 96.19 433 CYS A C 1
ATOM 3315 O O . CYS A 1 433 ? 7.925 4.973 -1.728 1.00 96.19 433 CYS A O 1
ATOM 3317 N N . ALA A 1 434 ? 6.056 5.080 -2.983 1.00 95.88 434 ALA A N 1
ATOM 3318 C CA . ALA A 1 434 ? 5.770 6.466 -2.628 1.00 95.88 434 ALA A CA 1
ATOM 3319 C C . ALA A 1 434 ? 5.401 6.584 -1.143 1.00 95.88 434 ALA A C 1
ATOM 3321 O O . ALA A 1 434 ? 4.724 5.706 -0.607 1.00 95.88 434 ALA A O 1
ATOM 3322 N N . PHE A 1 435 ? 5.826 7.667 -0.489 1.00 95.25 435 PHE A N 1
ATOM 3323 C CA . PHE A 1 435 ? 5.565 7.933 0.927 1.00 95.25 435 PHE A CA 1
ATOM 3324 C C . PHE A 1 435 ? 6.061 6.802 1.843 1.00 95.25 435 PHE A C 1
ATOM 3326 O O . PHE A 1 435 ? 5.437 6.430 2.842 1.00 95.25 435 PHE A O 1
ATOM 3333 N N . ARG A 1 436 ? 7.206 6.207 1.484 1.00 94.88 436 ARG A N 1
ATOM 3334 C CA . ARG A 1 436 ? 7.813 5.078 2.206 1.00 94.88 436 ARG A CA 1
ATOM 3335 C C . ARG A 1 436 ? 8.033 5.383 3.690 1.00 94.88 436 ARG A C 1
ATOM 3337 O O . ARG A 1 436 ? 7.872 4.488 4.520 1.00 94.88 436 ARG A O 1
ATOM 3344 N N . ARG A 1 437 ? 8.382 6.628 4.030 1.00 94.81 437 ARG A N 1
ATOM 3345 C CA . ARG A 1 437 ? 8.592 7.081 5.414 1.00 94.81 437 ARG A CA 1
ATOM 3346 C C . ARG A 1 437 ? 7.308 6.972 6.236 1.00 94.81 437 ARG A C 1
ATOM 3348 O O . ARG A 1 437 ? 7.337 6.506 7.372 1.00 94.81 437 ARG A O 1
ATOM 3355 N N . GLU A 1 438 ? 6.185 7.396 5.672 1.00 95.12 438 GLU A N 1
ATOM 3356 C CA . GLU A 1 438 ? 4.860 7.333 6.282 1.00 95.12 438 GLU A CA 1
ATOM 3357 C C . GLU A 1 438 ? 4.425 5.878 6.490 1.00 95.12 438 GLU A C 1
ATOM 3359 O O . GLU A 1 438 ? 3.910 5.539 7.557 1.00 95.12 438 GLU A O 1
ATOM 3364 N N . VAL A 1 439 ? 4.669 5.009 5.501 1.00 95.19 439 VAL A N 1
ATOM 3365 C CA . VAL A 1 439 ? 4.379 3.568 5.603 1.00 95.19 439 VAL A CA 1
ATOM 3366 C C . VAL A 1 439 ? 5.217 2.915 6.704 1.00 95.19 439 VAL A C 1
ATOM 3368 O O . VAL A 1 439 ? 4.675 2.179 7.530 1.00 95.19 439 VAL A O 1
ATOM 3371 N N . ASP A 1 440 ? 6.516 3.215 6.774 1.00 95.19 440 ASP A N 1
ATOM 3372 C CA . ASP A 1 440 ? 7.385 2.726 7.851 1.00 95.19 440 ASP A CA 1
ATOM 3373 C C . ASP A 1 440 ? 6.897 3.190 9.231 1.00 95.19 440 ASP A C 1
ATOM 3375 O O . ASP A 1 440 ? 6.797 2.394 10.167 1.00 95.19 440 ASP A O 1
ATOM 3379 N N . LEU A 1 441 ? 6.506 4.462 9.355 1.00 94.75 441 LEU A N 1
ATOM 3380 C CA . LEU A 1 441 ? 5.954 5.002 10.596 1.00 94.75 441 LEU A CA 1
ATOM 3381 C C . LEU A 1 441 ? 4.632 4.342 10.993 1.00 94.75 441 LEU A C 1
ATOM 3383 O O . LEU A 1 441 ? 4.409 4.127 12.187 1.00 94.75 441 LEU A O 1
ATOM 3387 N N . LEU A 1 442 ? 3.776 3.978 10.036 1.00 94.06 442 LEU A N 1
ATOM 3388 C CA . LEU A 1 442 ? 2.556 3.217 10.307 1.00 94.06 442 LEU A CA 1
ATOM 3389 C C . LEU A 1 442 ? 2.889 1.839 10.901 1.00 94.06 442 LEU A C 1
ATOM 3391 O O . LEU A 1 442 ? 2.342 1.469 11.943 1.00 94.06 442 LEU A O 1
ATOM 3395 N N . ILE A 1 443 ? 3.850 1.121 10.310 1.00 94.31 443 ILE A N 1
ATOM 3396 C CA . ILE A 1 443 ? 4.310 -0.181 10.819 1.00 94.31 443 ILE A CA 1
ATOM 3397 C C . ILE A 1 443 ? 4.922 -0.026 12.214 1.00 94.31 443 ILE A C 1
ATOM 3399 O O . ILE A 1 443 ? 4.554 -0.753 13.138 1.00 94.31 443 ILE A O 1
ATOM 3403 N N . ARG A 1 444 ? 5.809 0.956 12.416 1.00 93.94 444 ARG A N 1
ATOM 3404 C CA . ARG A 1 444 ? 6.416 1.240 13.728 1.00 93.94 444 ARG A CA 1
ATOM 3405 C C . ARG A 1 444 ? 5.366 1.567 14.782 1.00 93.94 444 ARG A C 1
ATOM 3407 O O . ARG A 1 444 ? 5.482 1.106 15.913 1.00 93.94 444 ARG A O 1
ATOM 3414 N N . THR A 1 445 ? 4.335 2.325 14.419 1.00 93.56 445 THR A N 1
ATOM 3415 C CA . THR A 1 445 ? 3.213 2.645 15.310 1.00 93.56 445 THR A CA 1
ATOM 3416 C C . THR A 1 445 ? 2.471 1.379 15.730 1.00 93.56 445 THR A C 1
ATOM 3418 O O . THR A 1 445 ? 2.160 1.212 16.911 1.00 93.56 445 THR A O 1
ATOM 3421 N N . TRP A 1 446 ? 2.230 0.461 14.793 1.00 92.38 446 TRP A N 1
ATOM 3422 C CA . TRP A 1 446 ? 1.611 -0.826 15.094 1.00 92.38 446 TRP A CA 1
ATOM 3423 C C . TRP A 1 446 ? 2.494 -1.672 16.027 1.00 92.38 446 TRP A C 1
ATOM 3425 O O . TRP A 1 446 ? 2.025 -2.137 17.066 1.00 92.38 446 TRP A O 1
ATOM 3435 N N . VAL A 1 447 ? 3.790 -1.797 15.726 1.00 91.06 447 VAL A N 1
ATOM 3436 C CA . VAL A 1 447 ? 4.746 -2.596 16.517 1.00 91.06 447 VAL A CA 1
ATOM 3437 C C . VAL A 1 447 ? 4.928 -2.046 17.937 1.00 91.06 447 VAL A C 1
ATOM 3439 O O . VAL A 1 447 ? 4.998 -2.814 18.893 1.00 91.06 447 VAL A O 1
ATOM 3442 N N . GLN A 1 448 ? 4.999 -0.722 18.098 1.00 92.25 448 GLN A N 1
ATOM 3443 C CA . GLN A 1 448 ? 5.288 -0.078 19.386 1.00 92.25 448 GLN A CA 1
ATOM 3444 C C . GLN A 1 448 ? 4.057 0.097 20.285 1.00 92.25 448 GLN A C 1
ATOM 3446 O O . GLN A 1 448 ? 4.198 0.469 21.454 1.00 92.25 448 GLN A O 1
ATOM 3451 N N . SER A 1 449 ? 2.854 -0.176 19.774 1.00 90.88 449 SER A N 1
ATOM 3452 C CA . SER A 1 449 ? 1.615 0.005 20.526 1.00 90.88 449 SER A CA 1
ATOM 3453 C C . SER A 1 449 ? 1.592 -0.840 21.814 1.00 90.88 449 SER A C 1
ATOM 3455 O O . SER A 1 449 ? 1.855 -2.047 21.748 1.00 90.88 449 SER A O 1
ATOM 3457 N N . PRO A 1 450 ? 1.285 -0.238 22.989 1.00 91.94 450 PRO A N 1
ATOM 3458 C CA . PRO A 1 450 ? 0.484 0.985 23.187 1.00 91.94 450 PRO A CA 1
ATOM 3459 C C . PRO A 1 450 ? 1.241 2.326 23.165 1.00 91.94 450 PRO A C 1
ATOM 3461 O O . PRO A 1 450 ? 0.648 3.380 23.416 1.00 91.94 450 PRO A O 1
ATOM 3464 N N . HIS A 1 451 ? 2.540 2.319 22.879 1.00 92.81 451 HIS A N 1
ATOM 3465 C CA . HIS A 1 451 ? 3.338 3.534 22.753 1.00 92.81 451 HIS A CA 1
ATOM 3466 C C . HIS A 1 451 ? 3.250 4.122 21.337 1.00 92.81 451 HIS A C 1
ATOM 3468 O O . HIS A 1 451 ? 2.906 3.442 20.369 1.00 92.81 451 HIS A O 1
ATOM 3474 N N . LEU A 1 452 ? 3.555 5.415 21.232 1.00 92.62 452 LEU A N 1
ATOM 3475 C CA . LEU A 1 452 ? 3.641 6.147 19.972 1.00 92.62 452 LEU A CA 1
ATOM 3476 C C . LEU A 1 452 ? 5.123 6.382 19.621 1.00 92.62 452 LEU A C 1
ATOM 3478 O O . LEU A 1 452 ? 5.870 6.777 20.526 1.00 92.62 452 LEU A O 1
ATOM 3482 N N . PRO A 1 453 ? 5.542 6.214 18.351 1.00 94.00 453 PRO A N 1
ATOM 3483 C CA . PRO A 1 453 ? 6.885 6.579 17.911 1.00 94.00 453 PRO A CA 1
ATOM 3484 C C . PRO A 1 453 ? 7.207 8.046 18.210 1.00 94.00 453 PRO A C 1
ATOM 3486 O O . PRO A 1 453 ? 6.350 8.918 18.046 1.00 94.00 453 PRO A O 1
ATOM 3489 N N . ASP A 1 454 ? 8.445 8.330 18.623 1.00 92.25 454 ASP A N 1
ATOM 3490 C CA . ASP A 1 454 ? 8.875 9.690 18.983 1.00 92.25 454 ASP A CA 1
ATOM 3491 C C . ASP A 1 454 ? 8.671 10.690 17.839 1.00 92.25 454 ASP A C 1
ATOM 3493 O O . ASP A 1 454 ? 8.157 11.787 18.068 1.00 92.25 454 ASP A O 1
ATOM 3497 N N . ASP A 1 455 ? 8.943 10.251 16.609 1.00 91.81 455 ASP A N 1
ATOM 3498 C CA . ASP A 1 455 ? 8.786 11.029 15.375 1.00 91.81 455 ASP A CA 1
ATOM 3499 C C . ASP A 1 455 ? 7.342 11.514 15.143 1.00 91.81 455 ASP A C 1
ATOM 3501 O O . ASP A 1 455 ? 7.131 12.497 14.440 1.00 91.81 455 ASP A O 1
ATOM 3505 N N . LEU A 1 456 ? 6.340 10.860 15.747 1.00 94.00 456 LEU A N 1
ATOM 3506 C CA . LEU A 1 456 ? 4.925 11.226 15.627 1.00 94.00 456 LEU A CA 1
ATOM 3507 C C . LEU A 1 456 ? 4.385 12.003 16.830 1.00 94.00 456 LEU A C 1
ATOM 3509 O O . LEU A 1 456 ? 3.319 12.610 16.722 1.00 94.00 456 LEU A O 1
ATOM 3513 N N . LYS A 1 457 ? 5.087 12.030 17.971 1.00 92.06 457 LYS A N 1
ATOM 3514 C CA . LYS A 1 457 ? 4.587 12.684 19.194 1.00 92.06 457 LYS A CA 1
ATOM 3515 C C . LYS A 1 457 ? 4.366 14.178 18.996 1.00 92.06 457 LYS A C 1
ATOM 3517 O O . LYS A 1 457 ? 3.279 14.667 19.293 1.00 92.06 457 LYS A O 1
ATOM 3522 N N . SER A 1 458 ? 5.386 14.892 18.520 1.00 91.88 458 SER A N 1
ATOM 3523 C CA . SER A 1 458 ? 5.286 16.339 18.295 1.00 91.88 458 SER A CA 1
ATOM 3524 C C . SER A 1 458 ? 4.307 16.665 17.163 1.00 91.88 458 SER A C 1
ATOM 3526 O O . SER A 1 458 ? 3.346 17.393 17.417 1.00 91.88 458 SER A O 1
ATOM 3528 N N . PRO A 1 459 ? 4.426 16.057 15.964 1.00 94.50 459 PRO A N 1
ATOM 3529 C CA . PRO A 1 459 ? 3.568 16.439 14.848 1.00 94.50 459 PRO A CA 1
ATOM 3530 C C . PRO A 1 459 ? 2.081 16.114 15.083 1.00 94.50 459 PRO A C 1
ATOM 3532 O O . PRO A 1 459 ? 1.220 16.941 14.789 1.00 94.50 459 PRO A O 1
ATOM 3535 N N . LEU A 1 460 ? 1.743 14.987 15.732 1.00 94.31 460 LEU A N 1
ATOM 3536 C CA . LEU A 1 460 ? 0.349 14.706 16.117 1.00 94.31 460 LEU A CA 1
ATOM 3537 C C . LEU A 1 460 ? -0.176 15.679 17.177 1.00 94.31 460 LEU A C 1
ATOM 3539 O O . LEU A 1 460 ? -1.352 16.049 17.137 1.00 94.31 460 LEU A O 1
ATOM 3543 N N . ARG A 1 461 ? 0.663 16.114 18.128 1.00 91.81 461 ARG A N 1
ATOM 3544 C CA . ARG A 1 461 ? 0.265 17.141 19.104 1.00 91.81 461 ARG A CA 1
ATOM 3545 C C . ARG A 1 461 ? -0.052 18.452 18.402 1.00 91.81 461 ARG A C 1
ATOM 3547 O O . ARG A 1 461 ? -1.118 19.000 18.673 1.00 91.81 461 ARG A O 1
ATOM 3554 N N . THR A 1 462 ? 0.817 18.909 17.503 1.00 92.31 462 THR A N 1
ATOM 3555 C CA . THR A 1 462 ? 0.605 20.119 16.700 1.00 92.31 462 THR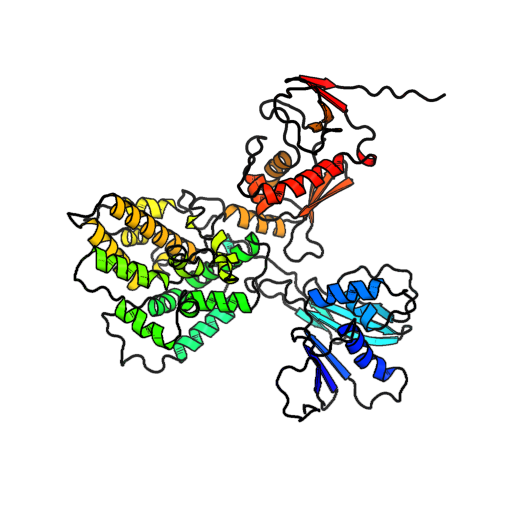 A CA 1
ATOM 3556 C C . THR A 1 462 ? -0.667 20.012 15.859 1.00 92.31 462 THR A C 1
ATOM 3558 O O . THR A 1 462 ? -1.484 20.931 15.861 1.00 92.31 462 THR A O 1
ATOM 3561 N N . LEU A 1 463 ? -0.902 18.868 15.210 1.00 92.88 463 LEU A N 1
ATOM 3562 C CA . LEU A 1 463 ? -2.098 18.657 14.398 1.00 92.88 463 LEU A CA 1
ATOM 3563 C C . LEU A 1 463 ? -3.385 18.679 15.239 1.00 92.88 463 LEU A C 1
ATOM 3565 O O . LEU A 1 463 ? -4.379 19.300 14.860 1.00 92.88 463 LEU A O 1
ATOM 3569 N N . ILE A 1 464 ? -3.400 18.020 16.401 1.00 91.88 464 ILE A N 1
ATOM 3570 C CA . ILE A 1 464 ? -4.590 17.942 17.266 1.00 91.88 464 ILE A CA 1
ATOM 3571 C C . ILE A 1 464 ? -4.858 19.281 17.960 1.00 91.88 464 ILE A C 1
ATOM 3573 O O . ILE A 1 464 ? -6.010 19.732 17.992 1.00 91.88 464 ILE A O 1
ATOM 3577 N N . ARG A 1 465 ? -3.808 19.908 18.507 1.00 89.75 465 ARG A N 1
ATOM 3578 C CA . ARG A 1 465 ? -3.839 21.225 19.153 1.00 89.75 465 ARG A CA 1
ATOM 3579 C C . ARG A 1 465 ? -2.828 22.145 18.443 1.00 89.75 465 ARG A C 1
ATOM 3581 O O . ARG A 1 465 ? -1.666 22.243 18.826 1.00 89.75 465 ARG A O 1
ATOM 3588 N N . PRO A 1 466 ? -3.231 22.862 17.399 1.00 90.62 466 PRO A N 1
ATOM 3589 C CA . PRO A 1 466 ? -2.355 23.902 16.895 1.00 90.62 466 PRO A CA 1
ATOM 3590 C C . PRO A 1 466 ? -2.299 25.053 17.896 1.00 90.62 466 PRO A C 1
ATOM 3592 O O . PRO A 1 466 ? -3.267 25.331 18.619 1.00 90.62 466 PRO A O 1
ATOM 3595 N N . LYS A 1 467 ? -1.141 25.699 17.993 1.00 90.25 467 LYS A N 1
ATOM 3596 C CA . LYS A 1 467 ? -0.989 26.922 18.785 1.00 90.25 467 LYS A CA 1
ATOM 3597 C C . LYS A 1 467 ? -1.574 28.098 18.017 1.00 90.25 467 LYS A C 1
ATOM 3599 O O . LYS A 1 467 ? -1.509 28.129 16.790 1.00 90.25 467 LYS A O 1
ATOM 3604 N N . ARG A 1 468 ? -2.094 29.093 18.740 1.00 89.19 468 ARG A N 1
ATOM 3605 C CA . ARG A 1 468 ? -2.526 30.351 18.123 1.00 89.19 468 ARG A CA 1
ATOM 3606 C C . ARG A 1 468 ? -1.358 31.038 17.409 1.00 89.19 468 ARG A C 1
ATOM 3608 O O . ARG A 1 468 ? -1.477 31.357 16.231 1.00 89.19 468 ARG A O 1
ATOM 3615 N N . ASN A 1 469 ? -0.241 31.193 18.125 1.00 86.25 469 ASN A N 1
ATOM 3616 C CA . ASN A 1 469 ? 1.018 31.758 17.637 1.00 86.25 469 ASN A CA 1
ATOM 3617 C C . ASN A 1 469 ? 2.139 30.722 17.844 1.00 86.25 469 ASN A C 1
ATOM 3619 O O . ASN A 1 469 ? 2.589 30.559 18.978 1.00 86.25 469 ASN A O 1
ATOM 3623 N N . PRO A 1 470 ? 2.581 30.005 16.794 1.00 81.62 470 PRO A N 1
ATOM 3624 C CA . PRO A 1 470 ? 3.606 28.960 16.908 1.00 81.62 470 PRO A CA 1
ATOM 3625 C C . PRO A 1 470 ? 4.988 29.473 17.342 1.00 81.62 470 PRO A C 1
ATOM 3627 O O . PRO A 1 470 ? 5.723 28.768 18.025 1.00 81.62 470 PRO A O 1
ATOM 3630 N N . THR A 1 471 ? 5.331 30.714 16.981 1.00 77.38 471 THR A N 1
ATOM 3631 C CA . THR A 1 471 ? 6.630 31.348 17.276 1.00 77.38 471 THR A CA 1
ATOM 3632 C C . THR A 1 471 ? 6.750 31.885 18.702 1.00 77.38 471 THR A C 1
ATOM 3634 O O . THR A 1 471 ? 7.834 32.267 19.134 1.00 77.38 471 THR A O 1
ATOM 3637 N N . GLU A 1 472 ? 5.640 31.945 19.433 1.00 70.12 472 GLU A N 1
ATOM 3638 C CA . GLU A 1 472 ? 5.575 32.408 20.816 1.00 70.12 472 GLU A CA 1
ATOM 3639 C C . GLU A 1 472 ? 5.131 31.246 21.717 1.00 70.12 472 GLU A C 1
ATOM 3641 O O . GLU A 1 472 ? 4.660 30.209 21.246 1.00 70.12 472 GLU A O 1
ATOM 3646 N N . SER A 1 473 ? 5.204 31.414 23.039 1.00 68.56 473 SER A N 1
ATOM 3647 C CA . SER A 1 473 ? 4.552 30.510 24.004 1.00 68.56 473 SER A CA 1
ATOM 3648 C C . SER A 1 473 ? 3.016 30.652 23.963 1.00 68.56 473 SER A C 1
ATOM 3650 O O . SER A 1 473 ? 2.367 30.766 25.002 1.00 68.56 473 SER A O 1
ATOM 3652 N N . GLY A 1 474 ? 2.440 30.720 22.759 1.00 70.38 474 GLY A N 1
ATOM 3653 C CA . GLY A 1 474 ? 1.026 30.928 22.497 1.00 70.38 474 GLY A CA 1
ATOM 3654 C C . GLY A 1 474 ? 0.199 29.722 22.919 1.00 70.38 474 GLY A C 1
ATOM 3655 O O . GLY A 1 474 ? 0.648 28.573 22.854 1.00 70.38 474 GLY A O 1
ATOM 3656 N N . SER A 1 475 ? -1.027 29.984 23.363 1.00 86.12 475 SER A N 1
ATOM 3657 C CA . SER A 1 475 ? -1.916 28.923 23.813 1.00 86.12 475 SER A CA 1
ATOM 3658 C C . SER A 1 475 ? -2.683 28.293 22.643 1.00 86.12 475 SER A C 1
ATOM 3660 O O . SER A 1 475 ? -2.827 28.884 21.570 1.00 86.12 475 SER A O 1
ATOM 3662 N N . SER A 1 476 ? -3.147 27.056 22.820 1.00 90.69 476 SER A N 1
ATOM 3663 C CA . SER A 1 476 ? -4.045 26.399 21.864 1.00 90.69 476 SER A CA 1
ATOM 3664 C C . SER A 1 476 ? -5.486 26.700 22.241 1.00 90.69 476 SER A C 1
ATOM 3666 O O . SER A 1 476 ? -5.887 26.444 23.377 1.00 90.69 476 SER A O 1
ATOM 3668 N N . LEU A 1 477 ? -6.264 27.220 21.294 1.00 93.44 477 LEU A N 1
ATOM 3669 C CA . LEU A 1 477 ? -7.602 27.750 21.548 1.00 93.44 477 LEU A CA 1
ATOM 3670 C C . LEU A 1 477 ? -8.644 27.076 20.655 1.00 93.44 477 LEU A C 1
ATOM 3672 O O . LEU A 1 477 ? -8.463 27.003 19.439 1.00 93.44 477 LEU A O 1
ATOM 3676 N N . LEU A 1 478 ? -9.755 26.636 21.251 1.00 93.75 478 LEU A N 1
ATOM 3677 C CA . LEU A 1 478 ? -10.931 26.147 20.522 1.00 93.75 478 LEU A CA 1
ATOM 3678 C C . LEU A 1 478 ? -12.114 27.101 20.718 1.00 93.75 478 LEU A C 1
ATOM 3680 O O . LEU A 1 478 ? -12.412 27.442 21.867 1.00 93.75 478 LEU A O 1
ATOM 3684 N N . PRO A 1 479 ? -12.796 27.528 19.641 1.00 93.88 479 PRO A N 1
ATOM 3685 C CA . PRO A 1 479 ? -13.959 28.399 19.747 1.00 93.88 479 PRO A CA 1
ATOM 3686 C C . PRO A 1 479 ? -15.149 27.644 20.354 1.00 93.88 479 PRO A C 1
ATOM 3688 O O . PRO A 1 479 ? -15.353 26.466 20.074 1.00 93.88 479 PRO A O 1
ATOM 3691 N N . LEU A 1 480 ? -15.949 28.325 21.180 1.00 90.94 480 LEU A N 1
ATOM 3692 C CA . LEU A 1 480 ? -17.116 27.715 21.839 1.00 90.94 480 LEU A CA 1
ATOM 3693 C C . LEU A 1 480 ? -18.413 27.794 21.036 1.00 90.94 480 LEU A C 1
ATOM 3695 O O . LEU A 1 480 ? -19.278 26.939 21.197 1.00 90.94 480 LEU A O 1
ATOM 3699 N N . PHE A 1 481 ? -18.571 28.844 20.232 1.00 89.00 481 PHE A N 1
ATOM 3700 C CA . PHE A 1 481 ? -19.843 29.179 19.581 1.00 89.00 481 PHE A CA 1
ATOM 3701 C C . PHE A 1 481 ? -19.742 29.275 18.059 1.00 89.00 481 PHE A C 1
ATOM 3703 O O . PHE A 1 481 ? -20.704 29.677 17.406 1.00 89.00 481 PHE A O 1
ATOM 3710 N N . ASP A 1 482 ? -18.592 28.915 17.494 1.00 88.12 482 ASP A N 1
ATOM 3711 C CA . ASP A 1 482 ? -18.451 28.824 16.047 1.00 88.12 482 ASP A CA 1
ATOM 3712 C C . ASP A 1 482 ? -19.181 27.576 15.533 1.00 88.12 482 ASP A C 1
ATOM 3714 O O . ASP A 1 482 ? -19.357 26.587 16.244 1.00 88.12 482 ASP A O 1
ATOM 3718 N N . SER A 1 483 ? -19.603 27.616 14.268 1.00 86.69 483 SER A N 1
ATOM 3719 C CA . SER A 1 483 ? -20.279 26.487 13.617 1.00 86.69 483 SER A CA 1
ATOM 3720 C C . SER A 1 483 ? -19.380 25.263 13.439 1.00 86.69 483 SER A C 1
ATOM 3722 O O . SER A 1 483 ? -19.889 24.160 13.254 1.00 86.69 483 SER A O 1
ATOM 3724 N N . ARG A 1 484 ? -18.059 25.465 13.474 1.00 88.38 484 ARG A N 1
ATOM 3725 C CA . ARG A 1 484 ? -17.037 24.429 13.353 1.00 88.38 484 ARG A CA 1
ATOM 3726 C C . ARG A 1 484 ? -16.052 24.504 14.498 1.00 88.38 484 ARG A C 1
ATOM 3728 O O . ARG A 1 484 ? -15.744 25.585 14.999 1.00 88.38 484 ARG A O 1
ATOM 3735 N N . THR A 1 485 ? -15.477 23.355 14.837 1.00 90.56 485 THR A N 1
ATOM 3736 C CA . THR A 1 485 ? -14.454 23.266 15.894 1.00 90.56 485 THR A CA 1
ATOM 3737 C C . THR A 1 485 ? -13.041 23.455 15.334 1.00 90.56 485 THR A C 1
ATOM 3739 O O . THR A 1 485 ? -12.119 22.680 15.612 1.00 90.56 485 THR A O 1
ATOM 3742 N N . GLU A 1 486 ? -12.878 24.477 14.494 1.00 90.00 486 GLU A N 1
ATOM 3743 C CA . GLU A 1 486 ? -11.594 24.862 13.912 1.00 90.00 486 GLU A CA 1
ATOM 3744 C C . GLU A 1 486 ? -10.785 25.663 14.947 1.00 90.00 486 GLU A C 1
ATOM 3746 O O . GLU A 1 486 ? -11.286 26.651 15.489 1.00 90.00 486 GLU A O 1
ATOM 3751 N N . PRO A 1 487 ? -9.552 25.243 15.276 1.00 91.50 487 PRO A N 1
ATOM 3752 C CA . PRO A 1 487 ? -8.719 25.964 16.227 1.00 91.50 487 PRO A CA 1
ATOM 3753 C C . PRO A 1 487 ? -8.465 27.406 15.797 1.00 91.50 487 PRO A C 1
ATOM 3755 O O . PRO A 1 487 ? -8.275 27.692 14.617 1.00 91.50 487 PRO A O 1
ATOM 3758 N N . ILE A 1 488 ? -8.405 28.313 16.768 1.00 91.38 488 ILE A N 1
ATOM 3759 C CA . ILE A 1 488 ? -8.098 29.716 16.492 1.00 91.38 488 ILE A CA 1
ATOM 3760 C C . ILE A 1 488 ? -6.588 29.850 16.288 1.00 91.38 488 ILE A C 1
ATOM 3762 O O . ILE A 1 488 ? -5.825 29.802 17.254 1.00 91.38 488 ILE A O 1
ATOM 3766 N N . THR A 1 489 ? -6.172 30.039 15.038 1.00 89.50 489 THR A N 1
ATOM 3767 C CA . THR A 1 489 ? -4.785 30.314 14.649 1.00 89.50 489 THR A CA 1
ATOM 3768 C C . THR A 1 489 ? -4.630 31.757 14.169 1.00 89.50 489 THR A C 1
ATOM 3770 O O . THR A 1 489 ? -5.509 32.312 13.511 1.00 89.50 489 THR A O 1
ATOM 3773 N N . GLY A 1 490 ? -3.513 32.387 14.533 1.00 87.94 490 GLY A N 1
ATOM 3774 C CA . GLY A 1 490 ? -3.188 33.762 14.163 1.00 87.94 490 GLY A CA 1
ATOM 3775 C C . GLY A 1 490 ? -4.189 34.817 14.653 1.00 87.94 490 GLY A C 1
ATOM 3776 O O . GLY A 1 490 ? -4.789 34.713 15.731 1.00 87.94 490 GLY A O 1
ATOM 3777 N N . ARG A 1 491 ? -4.330 35.876 13.849 1.00 89.56 491 ARG A N 1
ATOM 3778 C CA . ARG A 1 491 ? -5.138 37.057 14.164 1.00 89.56 491 ARG A CA 1
ATOM 3779 C C . ARG A 1 491 ? -6.623 36.819 13.904 1.00 89.56 491 ARG A C 1
ATOM 3781 O O . ARG A 1 491 ? -7.021 36.462 12.799 1.00 89.56 491 ARG A O 1
ATOM 3788 N N . THR A 1 492 ? -7.468 37.137 14.881 1.00 89.38 492 THR A N 1
ATOM 3789 C CA . THR A 1 492 ? -8.931 37.090 14.729 1.00 89.38 492 THR A CA 1
ATOM 3790 C C . THR A 1 492 ? -9.498 38.461 14.373 1.00 89.38 492 THR A C 1
ATOM 3792 O O . THR A 1 492 ? -9.241 39.435 15.076 1.00 89.38 492 THR A O 1
ATOM 3795 N N . ALA A 1 493 ? -10.302 38.542 13.306 1.00 88.38 493 ALA A N 1
ATOM 3796 C CA . ALA A 1 493 ? -10.942 39.793 12.876 1.00 88.38 493 ALA A CA 1
ATOM 3797 C C . ALA A 1 493 ? -12.054 40.268 13.828 1.00 88.38 493 ALA A C 1
ATOM 3799 O O . ALA A 1 493 ? -12.277 41.467 13.972 1.00 88.38 493 ALA A O 1
ATOM 3800 N N . THR A 1 494 ? -12.744 39.330 14.477 1.00 90.50 494 THR A N 1
ATOM 3801 C CA . THR A 1 494 ? -13.793 39.591 15.468 1.00 90.50 494 THR A CA 1
ATOM 3802 C C . THR A 1 494 ? -13.479 38.847 16.763 1.00 90.50 494 THR A C 1
ATOM 3804 O O . THR A 1 494 ? -12.974 37.722 16.677 1.00 90.50 494 THR A O 1
ATOM 3807 N N . PRO A 1 495 ? -13.815 39.405 17.940 1.00 91.38 495 PRO A N 1
ATOM 3808 C CA . PRO A 1 495 ? -13.608 38.719 19.207 1.00 91.38 495 PRO A CA 1
ATOM 3809 C C . PRO A 1 495 ? -14.330 37.366 19.251 1.00 91.38 495 PRO A C 1
ATOM 3811 O O . PRO A 1 495 ? -15.527 37.295 18.967 1.00 91.38 495 PRO A O 1
ATOM 3814 N N . LYS A 1 496 ? -13.622 36.296 19.628 1.00 93.38 496 LYS A N 1
ATOM 3815 C CA . LYS A 1 496 ? -14.176 34.939 19.769 1.00 93.38 496 LYS A CA 1
ATOM 3816 C C . LYS A 1 496 ? -14.010 34.429 21.194 1.00 93.38 496 LYS A C 1
ATOM 3818 O O . LYS A 1 496 ? -12.915 34.483 21.751 1.00 93.38 496 LYS A O 1
ATOM 3823 N N . LEU A 1 497 ? -15.082 33.900 21.785 1.00 93.31 497 LEU A N 1
ATOM 3824 C CA . LEU A 1 497 ? -14.978 33.188 23.057 1.00 93.31 497 LEU A CA 1
ATOM 3825 C C . LEU A 1 497 ? -14.406 31.790 22.809 1.00 93.31 497 LEU A C 1
ATOM 3827 O O . LEU A 1 497 ? -14.940 31.033 21.995 1.00 93.31 497 LEU A O 1
ATOM 3831 N N . ALA A 1 498 ? -13.346 31.449 23.532 1.00 94.19 498 ALA A N 1
ATOM 3832 C CA . ALA A 1 498 ? -12.619 30.205 23.359 1.00 94.19 498 ALA A CA 1
ATOM 3833 C C . ALA A 1 498 ? -12.274 29.538 24.692 1.00 94.19 498 ALA A C 1
ATOM 3835 O O . ALA A 1 498 ? -12.280 30.163 25.756 1.00 94.19 498 ALA A O 1
ATOM 3836 N N . VAL A 1 499 ? -11.948 28.253 24.604 1.00 92.75 499 VAL A N 1
ATOM 3837 C CA . VAL A 1 499 ? -11.368 27.463 25.689 1.00 92.75 499 VAL A CA 1
ATOM 3838 C C . VAL A 1 499 ? -9.905 27.201 25.378 1.00 92.75 499 VAL A C 1
ATOM 3840 O O . VAL A 1 499 ? -9.566 26.786 24.265 1.00 92.75 499 VAL A O 1
ATOM 3843 N N . ARG A 1 500 ? -9.045 27.401 26.377 1.00 91.19 500 ARG A N 1
ATOM 3844 C CA . ARG A 1 500 ? -7.644 27.004 26.301 1.00 91.19 500 ARG A CA 1
ATOM 3845 C C . ARG A 1 500 ? -7.514 25.495 26.471 1.00 91.19 500 ARG A C 1
ATOM 3847 O O . ARG A 1 500 ? -7.983 24.907 27.445 1.00 91.19 500 ARG A O 1
ATOM 3854 N N . VAL A 1 501 ? -6.851 24.867 25.511 1.00 88.06 501 VAL A N 1
ATOM 3855 C CA . VAL A 1 501 ? -6.707 23.417 25.428 1.00 88.06 501 VAL A CA 1
ATOM 3856 C C . VAL A 1 501 ? -5.428 22.965 26.124 1.00 88.06 501 VAL A C 1
ATOM 3858 O O . VAL A 1 501 ? -4.323 23.358 25.742 1.00 88.06 501 VAL A O 1
ATOM 3861 N N . ARG A 1 502 ? -5.577 22.088 27.122 1.00 84.94 502 ARG A N 1
ATOM 3862 C CA . ARG A 1 502 ? -4.451 21.409 27.780 1.00 84.94 502 ARG A CA 1
ATOM 3863 C C . ARG A 1 502 ? -3.748 20.439 26.832 1.00 84.94 502 ARG A C 1
ATOM 3865 O O . ARG A 1 502 ? -4.335 19.943 25.866 1.00 84.94 502 ARG A O 1
ATOM 3872 N N . GLU A 1 503 ? -2.485 20.157 27.126 1.00 85.94 503 GLU A N 1
ATOM 3873 C CA . GLU A 1 503 ? -1.703 19.187 26.364 1.00 85.94 503 GLU A CA 1
ATOM 3874 C C . GLU A 1 503 ? -2.319 17.783 26.462 1.00 85.94 503 GLU A C 1
ATOM 3876 O O . GLU A 1 503 ? -2.557 17.315 27.574 1.00 85.94 503 GLU A O 1
ATOM 3881 N N . PRO A 1 504 ? -2.618 17.113 25.331 1.00 88.12 504 PRO A N 1
ATOM 3882 C CA . PRO A 1 504 ? -3.109 15.747 25.369 1.00 88.12 504 PRO A CA 1
ATOM 3883 C C . PRO A 1 504 ? -2.031 14.749 25.768 1.00 88.12 504 PRO A C 1
ATOM 3885 O O . PRO A 1 504 ? -0.896 14.798 25.290 1.00 88.12 504 PRO A O 1
ATOM 3888 N N . GLU A 1 505 ? -2.467 13.742 26.510 1.00 91.75 505 GLU A N 1
ATOM 3889 C CA . GLU A 1 505 ? -1.799 12.451 26.578 1.00 91.75 505 GLU A CA 1
ATOM 3890 C C . GLU A 1 505 ? -2.154 11.666 25.309 1.00 91.75 505 GLU A C 1
ATOM 3892 O O . GLU A 1 505 ? -3.331 11.515 24.974 1.00 91.75 505 GLU A O 1
ATOM 3897 N N . LEU A 1 506 ? -1.142 11.201 24.574 1.00 94.00 506 LEU A N 1
ATOM 3898 C CA . LEU A 1 506 ? -1.317 10.420 23.350 1.00 94.00 506 LEU A CA 1
ATOM 3899 C C . LEU A 1 506 ? -0.782 9.006 23.571 1.00 94.00 506 LEU A C 1
ATOM 3901 O O . LEU A 1 506 ? 0.371 8.837 23.970 1.00 94.00 506 LEU A O 1
ATOM 3905 N N . SER A 1 507 ? -1.603 8.006 23.276 1.00 93.94 507 SER A N 1
ATOM 3906 C CA . SER A 1 507 ? -1.220 6.592 23.261 1.00 93.94 507 SER A CA 1
ATOM 3907 C C . SER A 1 507 ? -1.892 5.872 22.096 1.00 93.94 507 SER A C 1
ATOM 3909 O O . SER A 1 507 ? -2.728 6.446 21.398 1.00 93.94 507 SER A O 1
ATOM 3911 N N . THR A 1 508 ? -1.510 4.626 21.841 1.00 94.06 508 THR A N 1
ATOM 3912 C CA . THR A 1 508 ? -2.064 3.830 20.741 1.00 94.06 508 THR A CA 1
ATOM 3913 C C . THR A 1 508 ? -2.775 2.583 21.261 1.00 94.06 508 THR A C 1
ATOM 3915 O O . THR A 1 508 ? -2.456 2.066 22.330 1.00 94.06 508 THR A O 1
ATOM 3918 N N . ASN A 1 509 ? -3.755 2.079 20.513 1.00 90.50 509 ASN A N 1
ATOM 3919 C CA . ASN A 1 509 ? -4.464 0.837 20.827 1.00 90.50 509 ASN A CA 1
ATOM 3920 C C . ASN A 1 509 ? -4.722 0.022 19.549 1.00 90.50 509 ASN A C 1
ATOM 3922 O O . ASN A 1 509 ? -5.105 0.595 18.533 1.00 90.50 509 ASN A O 1
ATOM 3926 N N . ARG A 1 510 ? -4.528 -1.301 19.626 1.00 85.75 510 ARG A N 1
ATOM 3927 C CA . ARG A 1 510 ? -4.716 -2.279 18.538 1.00 85.75 510 ARG A CA 1
ATOM 3928 C C . ARG A 1 510 ? -5.888 -3.251 18.740 1.00 85.75 510 ARG A C 1
ATOM 3930 O O . ARG A 1 510 ? -6.183 -4.031 17.844 1.00 85.75 510 ARG A O 1
ATOM 3937 N N . GLN A 1 511 ? -6.518 -3.279 19.916 1.00 67.81 511 GLN A N 1
ATOM 3938 C CA . GLN A 1 511 ? -7.443 -4.359 20.286 1.00 67.81 511 GLN A CA 1
ATOM 3939 C C . GLN A 1 511 ? -8.635 -4.482 19.320 1.00 67.81 511 GLN A C 1
ATOM 3941 O O . GLN A 1 511 ? -9.443 -3.557 19.220 1.00 67.81 511 GLN A O 1
ATOM 3946 N N . GLY A 1 512 ? -8.777 -5.654 18.683 1.00 60.16 512 GLY A N 1
ATOM 3947 C CA . GLY A 1 512 ? -9.967 -6.058 17.931 1.00 60.16 512 GLY A CA 1
ATOM 3948 C C . GLY A 1 512 ? -10.137 -5.416 16.552 1.00 60.16 512 GLY A C 1
ATOM 3949 O O . GLY A 1 512 ? -11.265 -5.368 16.062 1.00 60.16 512 GLY A O 1
ATOM 3950 N N . GLN A 1 513 ? -9.069 -4.881 15.946 1.00 64.31 513 GLN A N 1
ATOM 3951 C CA . GLN A 1 513 ? -9.138 -4.184 14.650 1.00 64.31 513 GLN A CA 1
ATOM 3952 C C . GLN A 1 513 ? -8.060 -4.620 13.639 1.00 64.31 513 GLN A C 1
ATOM 3954 O O . GLN A 1 513 ? -7.708 -3.862 12.732 1.00 64.31 513 GLN A O 1
ATOM 3959 N N . GLY A 1 514 ? -7.518 -5.832 13.786 1.00 72.38 514 GLY A N 1
ATOM 3960 C CA . GLY A 1 514 ? -6.508 -6.369 12.875 1.00 72.38 514 GLY A CA 1
ATOM 3961 C C . GLY A 1 514 ? -5.243 -5.504 12.827 1.00 72.38 514 GLY A C 1
ATOM 3962 O O . GLY A 1 514 ? -4.509 -5.388 13.808 1.00 72.38 514 GLY A O 1
ATOM 3963 N N . GLU A 1 515 ? -4.974 -4.890 11.674 1.00 83.62 515 GLU A N 1
ATOM 3964 C CA . GLU A 1 515 ? -3.816 -4.006 11.461 1.00 83.62 515 GLU A CA 1
ATOM 3965 C C . GLU A 1 515 ? -4.099 -2.528 11.742 1.00 83.62 515 GLU A C 1
ATOM 3967 O O . GLU A 1 515 ? -3.188 -1.701 11.701 1.00 83.62 515 GLU A O 1
ATOM 3972 N N . GLN A 1 516 ? -5.348 -2.175 12.043 1.00 84.81 516 GLN A N 1
ATOM 3973 C CA . GLN A 1 516 ? -5.694 -0.803 12.371 1.00 84.81 516 GLN A CA 1
ATOM 3974 C C . GLN A 1 516 ? -5.143 -0.428 13.749 1.00 84.81 516 GLN A C 1
ATOM 3976 O O . GLN A 1 516 ? -5.291 -1.153 14.734 1.00 84.81 516 GLN A O 1
ATOM 3981 N N . VAL A 1 517 ? -4.546 0.759 13.826 1.00 90.31 517 VAL A N 1
ATOM 3982 C CA . VAL A 1 517 ? -4.138 1.369 15.090 1.00 90.31 517 VAL A CA 1
ATOM 3983 C C . VAL A 1 517 ? -5.062 2.541 15.388 1.00 90.31 517 VAL A C 1
ATOM 3985 O O . VAL A 1 517 ? -5.315 3.378 14.527 1.00 90.31 517 VAL A O 1
ATOM 3988 N N . LEU A 1 518 ? -5.557 2.631 16.619 1.00 93.06 518 LEU A N 1
ATOM 3989 C CA . LEU A 1 518 ? -6.271 3.803 17.116 1.00 93.06 518 LEU A CA 1
ATOM 3990 C C . LEU A 1 518 ? -5.318 4.702 17.890 1.00 93.06 518 LEU A C 1
ATOM 3992 O O . LEU A 1 518 ? -4.640 4.245 18.810 1.00 93.06 518 LEU A O 1
ATOM 3996 N N . LEU A 1 519 ? -5.342 5.995 17.587 1.00 94.69 519 LEU A N 1
ATOM 3997 C CA . LEU A 1 519 ? -4.802 7.025 18.459 1.00 94.69 519 LEU A CA 1
ATOM 3998 C C . LEU A 1 519 ? -5.810 7.297 19.578 1.00 94.69 519 LEU A C 1
ATOM 4000 O O . LEU A 1 519 ? -6.937 7.740 19.336 1.00 94.69 519 LEU A O 1
ATOM 4004 N N . VAL A 1 520 ? -5.395 7.029 20.810 1.00 94.12 520 VAL A N 1
ATOM 4005 C CA . VAL A 1 520 ? -6.141 7.322 22.030 1.00 94.12 520 VAL A CA 1
ATOM 4006 C C . VAL A 1 520 ? -5.666 8.667 22.561 1.00 94.12 520 VAL A C 1
ATOM 4008 O O . VAL A 1 520 ? -4.476 8.880 22.790 1.00 94.12 520 VAL A O 1
ATOM 4011 N N . ILE A 1 521 ? -6.614 9.583 22.739 1.00 92.75 521 ILE A N 1
ATOM 4012 C CA . ILE A 1 521 ? -6.350 10.957 23.156 1.00 92.75 521 ILE A CA 1
ATOM 4013 C C . ILE A 1 521 ? -6.961 11.139 24.537 1.00 92.75 521 ILE A C 1
ATOM 4015 O O . ILE A 1 521 ? -8.182 11.046 24.701 1.00 92.75 521 ILE A O 1
ATOM 4019 N N . GLY A 1 522 ? -6.106 11.382 25.524 1.00 89.75 522 GLY A N 1
ATOM 4020 C CA . GLY A 1 522 ? -6.483 11.571 26.915 1.00 89.75 522 GLY A CA 1
ATOM 4021 C C . GLY A 1 522 ? -6.097 12.936 27.473 1.00 89.75 522 GLY A C 1
ATOM 4022 O O . GLY A 1 522 ? -5.355 13.710 26.864 1.00 89.75 522 GLY A O 1
ATOM 4023 N N . THR A 1 523 ? -6.642 13.256 28.638 1.00 84.31 523 THR A N 1
ATOM 4024 C CA . THR A 1 523 ? -6.247 14.405 29.463 1.00 84.31 523 THR A CA 1
ATOM 4025 C C . THR A 1 523 ? -6.478 14.037 30.924 1.00 84.31 523 THR A C 1
ATOM 4027 O O . THR A 1 523 ? -7.548 13.525 31.266 1.00 84.31 523 THR A O 1
ATOM 4030 N N . ASP A 1 524 ? -5.474 14.265 31.771 1.00 81.25 524 ASP A N 1
ATOM 4031 C CA . ASP A 1 524 ? -5.514 13.985 33.211 1.00 81.25 524 ASP A CA 1
ATOM 4032 C C . ASP A 1 524 ? -5.910 12.521 33.516 1.00 81.25 524 ASP A C 1
ATOM 4034 O O . ASP A 1 524 ? -6.758 12.244 34.365 1.00 81.25 524 ASP A O 1
ATOM 4038 N N . GLY A 1 525 ? -5.351 11.567 32.757 1.00 79.06 525 GLY A N 1
ATOM 4039 C CA . GLY A 1 525 ? -5.648 10.132 32.880 1.00 79.06 525 GLY A CA 1
ATOM 4040 C C . GLY A 1 525 ? -7.032 9.686 32.381 1.00 79.06 525 GLY A C 1
ATOM 4041 O O . GLY A 1 525 ? -7.360 8.500 32.457 1.00 79.06 525 GLY A O 1
ATOM 4042 N N . THR A 1 526 ? -7.854 10.593 31.842 1.00 82.88 526 THR A N 1
ATOM 4043 C CA . THR A 1 526 ? -9.162 10.258 31.255 1.00 82.88 526 THR A CA 1
ATOM 4044 C C . THR A 1 526 ? -9.082 10.186 29.734 1.00 82.88 526 THR A C 1
ATOM 4046 O O . THR A 1 526 ? -8.549 11.084 29.086 1.00 82.88 526 THR A O 1
ATOM 4049 N N . THR A 1 527 ? -9.616 9.117 29.132 1.00 86.06 527 THR A N 1
ATOM 4050 C CA . THR A 1 527 ? -9.723 9.019 27.667 1.00 86.06 527 THR A CA 1
ATOM 4051 C C . THR A 1 527 ? -10.835 9.939 27.175 1.00 86.06 527 THR A C 1
ATOM 4053 O O . THR A 1 527 ? -11.993 9.744 27.536 1.00 86.06 527 THR A O 1
ATOM 4056 N N . MET A 1 528 ? -10.496 10.905 26.324 1.00 85.25 528 MET A N 1
ATOM 4057 C CA . MET A 1 528 ? -11.459 11.849 25.751 1.00 85.25 528 MET A CA 1
ATOM 4058 C C . MET A 1 528 ? -11.987 11.383 24.398 1.00 85.25 528 MET A C 1
ATOM 4060 O O . MET A 1 528 ? -13.167 11.536 24.098 1.00 85.25 528 MET A O 1
ATOM 4064 N N . SER A 1 529 ? -11.100 10.866 23.548 1.00 89.69 529 SER A N 1
ATOM 4065 C CA . SER A 1 529 ? -11.444 10.513 22.174 1.00 89.69 529 SER A CA 1
ATOM 4066 C C . SER A 1 529 ? -10.542 9.417 21.626 1.00 89.69 529 SER A C 1
ATOM 4068 O O . SER A 1 529 ? -9.455 9.154 22.147 1.00 89.69 529 SER A O 1
ATOM 4070 N N . ARG A 1 530 ? -11.013 8.777 20.558 1.00 91.19 530 ARG A N 1
ATOM 4071 C CA . ARG A 1 530 ? -10.266 7.800 19.769 1.00 91.19 530 ARG A CA 1
ATOM 4072 C C . ARG A 1 530 ? -10.458 8.113 18.297 1.00 91.19 530 ARG A C 1
ATOM 4074 O O . ARG A 1 530 ? -11.577 8.375 17.859 1.00 91.19 530 ARG A O 1
ATOM 4081 N N . VAL A 1 531 ? -9.378 8.055 17.537 1.00 92.56 531 VAL A N 1
ATOM 4082 C CA . VAL A 1 531 ? -9.402 8.242 16.086 1.00 92.56 531 VAL A CA 1
ATOM 4083 C C . VAL A 1 531 ? -8.503 7.197 15.442 1.00 92.56 531 VAL A C 1
ATOM 4085 O O . VAL A 1 531 ? -7.488 6.829 16.022 1.00 92.56 531 VAL A O 1
ATOM 4088 N N . SER A 1 532 ? -8.879 6.702 14.261 1.00 92.00 532 SER A N 1
ATOM 4089 C CA . SER A 1 532 ? -7.988 5.860 13.449 1.00 92.00 532 SER A CA 1
ATOM 4090 C C . SER A 1 532 ? -6.645 6.576 13.263 1.00 92.00 532 SER A C 1
ATOM 4092 O O . SER A 1 532 ? -6.631 7.794 13.089 1.00 92.00 532 SER A O 1
ATOM 4094 N N . LEU A 1 533 ? -5.532 5.863 13.348 1.00 93.56 533 LEU A N 1
ATOM 4095 C CA . LEU A 1 533 ? -4.202 6.351 13.006 1.00 93.56 533 LEU A CA 1
ATOM 4096 C C . LEU A 1 533 ? -3.763 5.600 11.752 1.00 93.56 533 LEU A C 1
ATOM 4098 O O . LEU A 1 533 ? -3.110 4.566 11.818 1.00 93.56 533 LEU A O 1
ATOM 4102 N N . ASP A 1 534 ? -4.229 6.109 10.618 1.00 92.81 534 ASP A N 1
ATOM 4103 C CA . ASP A 1 534 ? -4.021 5.569 9.278 1.00 92.81 534 ASP A CA 1
ATOM 4104 C C . ASP A 1 534 ? -3.101 6.482 8.463 1.00 92.81 534 ASP A C 1
ATOM 4106 O O . ASP A 1 534 ? -2.712 7.566 8.908 1.00 92.81 534 ASP A O 1
ATOM 4110 N N . PHE A 1 535 ? -2.759 6.035 7.255 1.00 94.12 535 PHE A N 1
ATOM 4111 C CA . PHE A 1 535 ? -1.850 6.742 6.361 1.00 94.12 535 PHE A CA 1
ATOM 4112 C C . PHE A 1 535 ? -2.214 8.229 6.152 1.00 94.12 535 PHE A C 1
ATOM 4114 O O . PHE A 1 535 ? -1.332 9.067 6.354 1.00 94.12 535 PHE A O 1
ATOM 4121 N N . PRO A 1 536 ? -3.480 8.616 5.866 1.00 94.00 536 PRO A N 1
ATOM 4122 C CA . PRO A 1 536 ? -3.839 10.028 5.737 1.00 94.00 536 PRO A CA 1
ATOM 4123 C C . PRO A 1 536 ? -3.534 10.862 6.981 1.00 94.00 536 PRO A C 1
ATOM 4125 O O . PRO A 1 536 ? -3.017 11.971 6.864 1.00 94.00 536 PRO A O 1
ATOM 4128 N N . LEU A 1 537 ? -3.826 10.341 8.179 1.00 94.44 537 LEU A N 1
ATOM 4129 C CA . LEU A 1 537 ? -3.589 11.084 9.416 1.00 94.44 537 LEU A CA 1
ATOM 4130 C C . LEU A 1 537 ? -2.095 11.198 9.741 1.00 94.44 537 LEU A C 1
ATOM 4132 O O . LEU A 1 537 ? -1.670 12.240 10.233 1.00 94.44 537 LEU A O 1
ATOM 4136 N N . ILE A 1 538 ? -1.304 10.158 9.458 1.00 95.31 538 ILE A N 1
ATOM 4137 C CA . ILE A 1 538 ? 0.158 10.203 9.605 1.00 95.31 538 ILE A CA 1
ATOM 4138 C C . ILE A 1 538 ? 0.754 11.242 8.655 1.00 95.31 538 ILE A C 1
ATOM 4140 O O . ILE A 1 538 ? 1.540 12.074 9.100 1.00 95.31 538 ILE A O 1
ATOM 4144 N N . ARG A 1 539 ? 0.353 11.242 7.380 1.00 94.25 539 ARG A N 1
ATOM 4145 C CA . ARG A 1 539 ? 0.863 12.187 6.378 1.00 94.25 539 ARG A CA 1
ATOM 4146 C C . ARG A 1 539 ? 0.515 13.634 6.734 1.00 94.25 539 ARG A C 1
ATOM 4148 O O . ARG A 1 539 ? 1.377 14.504 6.681 1.00 94.25 539 ARG A O 1
ATOM 4155 N N . GLU A 1 540 ? -0.714 13.872 7.189 1.00 94.62 540 GLU A N 1
ATOM 4156 C CA . GLU A 1 540 ? -1.135 15.186 7.680 1.00 94.62 540 GLU A CA 1
ATOM 4157 C C . GLU A 1 540 ? -0.349 15.610 8.930 1.00 94.62 540 GLU A C 1
ATOM 4159 O O . GLU A 1 540 ? 0.051 16.764 9.055 1.00 94.62 540 GLU A O 1
ATOM 4164 N N . ALA A 1 541 ? -0.075 14.675 9.845 1.00 95.00 541 ALA A N 1
ATOM 4165 C CA . ALA A 1 541 ? 0.731 14.962 11.024 1.00 95.00 541 ALA A CA 1
ATOM 4166 C C . ALA A 1 541 ? 2.160 15.335 10.633 1.00 95.00 541 ALA A C 1
ATOM 4168 O O . ALA A 1 541 ? 2.659 16.346 11.103 1.00 95.00 541 ALA A O 1
ATOM 4169 N N . LEU A 1 542 ? 2.810 14.572 9.752 1.00 94.00 542 LEU A N 1
ATOM 4170 C CA . LEU A 1 542 ? 4.187 14.838 9.323 1.00 94.00 542 LEU A CA 1
ATOM 4171 C C . LEU A 1 542 ? 4.344 16.125 8.505 1.00 94.00 542 LEU A C 1
ATOM 4173 O O . LEU A 1 542 ? 5.457 16.639 8.412 1.00 94.00 542 LEU A O 1
ATOM 4177 N N . ALA A 1 543 ? 3.256 16.667 7.953 1.00 93.75 543 ALA A N 1
ATOM 4178 C CA . ALA A 1 543 ? 3.263 17.990 7.340 1.00 93.75 543 ALA A CA 1
ATOM 4179 C C . ALA A 1 543 ? 3.410 19.123 8.378 1.00 93.75 543 ALA A C 1
ATOM 4181 O O . ALA A 1 543 ? 3.793 20.236 8.016 1.00 93.75 543 ALA A O 1
ATOM 4182 N N . CYS A 1 544 ? 3.131 18.870 9.664 1.00 92.25 544 CYS A N 1
ATOM 4183 C CA . CYS A 1 544 ? 3.346 19.838 10.737 1.00 92.25 544 CYS A CA 1
ATOM 4184 C C . CYS A 1 544 ? 4.838 20.006 11.062 1.00 92.25 544 CYS A C 1
ATOM 4186 O O . CYS A 1 544 ? 5.530 19.038 11.380 1.00 92.25 544 CYS A O 1
ATOM 4188 N N . VAL A 1 545 ? 5.313 21.255 11.075 1.00 86.50 545 VAL A N 1
ATOM 4189 C CA . VAL A 1 545 ? 6.713 21.617 11.358 1.00 86.50 545 VAL A CA 1
ATOM 4190 C C . VAL A 1 545 ? 6.747 22.764 12.362 1.00 86.50 545 VAL A C 1
ATOM 4192 O O . VAL A 1 545 ? 6.021 23.738 12.195 1.00 86.50 545 VAL A O 1
ATOM 4195 N N . ASP A 1 546 ? 7.575 22.660 13.405 1.00 84.25 546 ASP A N 1
ATOM 4196 C CA . ASP A 1 546 ? 7.787 23.719 14.406 1.00 84.25 546 ASP A CA 1
ATOM 4197 C C . ASP A 1 546 ? 6.480 24.347 14.932 1.00 84.25 546 ASP A C 1
ATOM 4199 O O . ASP A 1 546 ? 6.296 25.563 14.904 1.00 84.25 546 ASP A O 1
ATOM 4203 N N . ASP A 1 547 ? 5.530 23.504 15.352 1.00 84.75 547 ASP A N 1
ATOM 4204 C CA . ASP A 1 547 ? 4.185 23.893 15.809 1.00 84.75 547 ASP A CA 1
ATOM 4205 C C . ASP A 1 547 ? 3.284 24.604 14.774 1.00 84.75 547 ASP A C 1
ATOM 4207 O O . ASP A 1 547 ? 2.173 25.032 15.108 1.00 84.75 547 ASP A O 1
ATOM 4211 N N . HIS A 1 548 ? 3.702 24.683 13.511 1.00 86.81 548 HIS A N 1
ATOM 4212 C CA . HIS A 1 548 ? 2.861 25.120 12.404 1.00 86.81 548 HIS A CA 1
ATOM 4213 C C . HIS A 1 548 ? 2.054 23.946 11.851 1.00 86.81 548 HIS A C 1
ATOM 4215 O O . HIS A 1 548 ? 2.555 22.830 11.693 1.00 86.81 548 HIS A O 1
ATOM 4221 N N . ILE A 1 549 ? 0.788 24.209 11.529 1.00 87.00 549 ILE A N 1
ATOM 4222 C CA . ILE A 1 549 ? -0.055 23.247 10.818 1.00 87.00 549 ILE A CA 1
ATOM 4223 C C . ILE A 1 549 ? 0.428 23.170 9.371 1.00 87.00 549 ILE A C 1
ATOM 4225 O O . ILE A 1 549 ? 0.439 24.189 8.680 1.00 87.00 549 ILE A O 1
ATOM 4229 N N . GLY A 1 550 ? 0.788 21.973 8.916 1.00 84.69 550 GLY A N 1
ATOM 4230 C CA . GLY A 1 550 ? 0.868 21.670 7.492 1.00 84.69 550 GLY A CA 1
ATOM 4231 C C . GLY A 1 550 ? -0.473 21.150 6.997 1.00 84.69 550 GLY A C 1
ATOM 4232 O O . GLY A 1 550 ? -1.245 20.614 7.785 1.00 84.69 550 GLY A O 1
ATOM 4233 N N . VAL A 1 551 ? -0.743 21.335 5.707 1.00 84.12 551 VAL A N 1
ATOM 4234 C CA . VAL A 1 551 ? -1.946 20.818 5.048 1.00 84.12 551 VAL A CA 1
ATOM 4235 C C . VAL A 1 551 ? -1.522 20.006 3.837 1.00 84.12 551 VAL A C 1
ATOM 4237 O O . VAL A 1 551 ? -0.709 20.473 3.037 1.00 84.12 551 VAL A O 1
ATOM 4240 N N . THR A 1 552 ? -2.071 18.802 3.703 1.00 89.19 552 THR A N 1
ATOM 4241 C CA . THR A 1 552 ? -1.854 17.935 2.539 1.00 89.19 552 THR A CA 1
ATOM 4242 C C . THR A 1 552 ? -3.102 17.867 1.656 1.00 89.19 552 THR A C 1
ATOM 4244 O O . THR A 1 552 ? -4.180 18.338 2.018 1.00 89.19 552 THR A O 1
ATOM 4247 N N . ASP A 1 553 ? -2.987 17.224 0.497 1.00 86.00 553 ASP A N 1
ATOM 4248 C CA . ASP A 1 553 ? -4.110 16.867 -0.382 1.00 86.00 553 ASP A CA 1
ATOM 4249 C C . ASP A 1 553 ? -5.116 15.889 0.264 1.00 86.00 553 ASP A C 1
ATOM 4251 O O . ASP A 1 553 ? -6.180 15.643 -0.298 1.00 86.00 553 ASP A O 1
ATOM 4255 N N . LEU A 1 554 ? -4.824 15.358 1.460 1.00 88.12 554 LEU A N 1
ATOM 4256 C CA . LEU A 1 554 ? -5.697 14.443 2.206 1.00 88.12 554 LEU A CA 1
ATOM 4257 C C . LEU A 1 554 ? -6.517 15.133 3.312 1.00 88.12 554 LEU A C 1
ATOM 4259 O O . LEU A 1 554 ? -7.215 14.452 4.074 1.00 88.12 554 LEU A O 1
ATOM 4263 N N . ILE A 1 555 ? -6.472 16.467 3.397 1.00 87.62 555 ILE A N 1
ATOM 4264 C CA . ILE A 1 555 ? -7.177 17.244 4.427 1.00 87.62 555 ILE A CA 1
ATOM 4265 C C . ILE A 1 555 ? -8.688 16.993 4.440 1.00 87.62 555 ILE A C 1
ATOM 4267 O O . ILE A 1 555 ? -9.289 16.916 5.509 1.00 87.62 555 ILE A O 1
ATOM 4271 N N . ASP A 1 556 ? -9.307 16.770 3.279 1.00 88.31 556 ASP A N 1
ATOM 4272 C CA . ASP A 1 556 ? -10.749 16.516 3.181 1.00 88.31 556 ASP A CA 1
ATOM 4273 C C . ASP A 1 556 ? -11.165 15.219 3.898 1.00 88.31 556 ASP A C 1
ATOM 4275 O O . ASP A 1 556 ? -12.288 15.097 4.396 1.00 88.31 556 ASP A O 1
ATOM 4279 N N . VAL A 1 557 ? -10.243 14.257 4.015 1.00 89.06 557 VAL A N 1
ATOM 4280 C CA . VAL A 1 557 ? -10.459 12.986 4.719 1.00 89.06 557 VAL A CA 1
ATOM 4281 C C . VAL A 1 557 ? -10.159 13.121 6.217 1.00 89.06 557 VAL A C 1
ATOM 4283 O O . VAL A 1 557 ? -10.855 12.533 7.054 1.00 89.06 557 VAL A O 1
ATOM 4286 N N . THR A 1 558 ? -9.128 13.887 6.587 1.00 91.69 558 THR A N 1
ATOM 4287 C CA . THR A 1 558 ? -8.648 13.991 7.976 1.00 91.69 558 THR A CA 1
ATOM 4288 C C . THR A 1 558 ? -9.366 15.077 8.782 1.00 91.69 558 THR A C 1
ATOM 4290 O O . THR A 1 558 ? -9.660 14.858 9.963 1.00 91.69 558 THR A O 1
ATOM 4293 N N . ALA A 1 559 ? -9.734 16.209 8.175 1.00 91.19 559 ALA A N 1
ATOM 4294 C CA . ALA A 1 559 ? -10.346 17.348 8.859 1.00 91.19 559 ALA A CA 1
ATOM 4295 C C . ALA A 1 559 ? -11.639 16.991 9.615 1.00 91.19 559 ALA A C 1
ATOM 4297 O O . ALA A 1 559 ? -11.720 17.324 10.800 1.00 91.19 559 ALA A O 1
ATOM 4298 N N . PRO A 1 560 ? -12.604 16.227 9.055 1.00 92.50 560 PRO A N 1
ATOM 4299 C CA . PRO A 1 560 ? -13.814 15.848 9.793 1.00 92.50 560 PRO A CA 1
ATOM 4300 C C . PRO A 1 560 ? -13.536 14.939 11.000 1.00 92.50 560 PRO A C 1
ATOM 4302 O O . PRO A 1 560 ? -14.326 14.873 11.946 1.00 92.50 560 PRO A O 1
ATOM 4305 N N . ARG A 1 561 ? -12.437 14.173 10.972 1.00 92.06 561 ARG A N 1
ATOM 4306 C CA . ARG A 1 561 ? -12.007 13.320 12.093 1.00 92.06 561 ARG A CA 1
ATOM 4307 C C . ARG A 1 561 ? -11.350 14.162 13.184 1.00 92.06 561 ARG A C 1
ATOM 4309 O O . ARG A 1 561 ? -11.684 13.999 14.356 1.00 92.06 561 ARG A O 1
ATOM 4316 N N . LEU A 1 562 ? -10.476 15.091 12.797 1.00 92.38 562 LEU A N 1
ATOM 4317 C CA . LEU A 1 562 ? -9.830 16.040 13.707 1.00 92.38 562 LEU A CA 1
ATOM 4318 C C . LEU A 1 562 ? -10.842 16.983 14.363 1.00 92.38 562 LEU A C 1
ATOM 4320 O O . LEU A 1 562 ? -10.755 17.244 15.561 1.00 92.38 562 LEU A O 1
ATOM 4324 N N . GLU A 1 563 ? -11.838 17.447 13.611 1.00 92.38 563 GLU A N 1
ATOM 4325 C CA . GLU A 1 563 ? -12.926 18.259 14.145 1.00 92.38 563 GLU A CA 1
ATOM 4326 C C . GLU A 1 563 ? -13.700 17.501 15.226 1.00 92.38 563 GLU A C 1
ATOM 4328 O O . GLU A 1 563 ? -13.892 18.038 16.310 1.00 92.38 563 GLU A O 1
ATOM 4333 N N . ARG A 1 564 ? -14.061 16.229 14.999 1.00 91.00 564 ARG A N 1
ATOM 4334 C CA . ARG A 1 564 ? -14.729 15.394 16.016 1.00 91.00 564 ARG A CA 1
ATOM 4335 C C . ARG A 1 564 ? -13.897 15.230 17.289 1.00 91.00 564 ARG A C 1
ATOM 4337 O O . ARG A 1 564 ? -14.444 15.296 18.388 1.00 91.00 564 ARG A O 1
ATOM 4344 N N . VAL A 1 565 ? -12.583 15.051 17.151 1.00 91.12 565 VAL A N 1
ATOM 4345 C CA . VAL A 1 565 ? -11.642 14.992 18.283 1.00 91.12 565 VAL A CA 1
ATOM 4346 C C . VAL A 1 565 ? -11.606 16.311 19.060 1.00 91.12 565 VAL A C 1
ATOM 4348 O O . VAL A 1 565 ? -11.517 16.311 20.286 1.00 91.12 565 VAL A O 1
ATOM 4351 N N . ARG A 1 566 ? -11.657 17.452 18.372 1.00 91.31 566 ARG A N 1
ATOM 4352 C CA . ARG A 1 566 ? -11.662 18.773 19.016 1.00 91.31 566 ARG A CA 1
ATOM 4353 C C . ARG A 1 566 ? -13.021 19.065 19.654 1.00 91.31 566 ARG A C 1
ATOM 4355 O O . ARG A 1 566 ? -13.065 19.505 20.798 1.00 91.31 566 ARG A O 1
ATOM 4362 N N . ALA A 1 567 ? -14.114 18.732 18.972 1.00 90.44 567 ALA A N 1
ATOM 4363 C CA . ALA A 1 567 ? -15.484 18.879 19.454 1.00 90.44 567 ALA A CA 1
ATOM 4364 C C . ALA A 1 567 ? -15.738 18.062 20.726 1.00 90.44 567 ALA A C 1
ATOM 4366 O O . ALA A 1 567 ? -16.391 18.550 21.646 1.00 90.44 567 ALA A O 1
ATOM 4367 N N . SER A 1 568 ? -15.163 16.857 20.842 1.00 88.50 568 SER A N 1
ATOM 4368 C CA . SER A 1 568 ? -15.293 16.056 22.065 1.00 88.50 568 SER A CA 1
ATOM 4369 C C . SER A 1 568 ? -14.686 16.744 23.293 1.00 88.50 568 SER A C 1
ATOM 4371 O O . SER A 1 568 ? -15.093 16.455 24.412 1.00 88.50 568 SER A O 1
ATOM 4373 N N . ARG A 1 569 ? -13.757 17.696 23.116 1.00 85.38 569 ARG A N 1
ATOM 4374 C CA . ARG A 1 569 ? -13.219 18.511 24.221 1.00 85.38 569 ARG A CA 1
ATOM 4375 C C . ARG A 1 569 ? -14.173 19.601 24.698 1.00 85.38 569 ARG A C 1
ATOM 4377 O O . ARG A 1 569 ? -13.989 20.111 25.798 1.00 85.38 569 ARG A O 1
ATOM 4384 N N . LEU A 1 570 ? -15.174 19.951 23.894 1.00 87.69 570 LEU A N 1
ATOM 4385 C CA . LEU A 1 570 ? -16.179 20.961 24.220 1.00 87.69 570 LEU A CA 1
ATOM 4386 C C . LEU A 1 570 ? -17.435 20.363 24.872 1.00 87.69 570 LEU A C 1
ATOM 4388 O O . LEU A 1 570 ? -18.391 21.088 25.141 1.00 87.69 570 LEU A O 1
ATOM 4392 N N . LEU A 1 571 ? -17.454 19.054 25.153 1.00 85.38 571 LEU A N 1
ATOM 4393 C CA . LEU A 1 571 ? -18.542 18.438 25.913 1.00 85.38 571 LEU A CA 1
ATOM 4394 C C . LEU A 1 571 ? -18.600 19.026 27.327 1.00 85.38 571 LEU A C 1
ATOM 4396 O O . LEU A 1 571 ? -17.573 19.256 27.966 1.00 85.38 571 LEU A O 1
ATOM 4400 N N . SER A 1 572 ? -19.813 19.217 27.847 1.00 80.81 572 SER A N 1
ATOM 4401 C CA . SER A 1 572 ? -20.057 19.845 29.153 1.00 80.81 572 SER A CA 1
ATOM 4402 C C . SER A 1 572 ? -19.297 19.178 30.306 1.00 80.81 572 SER A C 1
ATOM 4404 O O . SER A 1 572 ? -18.812 19.875 31.197 1.00 80.81 572 SER A O 1
ATOM 4406 N N . SER A 1 573 ? -19.121 17.854 30.256 1.00 80.19 573 SER A N 1
ATOM 4407 C CA . SER A 1 573 ? -18.331 17.070 31.216 1.00 80.19 573 SER A CA 1
ATOM 4408 C C . SER A 1 573 ? -16.860 17.487 31.292 1.00 80.19 573 SER A C 1
ATOM 4410 O O . SER A 1 573 ? -16.234 17.307 32.332 1.00 80.19 573 SER A O 1
ATOM 4412 N N . HIS A 1 574 ? -16.311 18.049 30.214 1.00 79.31 574 HIS A N 1
ATOM 4413 C CA . HIS A 1 574 ? -14.915 18.479 30.111 1.00 79.31 574 HIS A CA 1
ATOM 4414 C C . HIS A 1 574 ? -14.734 19.996 30.269 1.00 79.31 574 HIS A C 1
ATOM 4416 O O . HIS A 1 574 ? -13.610 20.461 30.431 1.00 79.31 574 HIS A O 1
ATOM 4422 N N . LEU A 1 575 ? -15.823 20.774 30.259 1.00 82.12 575 LEU A N 1
ATOM 4423 C CA . LEU A 1 575 ? -15.780 22.233 30.425 1.00 82.12 575 LEU A CA 1
ATOM 4424 C C . LEU A 1 575 ? -15.755 22.685 31.892 1.00 82.12 575 LEU A C 1
ATOM 4426 O O . LEU A 1 575 ? -15.508 23.859 32.179 1.00 82.12 575 LEU A O 1
ATOM 4430 N N . HIS A 1 576 ? -16.009 21.781 32.839 1.00 79.56 576 HIS A N 1
ATOM 4431 C CA . HIS A 1 576 ? -15.967 22.116 34.257 1.00 79.56 576 HIS A CA 1
ATOM 4432 C C . HIS A 1 576 ? -14.520 22.389 34.704 1.00 79.56 576 HIS A C 1
ATOM 4434 O O . HIS A 1 576 ? -13.668 21.509 34.648 1.00 79.56 576 HIS A O 1
ATOM 4440 N N . GLY A 1 577 ? -14.231 23.626 35.126 1.00 76.19 577 GLY A N 1
ATOM 4441 C CA . GLY A 1 577 ? -12.869 24.053 35.475 1.00 76.19 577 GLY A CA 1
ATOM 4442 C C . GLY A 1 577 ? -11.964 24.363 34.274 1.00 76.19 577 GLY A C 1
ATOM 4443 O O . GLY A 1 577 ? -10.755 24.512 34.451 1.00 76.19 577 GLY A O 1
ATOM 4444 N N . ALA A 1 578 ? -12.529 24.467 33.066 1.00 83.88 578 ALA A N 1
ATOM 4445 C CA . ALA A 1 578 ? -11.794 24.888 31.881 1.00 83.88 578 ALA A CA 1
ATOM 4446 C C . ALA A 1 578 ? -11.385 26.370 31.954 1.00 83.88 578 ALA A C 1
ATOM 4448 O O . ALA A 1 578 ? -12.062 27.205 32.559 1.00 83.88 578 ALA A O 1
ATOM 4449 N N . GLU A 1 579 ? -10.271 26.708 31.305 1.00 88.62 579 GLU A N 1
ATOM 4450 C CA . GLU A 1 579 ? -9.802 28.087 31.186 1.00 88.62 579 GLU A CA 1
ATOM 4451 C C . GLU A 1 579 ? -10.451 28.755 29.973 1.00 88.62 579 GLU A C 1
ATOM 4453 O O . GLU A 1 579 ? -10.125 28.449 28.826 1.00 88.62 579 GLU A O 1
ATOM 4458 N N . PHE A 1 580 ? -11.372 29.679 30.236 1.00 91.50 580 PHE A N 1
ATOM 4459 C CA . PHE A 1 580 ? -12.027 30.473 29.203 1.00 91.50 580 PHE A CA 1
ATOM 4460 C C . PHE A 1 580 ? -11.212 31.729 28.894 1.00 91.50 580 PHE A C 1
ATOM 4462 O O . PHE A 1 580 ? -10.684 32.391 29.794 1.00 91.50 580 PHE A O 1
ATOM 4469 N N . CYS A 1 581 ? -11.157 32.104 27.622 1.00 92.06 581 CYS A N 1
ATOM 4470 C CA . CYS A 1 581 ? -10.537 33.345 27.182 1.00 92.06 581 CYS A CA 1
ATOM 4471 C C . CYS A 1 581 ? -11.294 33.965 26.008 1.00 92.06 581 CYS A C 1
ATOM 4473 O O . CYS A 1 581 ? -11.968 33.278 25.240 1.00 92.06 581 CYS A O 1
ATOM 4475 N N . LEU A 1 582 ? -11.147 35.275 25.850 1.00 92.31 582 LEU A N 1
ATOM 4476 C CA . LEU A 1 582 ? -11.546 35.998 24.656 1.00 92.31 582 LEU A CA 1
ATOM 4477 C C . LEU A 1 582 ? -10.327 36.154 23.742 1.00 92.31 582 LEU A C 1
ATOM 4479 O O . LEU A 1 582 ? -9.312 36.726 24.134 1.00 92.31 582 LEU A O 1
ATOM 4483 N N . ALA A 1 583 ? -10.443 35.629 22.533 1.00 91.75 583 ALA A N 1
ATOM 4484 C CA . ALA A 1 583 ? -9.512 35.820 21.436 1.00 91.75 583 ALA A CA 1
ATOM 4485 C C . ALA A 1 583 ? -9.884 37.104 20.683 1.00 91.75 583 ALA A C 1
ATOM 4487 O O . ALA A 1 583 ? -10.909 37.097 20.007 1.00 91.75 583 ALA A O 1
ATOM 4488 N N . ASP A 1 584 ? -9.088 38.172 20.773 1.00 91.31 584 ASP A N 1
ATOM 4489 C CA . ASP A 1 584 ? -9.366 39.445 20.086 1.00 91.31 584 ASP A CA 1
ATOM 4490 C C . ASP A 1 584 ? -8.107 40.018 19.425 1.00 91.31 584 ASP A C 1
ATOM 4492 O O . ASP A 1 584 ? -7.091 40.255 20.084 1.00 91.31 584 ASP A O 1
ATOM 4496 N N . GLY A 1 585 ? -8.156 40.218 18.105 1.00 88.75 585 GLY A N 1
ATOM 4497 C CA . GLY A 1 585 ? -6.979 40.557 17.309 1.00 88.75 585 GLY A CA 1
ATOM 4498 C C . GLY A 1 585 ? -5.852 39.540 17.507 1.00 88.75 585 GLY A C 1
ATOM 4499 O O . GLY A 1 585 ? -6.021 38.359 17.202 1.00 88.75 585 GLY A O 1
ATOM 4500 N N . ASP A 1 586 ? -4.716 40.010 18.019 1.00 85.56 586 ASP A N 1
ATOM 4501 C CA . ASP A 1 586 ? -3.535 39.197 18.356 1.00 85.56 586 ASP A CA 1
ATOM 4502 C C . ASP A 1 586 ? -3.460 38.859 19.857 1.00 85.56 586 ASP A C 1
ATOM 4504 O O . ASP A 1 586 ? -2.523 38.210 20.311 1.00 85.56 586 ASP A O 1
ATOM 4508 N N . SER A 1 587 ? -4.446 39.303 20.641 1.00 85.56 587 SER A N 1
ATOM 4509 C CA . SER A 1 587 ? -4.442 3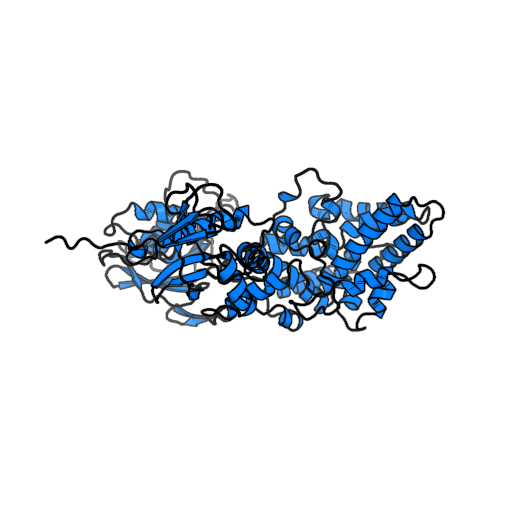9.214 22.099 1.00 85.56 587 SER A CA 1
ATOM 4510 C C . SER A 1 587 ? -5.367 38.123 22.642 1.00 85.56 587 SER A C 1
ATOM 4512 O O . SER A 1 587 ? -6.405 37.788 22.061 1.00 85.56 587 SER A O 1
ATOM 4514 N N . GLU A 1 588 ? -4.985 37.585 23.802 1.00 88.56 588 GLU A N 1
ATOM 4515 C CA . GLU A 1 588 ? -5.796 36.678 24.610 1.00 88.56 588 GLU A CA 1
ATOM 4516 C C . GLU A 1 588 ? -6.177 37.366 25.925 1.00 88.56 588 GLU A C 1
ATOM 4518 O O . GLU A 1 588 ? -5.311 37.725 26.724 1.00 88.56 588 GLU A O 1
ATOM 4523 N N . VAL A 1 589 ? -7.475 37.520 26.189 1.00 88.38 589 VAL A N 1
ATOM 4524 C CA . VAL A 1 589 ? -7.977 38.066 27.457 1.00 88.38 589 VAL A CA 1
ATOM 4525 C C . VAL A 1 589 ? -8.581 36.935 28.281 1.00 88.38 589 VAL A C 1
ATOM 4527 O O . VAL A 1 589 ? -9.615 36.375 27.920 1.00 88.38 589 VAL A O 1
ATOM 4530 N N . GLN A 1 590 ? -7.945 36.573 29.396 1.00 85.62 590 GLN A N 1
ATOM 4531 C CA . GLN A 1 590 ? -8.445 35.516 30.279 1.00 85.62 590 GLN A CA 1
ATOM 4532 C C . GLN A 1 590 ? -9.753 35.938 30.964 1.00 85.62 590 GLN A C 1
ATOM 4534 O O . GLN A 1 590 ? -9.856 37.036 31.513 1.00 85.62 590 GLN A O 1
ATOM 4539 N N . ILE A 1 591 ? -10.742 35.043 30.982 1.00 85.06 591 ILE A N 1
ATOM 4540 C CA . ILE A 1 591 ? -12.030 35.266 31.642 1.00 85.06 591 ILE A CA 1
ATOM 4541 C C . ILE A 1 591 ? -12.052 34.468 32.943 1.00 85.06 591 ILE A C 1
ATOM 4543 O O . ILE A 1 591 ? -12.044 33.239 32.944 1.00 85.06 591 ILE A O 1
ATOM 4547 N N . THR A 1 592 ? -12.098 35.164 34.078 1.00 73.38 592 THR A N 1
ATOM 4548 C CA . THR A 1 592 ? -12.198 34.515 35.389 1.00 73.38 592 THR A CA 1
ATOM 4549 C C . THR A 1 592 ? -13.661 34.230 35.725 1.00 73.38 592 THR A C 1
ATOM 4551 O O . THR A 1 592 ? -14.444 35.156 35.948 1.00 73.38 592 THR A O 1
ATOM 4554 N N . GLN A 1 593 ? -14.045 32.954 35.807 1.00 64.00 593 GLN A N 1
ATOM 4555 C CA . GLN A 1 593 ? -15.360 32.577 36.330 1.00 64.00 593 GLN A CA 1
ATOM 4556 C C . GLN A 1 593 ? -15.432 32.892 37.832 1.00 64.00 593 GLN A C 1
ATOM 4558 O O . GLN A 1 593 ? -14.729 32.294 38.645 1.00 64.00 593 GLN A O 1
ATOM 4563 N N . ARG A 1 594 ? -16.300 33.831 38.224 1.00 57.25 594 ARG A N 1
ATOM 4564 C CA . ARG A 1 594 ? -16.681 34.014 39.631 1.00 57.25 594 ARG A CA 1
ATOM 4565 C C . ARG A 1 594 ? -17.841 33.075 39.940 1.00 57.25 594 ARG A C 1
ATOM 4567 O O . ARG A 1 594 ? -18.969 33.353 39.544 1.00 57.25 594 ARG A O 1
ATOM 4574 N N . TYR A 1 595 ? -17.577 31.993 40.668 1.00 51.44 595 TYR A N 1
ATOM 4575 C CA . TYR A 1 595 ? -18.646 31.174 41.235 1.00 51.44 595 TYR A CA 1
ATOM 4576 C C . TYR A 1 595 ? -19.436 32.019 42.235 1.00 51.44 595 TYR A C 1
ATOM 4578 O O . TYR A 1 595 ? -18.926 32.414 43.287 1.00 51.44 595 TYR A O 1
ATOM 4586 N N . ARG A 1 596 ? -20.692 32.320 41.901 1.00 42.97 596 ARG A N 1
ATOM 4587 C CA . ARG A 1 596 ? -21.645 32.847 42.872 1.00 42.97 596 ARG A CA 1
ATOM 4588 C C . ARG A 1 596 ? -21.995 31.666 43.777 1.00 42.97 596 ARG A C 1
ATOM 4590 O O . ARG A 1 596 ? -22.631 30.727 43.318 1.00 42.97 596 ARG A O 1
ATOM 4597 N N . LYS A 1 597 ? -21.517 31.670 45.027 1.00 39.06 597 LYS A N 1
ATOM 4598 C CA . LYS A 1 597 ? -22.049 30.764 46.054 1.00 39.06 597 LYS A CA 1
ATOM 4599 C C . LYS A 1 597 ? -23.543 31.062 46.156 1.00 39.06 597 LYS A C 1
ATOM 4601 O O . LYS A 1 597 ? -23.902 32.144 46.614 1.00 39.06 597 LYS A O 1
ATOM 4606 N N . GLU A 1 598 ? -24.379 30.156 45.668 1.00 47.88 598 GLU A N 1
ATOM 4607 C CA . GLU A 1 598 ? -25.794 30.160 46.013 1.00 47.88 598 GLU A CA 1
ATOM 4608 C C . GLU A 1 598 ? -25.873 29.823 47.503 1.00 47.88 598 GLU A C 1
ATOM 4610 O O . GLU A 1 598 ? -25.383 28.786 47.953 1.00 47.88 598 GLU A O 1
ATOM 4615 N N . SER A 1 599 ? -26.327 30.814 48.264 1.00 39.44 599 SER A N 1
ATOM 4616 C CA . SER A 1 599 ? -26.547 30.793 49.709 1.00 39.44 599 SER A CA 1
ATOM 4617 C C . SER A 1 599 ? -27.856 30.118 50.063 1.00 39.44 599 SER A C 1
ATOM 4619 O O . SER A 1 599 ? -28.839 30.444 49.357 1.00 39.44 599 SER A O 1
#

Foldseek 3Di:
DDWPDPDPDDPQDQWTWADDPAAIEIEGEQVGDPPDPPDQQVQLVVQQVLQVCQPPDDHPPHHYYYHYDDDLVSLVSNQVVLVVDDQQPDGQSSQVSCVVNVPPPPDPPRYQWDWAPWADDLQKIWTFIGGNNHTRDIDIDGRPFQAALLFFDWDWDQDPVRHIDTDDHADDFLLCLLVDDLCRGNLSVVLVVVLVVVVVVPPDPDDDPPVQFLALLVLLSQLSVDSLLSSLQSLLLVLLCQQVVGHDDPVLSVVLSCCSRFFCDVVPHDPVCSVVLSVVLDQDPPALVSNLVSLVQNCNRHSLNRQCCNVVVVPDDPCPCVDPSNVSNVQFLCVVAQADDPDLSDLQGHRNNLLVVLVVDDLVRDWSLVSSCVVDDCPALLVSSDDPSNVSSRVSLSRQCPPPPRDPVVNVVSCSSVSSVVSSSVSSSSNNTHPSNLSSLLSVLQVPPQAHDPLLQVLLQLLLFFFQELVDPGFGWFFQPDPFRDINHAFDPDKTKTFTDDRWDWGWDDPSPNSWIWIFTHDPPHTQDIDTPGSLSSVQSNLDDSSDGGDDPSCVVCVVRSRVSSVSCNPPVNCVVIWMWIRHTRDTHTDDDDDDPPD

Radius of gyration: 30.24 Å; chains: 1; bounding box: 68×83×90 Å